Protein AF-A0A965RER8-F1 (afdb_monomer_lite)

Sequence (520 aa):
MTALTVSGLSKAYKRYPNRLGRLKDWLVPARTSRAHLKWVLQDVHLSVQPGEALGLVGANGAGKSTLLKIIAGTTRATTGEVRTSGRVSAILELGLGFHPELTGRQNALLAIQLQGCSELEAHAVVPEIAAFAEIESAFDQPIRTYSSGMQMRLAFSVATARRPDVLIVDEAKDTYRQKDLRQALYDAGEVIMGDVLVNLHGAEHRDRRRLENRLFRRETFELYERTLFPPIIAETITPHVATGRAELVDLGHQMMMNLAASTAGVDRPLGTPEETHRLYDYLMRFIEGATLAHFTGDKDAKRAEVAGKLSEFDEEFVKPSLARRKALLDGGHELPKDVMSILLANEDQLHLPHDVLVREVAFYLLAGAHTSATAFTRVAHNIFKWLDAHPEDSALVRTDRSFVQRCTHETIRLQPSSPVAMRWALSDVELKSGRKIAQGSKVVIDLLAVNRDKTVFGADADDFNPHRTTPEGVSQYGLSFGSGMHACIGQDLAAGRGPRDLGPRALAPGRARVRLSRLR

Secondary structure (DSSP, 8-state):
--SEEEEEEEEEEEE-SSHHHHHHHHHS-GGG---EEEEEEEEEEEEE-TT--------TTSSHHHHHHHHTTSS--SEEEEEESS-EEETTSTTTT--TTSBHHHHHHHHHHHTT--HHHHHHHHHHHHHHHT-GGGTTSBGGGS-HHHHHHHHHHHHHSS--SEEE----TTGGG-TTEEE-S-GGGHHHHTTSTTT--HHHHHHHHHHHGGGGSHHHHHHIIIIIHHHHHHHHHHHHHHHT---HHHHHHHHHHHHHHHHHT---SS--HHHHHHHHHHHHHHHHHHTGGG--S-HHHHHHHHHHHHHHHIIIIIHHHHHHHHHHHHTTPPPPSSHHHHHHTTHHHHT--HHHHHHHHHHHHHHHHHHHHHHHHHHHHHHHHHHHH-GGGHHHHHH-HHHHHHHHHHHHHHS-SSSEEEEEESS-EE-TTS-EE-TT-EEEEEHHHHTT-HHHH-TTTTS--TTPPPPTT--TTTTTT--STT--TTHHHHH---TTTS-TTTTS------------

Radius of gyration: 27.95 Å; chains: 1; bounding box: 62×48×113 Å

Structure (mmCIF, N/CA/C/O backbone):
data_AF-A0A965RER8-F1
#
_entry.id   AF-A0A965RER8-F1
#
loop_
_atom_site.group_PDB
_atom_site.id
_atom_site.type_symbol
_atom_site.label_atom_id
_atom_site.label_alt_id
_atom_site.label_comp_id
_atom_site.label_asym_id
_atom_site.label_entity_id
_atom_site.label_seq_id
_atom_site.pdbx_PDB_ins_code
_atom_site.Cartn_x
_atom_site.Cartn_y
_atom_site.Cartn_z
_atom_site.occupancy
_atom_site.B_iso_or_equiv
_atom_site.auth_seq_id
_atom_site.auth_comp_id
_atom_site.auth_asym_id
_atom_site.auth_atom_id
_atom_site.pdbx_PDB_model_num
ATOM 1 N N . MET A 1 1 ? -21.749 -24.673 15.724 1.00 54.41 1 MET A N 1
ATOM 2 C CA . MET A 1 1 ? -22.102 -24.180 17.075 1.00 54.41 1 MET A CA 1
ATOM 3 C C . MET A 1 1 ? -21.863 -22.680 17.089 1.00 54.41 1 MET A C 1
ATOM 5 O O . MET A 1 1 ? -20.867 -22.265 16.516 1.00 54.41 1 MET A O 1
ATOM 9 N N . THR A 1 2 ? -22.766 -21.896 17.677 1.00 61.28 2 THR A N 1
ATOM 10 C CA . THR A 1 2 ? -22.686 -20.425 17.745 1.00 61.28 2 THR A CA 1
ATOM 11 C C . THR A 1 2 ? -21.506 -19.968 18.611 1.00 61.28 2 THR A C 1
ATOM 13 O O . THR A 1 2 ? -21.396 -20.428 19.744 1.00 61.28 2 THR A O 1
ATOM 16 N N . ALA A 1 3 ? -20.663 -19.058 18.107 1.00 77.06 3 ALA A N 1
ATOM 17 C CA . ALA A 1 3 ? -19.449 -18.576 18.779 1.00 77.06 3 ALA A CA 1
ATOM 18 C C . ALA A 1 3 ? -19.740 -17.675 19.995 1.00 77.06 3 ALA A C 1
ATOM 20 O O . ALA A 1 3 ? -19.064 -17.765 21.021 1.00 77.06 3 ALA A O 1
ATOM 21 N N . LEU A 1 4 ? -20.775 -16.835 19.907 1.00 87.38 4 LEU A N 1
ATOM 22 C CA . LEU A 1 4 ? -21.225 -15.926 20.965 1.00 87.38 4 LEU A CA 1
ATOM 23 C C . LEU A 1 4 ? -22.752 -15.818 20.936 1.00 87.38 4 LEU A C 1
ATOM 25 O O . LEU A 1 4 ? -23.350 -15.666 19.879 1.00 87.38 4 LEU A O 1
ATOM 29 N N . THR A 1 5 ? -23.405 -15.875 22.091 1.00 90.56 5 THR A N 1
ATOM 30 C CA . THR A 1 5 ? -24.847 -15.647 22.256 1.00 90.56 5 THR A CA 1
ATOM 31 C C . THR A 1 5 ? -25.0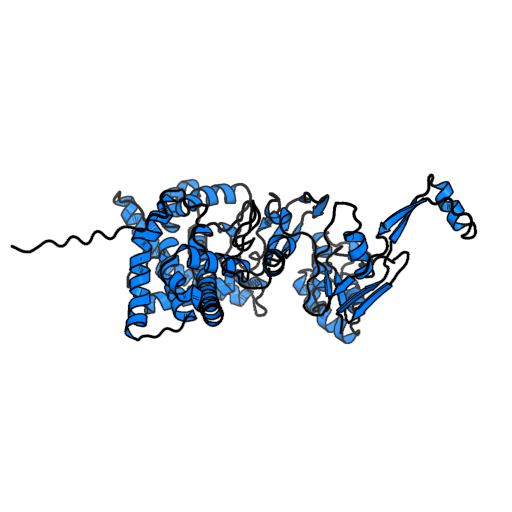74 -14.743 23.460 1.00 90.56 5 THR A C 1
ATOM 33 O O . THR A 1 5 ? -24.543 -14.990 24.538 1.00 90.56 5 THR A O 1
ATOM 36 N N . VAL A 1 6 ? -25.866 -13.696 23.284 1.00 91.94 6 VAL A N 1
ATOM 37 C CA . VAL A 1 6 ? -26.292 -12.760 24.323 1.00 91.94 6 VAL A CA 1
ATOM 38 C C . VAL A 1 6 ? -27.811 -12.809 24.379 1.00 91.94 6 VAL A C 1
ATOM 40 O O . VAL A 1 6 ? -28.460 -12.627 23.349 1.00 91.94 6 VAL A O 1
ATOM 43 N N . SER A 1 7 ? -28.362 -13.022 25.572 1.00 92.56 7 SER A N 1
ATOM 44 C CA . SER A 1 7 ? -29.801 -13.220 25.771 1.00 92.56 7 SER A CA 1
ATOM 45 C C . SER A 1 7 ? -30.322 -12.312 26.883 1.00 92.56 7 SER A C 1
ATOM 47 O O . SER A 1 7 ? -29.915 -12.437 28.042 1.00 92.56 7 SER A O 1
ATOM 49 N N . GLY A 1 8 ? -31.235 -11.402 26.536 1.00 89.06 8 GLY A N 1
ATOM 50 C CA . GLY A 1 8 ? -31.955 -10.531 27.477 1.00 89.06 8 GLY A CA 1
ATOM 51 C C . GLY A 1 8 ? -31.059 -9.584 28.270 1.00 89.06 8 GLY A C 1
ATOM 52 O O . GLY A 1 8 ? -31.338 -9.261 29.431 1.00 89.06 8 GLY A O 1
ATOM 53 N N . LEU A 1 9 ? -29.926 -9.186 27.691 1.00 92.12 9 LEU A N 1
ATOM 54 C CA . LEU A 1 9 ? -28.852 -8.544 28.429 1.00 92.12 9 LEU A CA 1
ATOM 55 C C . LEU A 1 9 ? -29.151 -7.076 28.717 1.00 92.12 9 LEU A C 1
ATOM 57 O O . LEU A 1 9 ? -29.297 -6.256 27.813 1.00 92.12 9 LEU A O 1
ATOM 61 N N . SER A 1 10 ? -29.182 -6.729 30.002 1.00 91.38 10 SER A N 1
ATOM 62 C CA . SER A 1 10 ? -29.390 -5.355 30.458 1.00 91.38 10 SER A CA 1
ATOM 63 C C . SER A 1 10 ? -28.326 -4.932 31.464 1.00 91.38 10 SER A C 1
ATOM 65 O O . SER A 1 10 ? -27.827 -5.725 32.268 1.00 91.38 10 SER A O 1
ATOM 67 N N . LYS A 1 11 ? -27.994 -3.641 31.463 1.00 92.06 11 LYS A N 1
ATOM 68 C CA . LYS A 1 11 ? -27.031 -3.036 32.383 1.00 92.06 11 LYS A CA 1
ATOM 69 C C . LYS A 1 11 ? -27.551 -1.707 32.904 1.00 92.06 11 LYS A C 1
ATOM 71 O O . LYS A 1 11 ? -27.780 -0.777 32.133 1.00 92.06 11 LYS A O 1
ATOM 76 N N . ALA A 1 12 ? -27.640 -1.600 34.226 1.00 88.56 12 ALA A N 1
ATOM 77 C CA . ALA A 1 12 ? -27.912 -0.363 34.941 1.00 88.56 12 ALA A CA 1
ATOM 78 C C . ALA A 1 12 ? -26.769 -0.005 35.892 1.00 88.56 12 ALA A C 1
ATOM 80 O O . ALA A 1 12 ? -26.164 -0.871 36.530 1.00 88.56 12 ALA A O 1
ATOM 81 N N . TYR A 1 13 ? -26.518 1.293 36.036 1.00 83.44 13 TYR A N 1
ATOM 82 C CA . TYR A 1 13 ? -25.644 1.840 37.069 1.00 83.44 13 TYR A CA 1
ATOM 83 C C . TYR A 1 13 ? -26.482 2.592 38.103 1.00 83.44 13 TYR A C 1
ATOM 85 O O . TYR A 1 13 ? -27.293 3.453 37.755 1.00 83.44 13 TYR A O 1
ATOM 93 N N . LYS A 1 14 ? -26.274 2.281 39.386 1.00 80.00 14 LYS A N 1
ATOM 94 C CA . LYS A 1 14 ? -26.907 2.991 40.503 1.00 80.00 14 LYS A CA 1
ATOM 95 C C . LYS A 1 14 ? -26.326 4.405 40.622 1.00 80.00 14 LYS A C 1
ATOM 97 O O . LYS A 1 14 ? -25.127 4.570 40.850 1.00 80.00 14 LYS A O 1
ATOM 102 N N . ARG A 1 15 ? -27.170 5.430 40.501 1.00 75.75 15 ARG A N 1
ATOM 103 C CA . ARG A 1 15 ? -26.846 6.821 40.845 1.00 75.75 15 ARG A CA 1
ATOM 104 C C . ARG A 1 15 ? -27.445 7.170 42.202 1.00 75.75 15 ARG A C 1
ATOM 106 O O . ARG A 1 15 ? -28.627 6.948 42.443 1.00 75.75 15 ARG A O 1
ATOM 113 N N . TYR A 1 16 ? -26.617 7.760 43.057 1.00 72.88 16 TYR A N 1
ATOM 114 C CA . TYR A 1 16 ? -27.015 8.256 44.371 1.00 72.88 16 TYR A CA 1
ATOM 115 C C . TYR A 1 16 ? -26.965 9.787 44.361 1.00 72.88 16 TYR A C 1
ATOM 117 O O . TYR A 1 16 ? -25.998 10.337 43.830 1.00 72.88 16 TYR A O 1
ATOM 125 N N . PRO A 1 17 ? -27.952 10.480 44.951 1.00 65.69 17 PRO A N 1
ATOM 126 C CA . PRO A 1 17 ? -27.986 11.944 44.982 1.00 65.69 17 PRO A CA 1
ATOM 127 C C . PRO A 1 17 ? -26.866 12.564 45.839 1.00 65.69 17 PRO A C 1
ATOM 129 O O . PRO A 1 17 ? -26.521 13.724 45.654 1.00 65.69 17 PRO A O 1
ATOM 132 N N . ASN A 1 18 ? -26.274 11.811 46.772 1.00 69.94 18 ASN A N 1
ATOM 133 C CA . ASN A 1 18 ? -25.214 12.275 47.670 1.00 69.94 18 ASN A CA 1
ATOM 134 C C . ASN A 1 18 ? -24.335 11.110 48.175 1.00 69.94 18 ASN A C 1
ATOM 136 O O . ASN A 1 18 ? -24.750 9.948 48.167 1.00 69.94 18 ASN A O 1
ATOM 140 N N . ARG A 1 19 ? -23.103 11.408 48.631 1.00 60.88 19 ARG A N 1
ATOM 141 C CA . ARG A 1 19 ? -22.132 10.395 49.114 1.00 60.88 19 ARG A CA 1
ATOM 142 C C . ARG A 1 19 ? -22.659 9.591 50.314 1.00 60.88 19 ARG A C 1
ATOM 144 O O . ARG A 1 19 ? -22.460 8.381 50.365 1.00 60.88 19 ARG A O 1
ATOM 151 N N . LEU A 1 20 ? -23.407 10.234 51.215 1.00 65.50 20 LEU A N 1
ATOM 152 C CA . LEU A 1 20 ? -24.080 9.583 52.350 1.00 65.50 20 LEU A CA 1
ATOM 153 C C . LEU A 1 20 ? -25.177 8.596 51.905 1.00 65.50 20 LEU A C 1
ATOM 155 O O . LEU A 1 20 ? -25.400 7.590 52.573 1.00 65.50 20 LEU A O 1
ATOM 159 N N . GLY A 1 21 ? -25.832 8.837 50.763 1.00 65.50 21 GLY A N 1
ATOM 160 C CA . GLY A 1 21 ? -26.830 7.930 50.187 1.00 65.50 21 GLY A CA 1
ATOM 161 C C . GLY A 1 21 ? -26.235 6.615 49.678 1.00 65.50 21 GLY A C 1
ATOM 162 O O . GLY A 1 21 ? -26.883 5.579 49.785 1.00 65.50 21 GLY A O 1
ATOM 163 N N . ARG A 1 22 ? -24.982 6.634 49.201 1.00 65.00 22 ARG A N 1
ATOM 164 C CA . ARG A 1 22 ? -24.238 5.418 48.829 1.00 65.00 22 ARG A CA 1
ATOM 165 C C . ARG A 1 22 ? -23.892 4.569 50.059 1.00 65.00 22 ARG A C 1
ATOM 167 O O . ARG A 1 22 ? -24.008 3.353 49.996 1.00 65.00 22 ARG A O 1
ATOM 174 N N . LEU A 1 23 ? -23.501 5.206 51.169 1.00 64.50 23 LEU A N 1
ATOM 175 C CA . LEU A 1 23 ? -23.140 4.513 52.414 1.00 64.50 23 LEU A CA 1
ATOM 176 C C . LEU A 1 23 ? -24.358 3.836 53.064 1.00 64.50 23 LEU A C 1
ATOM 178 O O . LEU A 1 23 ? -24.277 2.691 53.497 1.00 64.50 23 LEU A O 1
ATOM 182 N N . LYS A 1 24 ? -25.512 4.518 53.067 1.00 66.19 24 LYS A N 1
ATOM 183 C CA . LYS A 1 24 ? -26.777 3.958 53.572 1.00 66.19 24 LYS A CA 1
ATOM 184 C C . LYS A 1 24 ? -27.254 2.743 52.766 1.00 66.19 24 LYS A C 1
ATOM 186 O O . LYS A 1 24 ? -27.805 1.825 53.354 1.00 66.19 24 LYS A O 1
ATOM 191 N N . ASP A 1 25 ? -27.007 2.704 51.455 1.00 69.81 25 ASP A N 1
ATOM 192 C CA . ASP A 1 25 ? -27.383 1.567 50.593 1.00 69.81 25 ASP A CA 1
ATOM 193 C C . ASP A 1 25 ? -26.547 0.301 50.847 1.00 69.81 25 ASP A C 1
ATOM 195 O O . ASP A 1 25 ? -26.950 -0.789 50.456 1.00 69.81 25 ASP A O 1
ATOM 199 N N . TRP A 1 26 ? -25.383 0.441 51.490 1.00 65.38 26 TRP A N 1
ATOM 200 C CA . TRP A 1 26 ? -24.519 -0.681 51.868 1.00 65.38 26 TRP A CA 1
ATOM 201 C C . TRP A 1 26 ? -24.900 -1.283 53.231 1.00 65.38 26 TRP A C 1
ATOM 203 O O . TRP A 1 26 ? -24.662 -2.462 53.468 1.00 65.38 26 TRP A O 1
ATOM 213 N N . LEU A 1 27 ? -25.519 -0.482 54.110 1.00 66.75 27 LEU A N 1
ATOM 214 C CA . LEU A 1 27 ? -25.861 -0.841 55.496 1.00 66.75 27 LEU A CA 1
ATOM 215 C C . LEU A 1 27 ? -27.327 -1.272 55.695 1.00 66.75 27 LEU A C 1
ATOM 217 O O . LEU A 1 27 ? -27.673 -1.753 56.770 1.00 66.75 27 LEU A O 1
ATOM 221 N N . VAL A 1 28 ? -28.203 -1.083 54.701 1.00 62.72 28 VAL A N 1
ATOM 222 C CA . VAL A 1 28 ? -29.651 -1.337 54.816 1.00 62.72 28 VAL A CA 1
ATOM 223 C C . VAL A 1 28 ? -30.084 -2.411 53.801 1.00 62.72 28 VAL A C 1
ATOM 225 O O . VAL A 1 28 ? -29.635 -2.365 52.655 1.00 62.72 28 VAL A O 1
ATOM 228 N N . PRO A 1 29 ? -30.950 -3.379 54.172 1.00 54.06 29 PRO A N 1
ATOM 229 C CA . PRO A 1 29 ? -31.385 -4.446 53.271 1.00 54.06 29 PRO A CA 1
ATOM 230 C C . PRO A 1 29 ? -32.048 -3.923 51.987 1.00 54.06 29 PRO A C 1
ATOM 232 O O . PRO A 1 29 ? -32.733 -2.901 51.978 1.00 54.06 29 PRO A O 1
ATOM 235 N N . ALA A 1 30 ? -31.866 -4.679 50.898 1.00 55.91 30 ALA A N 1
ATOM 236 C CA . ALA A 1 30 ? -32.030 -4.295 49.488 1.00 55.91 30 ALA A CA 1
ATOM 237 C C . ALA A 1 30 ? -33.384 -3.687 49.043 1.00 55.91 30 ALA A C 1
ATOM 239 O O . ALA A 1 30 ? -33.515 -3.288 47.887 1.00 55.91 30 ALA A O 1
ATOM 240 N N . ARG A 1 31 ? -34.392 -3.588 49.918 1.00 50.31 31 ARG A N 1
ATOM 241 C CA . ARG A 1 31 ? -35.743 -3.100 49.588 1.00 50.31 31 ARG A CA 1
ATOM 242 C C . ARG A 1 31 ? -35.951 -1.586 49.729 1.00 50.31 31 ARG A C 1
ATOM 244 O O . ARG A 1 31 ? -36.986 -1.097 49.295 1.00 50.31 31 ARG A O 1
ATOM 251 N N . THR A 1 32 ? -34.989 -0.831 50.265 1.00 51.25 32 THR A N 1
ATOM 252 C CA . THR A 1 32 ? -35.110 0.635 50.469 1.00 51.25 32 THR A CA 1
ATOM 253 C C . THR A 1 32 ? -34.041 1.455 49.740 1.00 51.25 32 THR A C 1
ATOM 255 O O . THR A 1 32 ? -33.710 2.571 50.148 1.00 51.25 32 THR A O 1
ATOM 258 N N . SER A 1 33 ? -33.482 0.919 48.653 1.00 54.06 33 SER A N 1
ATOM 259 C CA . SER A 1 33 ? -32.500 1.637 47.839 1.00 54.06 33 SER A CA 1
ATOM 260 C C . SER A 1 33 ? -33.148 2.840 47.146 1.00 54.06 33 SER A C 1
ATOM 262 O O . SER A 1 33 ? -33.917 2.681 46.203 1.00 54.06 33 SER A O 1
ATOM 264 N N . ARG A 1 34 ? -32.813 4.067 47.573 1.00 59.22 34 ARG A N 1
ATOM 265 C CA . ARG A 1 34 ? -33.164 5.317 46.857 1.00 59.22 34 ARG A CA 1
ATOM 266 C C . ARG A 1 34 ? -32.233 5.589 45.661 1.00 59.22 34 ARG A C 1
ATOM 268 O O . ARG A 1 34 ? -32.068 6.734 45.244 1.00 59.22 34 ARG A O 1
ATOM 275 N N . ALA A 1 35 ? -31.558 4.560 45.148 1.00 61.88 35 ALA A N 1
ATOM 276 C CA . ALA A 1 35 ? -30.683 4.685 43.995 1.00 61.88 35 ALA A CA 1
ATOM 277 C C . ALA A 1 35 ? -31.515 4.783 42.714 1.00 61.88 35 ALA A C 1
ATOM 279 O O . ALA A 1 35 ? -32.283 3.878 42.391 1.00 61.88 35 ALA A O 1
ATOM 280 N N . HIS A 1 36 ? -31.316 5.845 41.937 1.00 74.94 36 HIS A N 1
ATOM 281 C CA . HIS A 1 36 ? -31.866 5.904 40.588 1.00 74.94 36 HIS A CA 1
ATOM 282 C C . HIS A 1 36 ? -31.020 5.021 39.669 1.00 74.94 36 HIS A C 1
ATOM 284 O O . HIS A 1 36 ? -29.812 5.230 39.526 1.00 74.94 36 HIS A O 1
ATOM 290 N N . LEU A 1 37 ? -31.646 4.026 39.042 1.00 80.06 37 LEU A N 1
ATOM 291 C CA . LEU A 1 37 ? -30.996 3.181 38.047 1.00 80.06 37 LEU A CA 1
ATOM 292 C C . LEU A 1 37 ? -30.904 3.940 36.722 1.00 80.06 37 LEU A C 1
ATOM 294 O O . LEU A 1 37 ? -31.916 4.207 36.078 1.00 80.06 37 LEU A O 1
ATOM 298 N N . LYS A 1 38 ? -29.682 4.281 36.302 1.00 84.56 38 LYS A N 1
ATOM 299 C CA . LYS A 1 38 ? -29.427 4.732 34.933 1.00 84.56 38 LYS A CA 1
ATOM 300 C C . LYS A 1 38 ? -29.141 3.505 34.079 1.00 84.56 38 LYS A C 1
ATOM 302 O O . LYS A 1 38 ? -28.061 2.919 34.184 1.00 84.56 38 LYS A O 1
ATOM 307 N N . TRP A 1 39 ? -30.106 3.127 33.255 1.00 85.31 39 TRP A N 1
ATOM 308 C CA . TRP A 1 39 ? -29.946 2.054 32.285 1.00 85.31 39 TRP A CA 1
ATOM 309 C C . TRP A 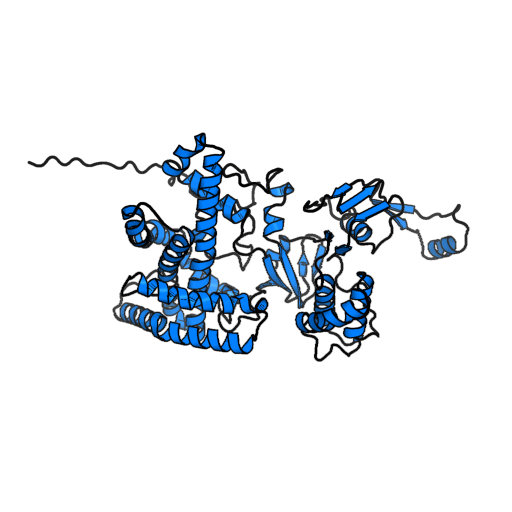1 39 ? -29.053 2.509 31.130 1.00 85.31 39 TRP A C 1
ATOM 311 O O . TRP A 1 39 ? -29.193 3.620 30.624 1.00 85.31 39 TRP A O 1
ATOM 321 N N . VAL A 1 40 ? -28.091 1.663 30.779 1.00 87.88 40 VAL A N 1
ATOM 322 C CA . VAL A 1 40 ? -27.123 1.869 29.690 1.00 87.88 40 VAL A CA 1
ATOM 323 C C . VAL A 1 40 ? -27.295 0.801 28.612 1.00 87.88 40 VAL A C 1
ATOM 325 O O . VAL A 1 40 ? -27.015 1.069 27.453 1.00 87.88 40 VAL A O 1
ATOM 328 N N . LEU A 1 41 ? -27.795 -0.380 28.986 1.00 88.62 41 LEU A N 1
ATOM 329 C CA . LEU A 1 41 ? -28.273 -1.421 28.077 1.00 88.62 41 LEU A CA 1
ATOM 330 C C . LEU A 1 41 ? -29.606 -1.943 28.609 1.00 88.62 41 LEU A C 1
ATOM 332 O O . LEU A 1 41 ? -29.741 -2.114 29.826 1.00 88.62 41 LEU A O 1
ATOM 336 N N . GLN A 1 42 ? -30.560 -2.203 27.724 1.00 89.81 42 GLN A N 1
ATOM 337 C CA . GLN A 1 42 ? -31.849 -2.800 28.062 1.00 89.81 42 GLN A CA 1
ATOM 338 C C . GLN A 1 42 ? -32.190 -3.865 27.024 1.00 89.81 42 GLN A C 1
ATOM 340 O O . GLN A 1 42 ? -32.202 -3.564 25.836 1.00 89.81 42 GLN A O 1
ATOM 345 N N . ASP A 1 43 ? -32.438 -5.079 27.509 1.00 90.69 43 ASP A N 1
ATOM 346 C CA . ASP A 1 43 ? -32.965 -6.227 26.765 1.00 90.69 43 ASP A CA 1
ATOM 347 C C . ASP A 1 43 ? -32.263 -6.514 25.423 1.00 90.69 43 ASP A C 1
ATOM 349 O O . ASP A 1 43 ? -32.886 -6.632 24.371 1.00 90.69 43 ASP A O 1
ATOM 353 N N . VAL A 1 44 ? -30.930 -6.598 25.446 1.00 90.00 44 VAL A N 1
ATOM 354 C CA . VAL A 1 44 ? -30.125 -6.861 24.247 1.00 90.00 44 VAL A CA 1
ATOM 355 C C . VAL A 1 44 ? -30.059 -8.362 23.964 1.00 90.00 44 VAL A C 1
ATOM 357 O O . VAL A 1 44 ? -29.629 -9.139 24.819 1.00 90.00 44 VAL A O 1
ATOM 360 N N . HIS A 1 45 ? -30.411 -8.748 22.735 1.00 90.50 45 HIS A N 1
ATOM 361 C CA . HIS A 1 45 ? -30.276 -10.109 22.209 1.00 90.50 45 HIS A CA 1
ATOM 362 C C . HIS A 1 45 ? -29.416 -10.085 20.944 1.00 90.50 45 HIS A C 1
ATOM 364 O O . HIS A 1 45 ? -29.721 -9.338 20.015 1.00 90.50 45 HIS A O 1
ATOM 370 N N . LEU A 1 46 ? -28.340 -10.873 20.905 1.00 90.56 46 LEU A N 1
ATOM 371 C CA . LEU A 1 46 ? -27.519 -11.045 19.699 1.00 90.56 46 LEU A CA 1
ATOM 372 C C . LEU A 1 46 ? -26.856 -12.421 19.673 1.00 90.56 46 LEU A C 1
ATOM 374 O O . LEU A 1 46 ? -26.586 -13.014 20.715 1.00 90.56 46 LEU A O 1
ATOM 378 N N . SER A 1 47 ? -26.545 -12.911 18.480 1.00 87.25 47 SER A N 1
ATOM 379 C CA . SER A 1 47 ? -25.774 -14.137 18.279 1.00 87.25 47 SER A CA 1
ATOM 380 C C . SER A 1 47 ? -24.749 -13.930 17.174 1.00 87.25 47 SER A C 1
ATOM 382 O O . SER A 1 47 ? -25.063 -13.267 16.193 1.00 87.25 47 SER A O 1
ATOM 384 N N . VAL A 1 48 ? -23.563 -14.515 17.329 1.00 82.81 48 VAL A N 1
ATOM 385 C CA . VAL A 1 48 ? -22.479 -14.490 16.340 1.00 82.81 48 VAL A CA 1
ATOM 386 C C . VAL A 1 48 ? -22.008 -15.919 16.102 1.00 82.81 48 VAL A C 1
ATOM 388 O O . VAL A 1 48 ? -21.667 -16.635 17.047 1.00 82.81 48 VAL A O 1
ATOM 391 N N . GLN A 1 49 ? -22.019 -16.353 14.850 1.00 83.25 49 GLN A N 1
ATOM 392 C CA . GLN A 1 49 ? -21.526 -17.643 14.389 1.00 83.25 49 GLN A CA 1
ATOM 393 C C . GLN A 1 49 ? -20.001 -17.607 14.162 1.00 83.25 49 GLN A C 1
ATOM 395 O O . GLN A 1 49 ? -19.413 -16.539 13.999 1.00 83.25 49 GLN A O 1
ATOM 400 N N . PRO A 1 50 ? -19.312 -18.760 14.149 1.00 74.38 50 PRO A N 1
ATOM 401 C CA . PRO A 1 50 ? -17.896 -18.810 13.793 1.00 74.38 50 PRO A CA 1
ATOM 402 C C . PRO A 1 50 ? -17.642 -18.224 12.396 1.00 74.38 50 PRO A C 1
ATOM 404 O O . PRO A 1 50 ? -18.329 -18.581 11.441 1.00 74.38 50 PRO A O 1
ATOM 407 N N . GLY A 1 51 ? -16.655 -17.332 12.282 1.00 65.69 51 GLY A N 1
ATOM 408 C CA . GLY A 1 51 ? -16.344 -16.619 11.036 1.00 65.69 51 GLY A CA 1
ATOM 409 C C . GLY A 1 51 ? -17.275 -15.442 10.718 1.00 65.69 51 GLY A C 1
ATOM 410 O O . GLY A 1 51 ? -17.049 -14.749 9.731 1.00 65.69 51 GLY A O 1
ATOM 411 N N . GLU A 1 52 ? -18.291 -15.189 11.547 1.00 64.19 52 GLU A N 1
ATOM 412 C CA . GLU A 1 52 ? -19.188 -14.043 11.414 1.00 64.19 52 GLU A CA 1
ATOM 413 C C . GLU A 1 52 ? -18.597 -12.808 12.109 1.00 64.19 52 GLU A C 1
ATOM 415 O O . GLU A 1 52 ? -18.101 -12.878 13.235 1.00 64.19 52 GLU A O 1
ATOM 420 N N . ALA A 1 53 ? -18.675 -11.656 11.443 1.00 64.94 53 ALA A N 1
ATOM 421 C CA . ALA A 1 53 ? -18.336 -10.365 12.025 1.00 64.94 53 ALA A CA 1
ATOM 422 C C . ALA A 1 53 ? -19.622 -9.584 12.334 1.00 64.94 53 ALA A C 1
ATOM 424 O O . ALA A 1 53 ? -20.443 -9.357 11.446 1.00 64.94 53 ALA A O 1
ATOM 425 N N . LEU A 1 54 ? -19.782 -9.145 13.586 1.00 72.81 54 LEU A N 1
ATOM 426 C CA . LEU A 1 54 ? -20.928 -8.354 14.040 1.00 72.81 54 LEU A CA 1
ATOM 427 C C . LEU A 1 54 ? -20.479 -6.946 14.451 1.00 72.81 54 LEU A C 1
ATOM 429 O O . LEU A 1 54 ? -19.690 -6.783 15.381 1.00 72.81 54 LEU A O 1
ATOM 433 N N . GLY A 1 55 ? -21.017 -5.923 13.784 1.00 71.31 55 GLY A N 1
ATOM 434 C CA . GLY A 1 55 ? -20.787 -4.519 14.127 1.00 71.31 55 GLY A CA 1
ATOM 435 C C . GLY A 1 55 ? -21.829 -3.982 15.113 1.00 71.31 55 GLY A C 1
ATOM 436 O O . GLY A 1 55 ? -23.029 -4.097 14.875 1.00 71.31 55 GLY A O 1
ATOM 437 N N . LEU A 1 56 ? -21.386 -3.350 16.204 1.00 68.25 56 LEU A N 1
ATOM 438 C CA . LEU A 1 56 ? -22.263 -2.625 17.130 1.00 68.25 56 LEU A CA 1
ATOM 439 C C . LEU A 1 56 ? -22.266 -1.131 16.789 1.00 68.25 56 LEU A C 1
ATOM 441 O O . LEU A 1 56 ? -21.269 -0.443 16.997 1.00 68.25 56 LEU A O 1
ATOM 445 N N . VAL A 1 57 ? -23.400 -0.610 16.319 1.00 63.50 57 VAL A N 1
ATOM 446 C CA . VAL A 1 57 ? -23.543 0.791 15.889 1.00 63.50 57 VAL A CA 1
ATOM 447 C C . VAL A 1 57 ? -24.572 1.521 16.750 1.00 63.50 57 VAL A C 1
ATOM 449 O O . VAL A 1 57 ? -25.570 0.954 17.181 1.00 63.50 57 VAL A O 1
ATOM 452 N N . GLY A 1 58 ? -24.322 2.799 17.032 1.00 66.88 58 GLY A N 1
ATOM 453 C CA . GLY A 1 58 ? -25.208 3.642 17.835 1.00 66.88 58 GLY A CA 1
ATOM 454 C C . GLY A 1 58 ? -24.525 4.935 18.270 1.00 66.88 58 GLY A C 1
ATOM 455 O O . GLY A 1 58 ? -23.306 5.066 18.157 1.00 66.88 58 GLY A O 1
ATOM 456 N N . ALA A 1 59 ? -25.289 5.890 18.799 1.00 60.59 59 ALA A N 1
ATOM 457 C CA . ALA A 1 59 ? -24.759 7.174 19.260 1.00 60.59 59 ALA A CA 1
ATOM 458 C C . ALA A 1 59 ? -23.736 7.027 20.409 1.00 60.59 59 ALA A C 1
ATOM 460 O O . ALA A 1 59 ? -23.636 5.987 21.077 1.00 60.59 59 ALA A O 1
ATOM 461 N N . ASN A 1 60 ? -22.959 8.080 20.670 1.00 66.25 60 ASN A N 1
ATOM 462 C CA . ASN A 1 60 ? -22.091 8.123 21.846 1.00 66.25 60 ASN A CA 1
ATOM 463 C C . ASN A 1 60 ? -22.932 8.029 23.123 1.00 66.25 60 ASN A C 1
ATOM 465 O O . ASN A 1 60 ? -23.947 8.702 23.273 1.00 66.25 60 ASN A O 1
ATOM 469 N N . GLY A 1 61 ? -22.527 7.139 24.031 1.00 69.81 61 GLY A N 1
ATOM 470 C CA . GLY A 1 61 ? -23.294 6.837 25.240 1.00 69.81 61 GLY A CA 1
ATOM 471 C C . GLY A 1 61 ? -24.420 5.807 25.075 1.00 69.81 61 GLY A C 1
ATOM 472 O O . GLY A 1 61 ? -25.035 5.464 26.080 1.00 69.81 61 GLY A O 1
ATOM 473 N N . ALA A 1 62 ? -24.639 5.241 23.880 1.00 76.69 62 ALA A N 1
ATOM 474 C CA . ALA A 1 62 ? -25.642 4.189 23.635 1.00 76.69 62 ALA A CA 1
ATOM 475 C C . ALA A 1 62 ? -25.308 2.814 24.262 1.00 76.69 62 ALA A C 1
ATOM 477 O O . ALA A 1 62 ? -25.996 1.835 24.010 1.00 76.69 62 ALA A O 1
ATOM 478 N N . GLY A 1 63 ? -24.226 2.710 25.041 1.00 80.62 63 GLY A N 1
ATOM 479 C CA . GLY A 1 63 ? -23.853 1.478 25.740 1.00 80.62 63 GLY A CA 1
ATOM 480 C C . GLY A 1 63 ? -22.968 0.503 24.959 1.00 80.62 63 GLY A C 1
ATOM 481 O O . GLY A 1 63 ? -22.635 -0.540 25.508 1.00 80.62 63 GLY A O 1
ATOM 482 N N . LYS A 1 64 ? -22.502 0.843 23.746 1.00 84.56 64 LYS A N 1
ATOM 483 C CA . LYS A 1 64 ? -21.626 -0.011 22.907 1.00 84.56 64 LYS A CA 1
ATOM 484 C C . LYS A 1 64 ? -20.421 -0.577 23.671 1.00 84.56 64 LYS A C 1
ATOM 486 O O . LYS A 1 64 ? -20.301 -1.784 23.839 1.00 84.56 64 LYS A O 1
ATOM 491 N N . SER A 1 65 ? -19.581 0.292 24.236 1.00 73.69 65 SER A N 1
ATOM 492 C CA . SER A 1 65 ? -18.405 -0.127 25.012 1.00 73.69 65 SER A CA 1
ATOM 493 C C . SER A 1 65 ? -18.792 -0.887 26.286 1.00 73.69 65 SER A C 1
ATOM 495 O O . SER A 1 65 ? -18.058 -1.758 26.736 1.00 73.69 65 SER A O 1
ATOM 497 N N . THR A 1 66 ? -19.960 -0.596 26.870 1.00 81.94 66 THR A N 1
ATOM 498 C CA . THR A 1 66 ? -20.495 -1.347 28.015 1.00 81.94 66 THR A CA 1
ATOM 499 C C . THR A 1 66 ? -20.887 -2.769 27.615 1.00 81.94 66 THR A C 1
ATOM 501 O O . THR A 1 66 ? -20.582 -3.696 28.356 1.00 81.94 66 THR A O 1
ATOM 504 N N . LEU A 1 67 ? -21.511 -2.953 26.450 1.00 84.12 67 LEU A N 1
ATOM 505 C CA . LEU A 1 67 ? -21.883 -4.264 25.917 1.00 84.12 67 LEU A CA 1
ATOM 506 C C . LEU A 1 67 ? -20.632 -5.092 25.618 1.00 84.12 67 LEU A C 1
ATOM 508 O O . LEU A 1 67 ? -20.530 -6.228 26.071 1.00 84.12 67 LEU A O 1
ATOM 512 N N . LEU A 1 68 ? -19.641 -4.486 24.965 1.00 83.62 68 LEU A N 1
ATOM 513 C CA . LEU A 1 68 ? -18.363 -5.134 24.672 1.00 83.62 68 LEU A CA 1
ATOM 514 C C . LEU A 1 68 ? -17.610 -5.554 25.943 1.00 83.62 68 LEU A C 1
ATOM 516 O O . LEU A 1 68 ? -17.104 -6.669 26.004 1.00 83.62 68 LEU A O 1
ATOM 520 N N . LYS A 1 69 ? -17.597 -4.720 26.992 1.00 74.88 69 LYS A N 1
ATOM 521 C CA . LYS A 1 69 ? -17.017 -5.076 28.304 1.00 74.88 69 LYS A CA 1
ATOM 522 C C . LYS A 1 69 ? -17.738 -6.237 28.985 1.00 74.88 69 LYS A C 1
ATOM 524 O O . LYS A 1 69 ? -17.110 -7.017 29.696 1.00 74.88 69 LYS A O 1
ATOM 529 N N . ILE A 1 70 ? -19.051 -6.346 28.794 1.00 83.00 70 ILE A N 1
ATOM 530 C CA . ILE A 1 70 ? -19.824 -7.462 29.344 1.00 83.00 70 ILE A CA 1
ATOM 531 C C . ILE A 1 70 ? -19.535 -8.753 28.573 1.00 83.00 70 ILE A C 1
ATOM 533 O O . ILE A 1 70 ? -19.328 -9.787 29.200 1.00 83.00 70 ILE A O 1
ATOM 537 N N . ILE A 1 71 ? -19.432 -8.683 27.244 1.00 82.75 71 ILE A N 1
ATOM 538 C CA . ILE A 1 71 ? -19.042 -9.825 26.401 1.00 82.75 71 ILE A CA 1
ATOM 539 C C . ILE A 1 71 ? -17.611 -10.284 26.714 1.00 82.75 71 ILE A C 1
ATOM 541 O O . ILE A 1 71 ? -17.359 -11.478 26.826 1.00 82.75 71 ILE A O 1
ATOM 545 N N . ALA A 1 72 ? -16.689 -9.343 26.927 1.00 73.25 72 ALA A N 1
ATOM 546 C CA . ALA A 1 72 ? -15.308 -9.617 27.327 1.00 73.25 72 ALA A CA 1
ATOM 547 C C . ALA A 1 72 ? -15.161 -10.100 28.785 1.00 73.25 72 ALA A C 1
ATOM 549 O O . ALA A 1 72 ? -14.049 -10.357 29.236 1.00 73.25 72 ALA A O 1
ATOM 550 N N . GLY A 1 73 ? -16.251 -10.165 29.557 1.00 73.69 73 GLY A N 1
ATOM 551 C CA . GLY A 1 73 ? -16.238 -10.616 30.951 1.00 73.69 73 GLY A CA 1
ATOM 552 C C . GLY A 1 73 ? -15.654 -9.622 31.964 1.00 73.69 73 GLY A C 1
ATOM 553 O O . GLY A 1 73 ? -15.610 -9.926 33.155 1.00 73.69 73 GLY A O 1
ATOM 554 N N . THR A 1 74 ? -15.255 -8.413 31.552 1.00 68.12 74 THR A N 1
ATOM 555 C CA . THR A 1 74 ? -14.655 -7.402 32.448 1.00 68.12 74 THR A CA 1
ATOM 556 C C . THR A 1 74 ? -15.693 -6.616 33.249 1.00 68.12 74 THR A C 1
ATOM 558 O O . THR A 1 74 ? -15.370 -5.925 34.214 1.00 68.12 74 THR A O 1
ATOM 561 N N . THR A 1 75 ? -16.971 -6.699 32.878 1.00 78.25 75 THR A N 1
ATOM 562 C CA . THR A 1 75 ? -18.084 -6.086 33.610 1.00 78.25 75 THR A CA 1
ATOM 563 C C . THR A 1 75 ? -19.267 -7.044 33.668 1.00 78.25 75 THR A C 1
ATOM 565 O O . THR A 1 75 ? -19.654 -7.623 32.665 1.00 78.25 75 THR A O 1
ATOM 568 N N . ARG A 1 76 ? -19.912 -7.182 34.833 1.00 82.12 76 ARG A N 1
ATOM 569 C CA . ARG A 1 76 ? -21.128 -8.007 34.956 1.00 82.12 76 ARG A CA 1
ATOM 570 C C . ARG A 1 76 ? -22.364 -7.296 34.410 1.00 82.12 76 ARG A C 1
ATOM 572 O O . ARG A 1 76 ? -22.540 -6.098 34.662 1.00 82.12 76 ARG A O 1
ATOM 579 N N . ALA A 1 77 ? -23.249 -8.033 33.745 1.00 88.44 77 ALA A N 1
ATOM 580 C CA . ALA A 1 77 ? -24.602 -7.575 33.436 1.00 88.44 77 ALA A CA 1
ATOM 581 C C . ALA A 1 77 ? -25.416 -7.324 34.721 1.00 88.44 77 ALA A C 1
ATOM 583 O O . ALA A 1 77 ? -25.078 -7.823 35.795 1.00 88.44 77 ALA A O 1
ATOM 584 N N . THR A 1 78 ? -26.474 -6.518 34.624 1.00 88.62 78 THR A N 1
ATOM 585 C CA . THR A 1 78 ? -27.471 -6.377 35.701 1.00 88.62 78 THR A CA 1
ATOM 586 C C . THR A 1 78 ? -28.521 -7.483 35.608 1.00 88.62 78 THR A C 1
ATOM 588 O O . THR A 1 78 ? -28.904 -8.030 36.636 1.00 88.62 78 THR A O 1
ATOM 591 N N . THR A 1 79 ? -28.950 -7.823 34.390 1.00 89.50 79 THR A N 1
ATOM 592 C CA . THR A 1 79 ? -29.820 -8.967 34.067 1.00 89.50 79 THR A CA 1
ATOM 593 C C . THR A 1 79 ? -29.426 -9.548 32.702 1.00 89.50 79 THR A C 1
ATOM 595 O O . THR A 1 79 ? -28.744 -8.874 31.926 1.00 89.50 79 THR A O 1
ATOM 598 N N . GLY A 1 80 ? -29.859 -10.777 32.411 1.00 89.75 80 GLY A N 1
ATOM 599 C CA . GLY A 1 80 ? -29.513 -11.510 31.186 1.00 89.75 80 GLY A CA 1
ATOM 600 C C . GLY A 1 80 ? -28.171 -12.240 31.267 1.00 89.75 80 GLY A C 1
ATOM 601 O O . GLY A 1 80 ? -27.492 -12.199 32.297 1.00 89.75 80 GLY A O 1
ATOM 602 N N . GLU A 1 81 ? -27.793 -12.918 30.184 1.00 89.50 81 GLU A N 1
ATOM 603 C CA . GLU A 1 81 ? -26.575 -13.736 30.123 1.00 89.50 81 GLU A CA 1
ATOM 604 C C . GLU A 1 81 ? -25.806 -13.584 28.802 1.00 89.50 81 GLU A C 1
ATOM 606 O O . GLU A 1 81 ? -26.376 -13.242 27.764 1.00 89.50 81 GLU A O 1
ATOM 611 N N . VAL A 1 82 ? -24.499 -13.862 28.859 1.00 88.38 82 VAL A N 1
ATOM 612 C CA . VAL A 1 82 ? -23.615 -14.033 27.698 1.00 88.38 82 VAL A CA 1
ATOM 613 C C . VAL A 1 82 ? -23.048 -15.446 27.740 1.00 88.38 82 VAL A C 1
ATOM 615 O O . VAL A 1 82 ? -22.523 -15.867 28.770 1.00 88.38 82 VAL A O 1
ATOM 618 N N . ARG A 1 83 ? -23.127 -16.165 26.622 1.00 88.06 83 ARG A N 1
ATOM 619 C CA . ARG A 1 83 ? -22.523 -17.484 26.416 1.00 88.06 83 ARG A CA 1
ATOM 620 C C . ARG A 1 83 ? -21.567 -17.422 25.234 1.00 88.06 83 ARG A C 1
ATOM 622 O O . ARG A 1 83 ? -21.934 -16.918 24.179 1.00 88.06 83 ARG A O 1
ATOM 629 N N . THR A 1 84 ? -20.362 -17.950 25.392 1.00 80.38 84 THR A N 1
ATOM 630 C CA . THR A 1 84 ? -19.331 -17.976 24.345 1.00 80.38 84 THR A CA 1
ATOM 631 C C . THR A 1 84 ? -18.803 -19.392 24.187 1.00 80.38 84 THR A C 1
ATOM 633 O O . THR A 1 84 ? -18.526 -20.057 25.186 1.00 80.38 84 THR A O 1
ATOM 636 N N . SER A 1 85 ? -18.651 -19.866 22.951 1.00 72.31 85 SER A N 1
ATOM 637 C CA . SER A 1 85 ? -17.955 -21.123 22.671 1.00 72.31 85 SER A CA 1
ATOM 638 C C . SER A 1 85 ? -16.513 -20.809 22.280 1.00 72.31 85 SER A C 1
ATOM 640 O O . SER A 1 85 ? -16.258 -20.370 21.161 1.00 72.31 85 SER A O 1
ATOM 642 N N . GLY A 1 86 ? -15.583 -21.009 23.213 1.00 71.12 86 GLY A N 1
ATOM 643 C CA . GLY A 1 86 ? -14.169 -20.674 23.031 1.00 71.12 86 GLY A CA 1
ATOM 644 C C . GLY A 1 86 ? -13.743 -19.419 23.795 1.00 71.12 86 GLY A C 1
ATOM 645 O O . GLY A 1 86 ? -14.433 -18.954 24.707 1.00 71.12 86 GLY A O 1
ATOM 646 N N . ARG A 1 87 ? -12.565 -18.902 23.451 1.00 67.62 87 ARG A N 1
ATOM 647 C CA . ARG A 1 87 ? -11.876 -17.803 24.131 1.00 67.62 87 ARG A CA 1
ATOM 648 C C . ARG A 1 87 ? -12.216 -16.459 23.508 1.00 67.62 87 ARG A C 1
ATOM 650 O O . ARG A 1 87 ? -12.026 -16.246 22.311 1.00 67.62 87 ARG A O 1
ATOM 657 N N . VAL A 1 88 ? -12.634 -15.526 24.353 1.00 65.62 88 VAL A N 1
ATOM 658 C CA . VAL A 1 88 ? -12.857 -14.129 23.977 1.00 65.62 88 VAL A CA 1
ATOM 659 C C . VAL A 1 88 ? -11.608 -13.321 24.315 1.00 65.62 88 VAL A C 1
ATOM 661 O O . VAL A 1 88 ? -11.185 -13.301 25.468 1.00 65.62 88 VAL A O 1
ATOM 664 N N . SER A 1 89 ? -11.039 -12.631 23.328 1.00 64.81 89 SER A N 1
ATOM 665 C CA . SER A 1 89 ? -10.023 -11.596 23.536 1.00 64.81 89 SER A CA 1
ATOM 666 C C . SER A 1 89 ? -10.573 -10.256 23.069 1.00 64.81 89 SER A C 1
ATOM 668 O O . SER A 1 89 ? -11.250 -10.153 22.044 1.00 64.81 89 SER A O 1
ATOM 670 N N . ALA A 1 90 ? -10.323 -9.209 23.844 1.00 61.09 90 ALA A N 1
ATOM 671 C CA . ALA A 1 90 ? -10.928 -7.913 23.612 1.00 61.09 90 ALA A CA 1
ATOM 672 C C . ALA A 1 90 ? -9.886 -6.807 23.738 1.00 61.09 90 ALA A C 1
ATOM 674 O O . ALA A 1 90 ? -9.367 -6.550 24.824 1.00 61.09 90 ALA A O 1
ATOM 675 N N . ILE A 1 91 ? -9.623 -6.097 22.639 1.00 62.22 91 ILE A N 1
ATOM 676 C CA . ILE A 1 91 ? -8.708 -4.945 22.616 1.00 62.22 91 ILE A CA 1
ATOM 677 C C . ILE A 1 91 ? -9.495 -3.685 23.012 1.00 62.22 91 ILE A C 1
ATOM 679 O O . ILE A 1 91 ? -9.547 -2.684 22.300 1.00 62.22 91 ILE A O 1
ATOM 683 N N . LEU A 1 92 ? -10.193 -3.771 24.146 1.00 50.44 92 LEU A N 1
ATOM 684 C CA . LEU A 1 92 ? -11.068 -2.714 24.653 1.00 50.44 92 LEU A CA 1
ATOM 685 C C . LEU A 1 92 ? -10.302 -1.752 25.565 1.00 50.44 92 LEU A C 1
ATOM 687 O O . LEU A 1 92 ? -10.531 -0.547 25.508 1.00 50.44 92 LEU A O 1
ATOM 691 N N . GLU A 1 93 ? -9.390 -2.289 26.385 1.00 49.47 93 GLU A N 1
ATOM 692 C CA . GLU A 1 93 ? -8.604 -1.567 27.395 1.00 49.47 93 GLU A CA 1
ATOM 693 C C . GLU A 1 93 ? -7.272 -2.312 27.634 1.00 49.47 93 GLU A C 1
ATOM 695 O O . GLU A 1 93 ? -7.177 -3.204 28.477 1.00 49.47 93 GLU A O 1
ATOM 700 N N . LEU A 1 94 ? -6.244 -1.995 26.841 1.00 45.84 94 LEU A N 1
ATOM 701 C CA . LEU A 1 94 ? -4.915 -2.611 26.948 1.00 45.84 94 LEU A CA 1
ATOM 702 C C . LEU A 1 94 ? -4.329 -2.394 28.358 1.00 45.84 94 LEU A C 1
ATOM 704 O O . LEU A 1 94 ? -4.186 -1.256 28.796 1.00 45.84 94 LEU A O 1
ATOM 708 N N . GLY A 1 95 ? -3.993 -3.485 29.056 1.00 48.31 95 GLY A N 1
ATOM 709 C CA . GLY A 1 95 ? -3.342 -3.471 30.376 1.00 48.31 95 GLY A CA 1
ATOM 710 C C . GLY A 1 95 ? -4.256 -3.750 31.577 1.00 48.31 95 GLY A C 1
ATOM 711 O O . GLY A 1 95 ? -3.764 -3.814 32.705 1.00 48.31 95 GLY A O 1
ATOM 712 N N . LEU A 1 96 ? -5.566 -3.956 31.381 1.00 49.38 96 LEU A N 1
ATOM 713 C CA . LEU A 1 96 ? -6.449 -4.383 32.474 1.00 49.38 96 LEU A CA 1
ATOM 714 C C . LEU A 1 96 ? -6.084 -5.800 32.946 1.00 49.38 96 LEU A C 1
ATOM 716 O O . LEU A 1 96 ? -6.193 -6.757 32.187 1.00 49.38 96 LEU A O 1
ATOM 720 N N . GLY A 1 97 ? -5.679 -5.927 34.212 1.00 58.03 97 GLY A N 1
ATOM 721 C CA . GLY A 1 97 ? -5.280 -7.200 34.828 1.00 58.03 97 GLY A CA 1
ATOM 722 C C . GLY A 1 97 ? -3.807 -7.274 35.228 1.00 58.03 97 GLY A C 1
ATOM 723 O O . GLY A 1 97 ? -3.427 -8.207 35.930 1.00 58.03 97 GLY A O 1
ATOM 724 N N . PHE A 1 98 ? -2.991 -6.284 34.852 1.00 77.56 98 PHE A N 1
ATOM 725 C CA . PHE A 1 98 ? -1.623 -6.191 35.348 1.00 77.56 98 PHE A CA 1
ATOM 726 C C . PHE A 1 98 ? -1.568 -5.667 36.783 1.00 77.56 98 PHE A C 1
ATOM 728 O O . PHE A 1 98 ? -2.183 -4.657 37.129 1.00 77.56 98 PHE A O 1
ATOM 735 N N . HIS A 1 99 ? -0.803 -6.360 37.617 1.00 78.50 99 HIS A N 1
ATOM 736 C CA . HIS A 1 99 ? -0.505 -5.987 38.984 1.00 78.50 99 HIS A CA 1
ATOM 737 C C . HIS A 1 99 ? 0.800 -5.165 39.020 1.00 78.50 99 HIS A C 1
ATOM 739 O O . HIS A 1 99 ? 1.853 -5.692 38.648 1.00 78.50 99 HIS A O 1
ATOM 745 N N . PRO A 1 100 ? 0.775 -3.900 39.486 1.00 82.38 100 PRO A N 1
ATOM 746 C CA . PRO A 1 100 ? 1.924 -2.988 39.398 1.00 82.38 100 PRO A CA 1
ATOM 747 C C . PRO A 1 100 ? 3.182 -3.463 40.138 1.00 82.38 100 PRO A C 1
ATOM 749 O O . PRO A 1 100 ? 4.295 -3.165 39.708 1.00 82.38 100 PRO A O 1
ATOM 752 N N . GLU A 1 101 ? 3.003 -4.202 41.237 1.00 85.19 101 GLU A N 1
ATOM 753 C CA . GLU A 1 101 ? 4.109 -4.753 42.038 1.00 85.19 101 GLU A CA 1
ATOM 754 C C . GLU A 1 101 ? 4.693 -6.056 41.476 1.00 85.19 101 GLU A C 1
ATOM 756 O O . GLU A 1 101 ? 5.748 -6.493 41.924 1.00 85.19 101 GLU A O 1
ATOM 761 N N . LEU A 1 102 ? 4.021 -6.686 40.507 1.00 90.12 102 LEU A N 1
ATOM 762 C CA . LEU A 1 102 ? 4.537 -7.879 39.842 1.00 90.12 102 LEU A CA 1
ATOM 763 C C . LEU A 1 102 ? 5.427 -7.481 38.664 1.00 90.12 102 LEU A C 1
ATOM 765 O O . LEU A 1 102 ? 5.224 -6.437 38.035 1.00 90.12 102 LEU A O 1
ATOM 769 N N . THR A 1 103 ? 6.398 -8.330 38.335 1.00 94.88 103 THR A N 1
ATOM 770 C CA . THR A 1 103 ? 7.257 -8.128 37.164 1.00 94.88 103 THR A CA 1
ATOM 771 C C . THR A 1 103 ? 6.474 -8.269 35.861 1.00 94.88 103 THR A C 1
ATOM 773 O O . THR A 1 103 ? 5.374 -8.833 35.847 1.00 94.88 103 THR A O 1
ATOM 776 N N . GLY A 1 104 ? 7.008 -7.780 34.740 1.00 89.75 104 GLY A N 1
ATOM 777 C CA . GLY A 1 104 ? 6.399 -8.027 33.428 1.00 89.75 104 GLY A CA 1
ATOM 778 C C . GLY A 1 104 ? 6.228 -9.514 33.135 1.00 89.75 104 GLY A C 1
ATOM 779 O O . GLY A 1 104 ? 5.172 -9.919 32.655 1.00 89.75 104 GLY A O 1
ATOM 780 N N . ARG A 1 105 ? 7.207 -10.340 33.521 1.00 93.44 105 ARG A N 1
ATOM 781 C CA . ARG A 1 105 ? 7.135 -11.803 33.407 1.00 93.44 105 ARG A CA 1
ATOM 782 C C . ARG A 1 105 ? 5.999 -12.395 34.228 1.00 93.44 105 ARG A C 1
ATOM 784 O O . ARG A 1 105 ? 5.224 -13.195 33.712 1.00 93.44 105 ARG A O 1
ATOM 791 N N . GLN A 1 106 ? 5.886 -11.999 35.493 1.00 91.06 106 GLN A N 1
ATOM 792 C CA . GLN A 1 106 ? 4.828 -12.480 36.385 1.00 91.06 106 GLN A CA 1
ATOM 793 C C . GLN A 1 106 ? 3.443 -12.064 35.882 1.00 91.06 106 GLN A C 1
ATOM 795 O O . GLN A 1 106 ? 2.512 -12.864 35.895 1.00 91.06 106 GLN A O 1
ATOM 800 N N . ASN A 1 107 ? 3.318 -10.838 35.377 1.00 90.88 107 ASN A N 1
ATOM 801 C CA . ASN A 1 107 ? 2.091 -10.347 34.763 1.00 90.88 107 ASN A CA 1
ATOM 802 C C . ASN A 1 107 ? 1.743 -11.077 33.462 1.00 90.88 107 ASN A C 1
ATOM 804 O O . ASN A 1 107 ? 0.579 -11.406 33.254 1.00 90.88 107 ASN A O 1
ATOM 808 N N . ALA A 1 108 ? 2.731 -11.367 32.612 1.00 88.06 108 ALA A N 1
ATOM 809 C CA . ALA A 1 108 ? 2.537 -12.146 31.393 1.00 88.06 108 ALA A CA 1
ATOM 810 C C . ALA A 1 108 ? 2.076 -13.573 31.706 1.00 88.06 108 ALA A C 1
ATOM 812 O O . ALA A 1 108 ? 1.087 -14.029 31.139 1.00 88.06 108 ALA A O 1
ATOM 813 N N . LEU A 1 109 ? 2.745 -14.250 32.645 1.00 86.69 109 LEU A N 1
ATOM 814 C CA . LEU A 1 109 ? 2.369 -15.586 33.112 1.00 86.69 109 LEU A CA 1
ATOM 815 C C . LEU A 1 109 ? 0.936 -15.600 33.642 1.00 86.69 109 LEU A C 1
ATOM 817 O O . LEU A 1 109 ? 0.124 -16.399 33.181 1.00 86.69 109 LEU A O 1
ATOM 821 N N . LEU A 1 110 ? 0.611 -14.676 34.551 1.00 80.56 110 LEU A N 1
ATOM 822 C CA . LEU A 1 110 ? -0.722 -14.563 35.136 1.00 80.56 110 LEU A CA 1
ATOM 823 C C . LEU A 1 110 ? -1.783 -14.333 34.056 1.00 80.56 110 LEU A C 1
ATOM 825 O O . LEU A 1 110 ? -2.808 -15.007 34.032 1.00 80.56 110 LEU A O 1
ATOM 829 N N . ALA A 1 111 ? -1.537 -13.403 33.138 1.00 80.06 111 ALA A N 1
ATOM 830 C CA . ALA A 1 111 ? -2.491 -13.064 32.096 1.00 80.06 111 ALA A CA 1
ATOM 831 C C . ALA A 1 111 ? -2.669 -14.195 31.063 1.00 80.06 111 ALA A C 1
ATOM 833 O O . ALA A 1 111 ? -3.793 -14.425 30.625 1.00 80.06 111 ALA A O 1
ATOM 834 N N . ILE A 1 112 ? -1.624 -14.962 30.736 1.00 79.00 112 ILE A N 1
ATOM 835 C CA . ILE A 1 112 ? -1.727 -16.149 29.867 1.00 79.00 112 ILE A CA 1
ATOM 836 C C . ILE A 1 112 ? -2.433 -17.314 30.574 1.00 79.00 112 ILE A C 1
ATOM 838 O O . ILE A 1 112 ? -3.253 -18.004 29.968 1.00 79.00 112 ILE A O 1
ATOM 842 N N . GLN A 1 113 ? -2.197 -17.510 31.871 1.00 77.38 113 GLN A N 1
ATOM 843 C CA . GLN A 1 113 ? -2.930 -18.501 32.665 1.00 77.38 113 GLN A CA 1
ATOM 844 C C . GLN A 1 113 ? -4.416 -18.143 32.797 1.00 77.38 113 GLN A C 1
ATOM 846 O O . GLN A 1 113 ? -5.276 -19.012 32.666 1.00 77.38 113 GLN A O 1
ATOM 851 N N . LEU A 1 114 ? -4.745 -16.857 32.966 1.00 69.56 114 LEU A N 1
ATOM 852 C CA . LEU A 1 114 ? -6.130 -16.366 32.957 1.00 69.56 114 LEU A CA 1
ATOM 853 C C . LEU A 1 114 ? -6.828 -16.573 31.603 1.00 69.56 114 LEU A C 1
ATOM 855 O O . LEU A 1 114 ? -8.053 -16.667 31.559 1.00 69.56 114 LEU A O 1
ATOM 859 N N . GLN A 1 115 ? -6.071 -16.708 30.510 1.00 69.75 115 GLN A N 1
ATOM 860 C CA . GLN A 1 115 ? -6.582 -17.116 29.194 1.00 69.75 115 GLN A CA 1
ATOM 861 C C . GLN A 1 115 ? -6.778 -18.643 29.062 1.00 69.75 115 GLN A C 1
ATOM 863 O O . GLN A 1 115 ? -7.069 -19.143 27.970 1.00 69.75 115 GLN A O 1
ATOM 868 N N . GLY A 1 116 ? -6.634 -19.395 30.158 1.00 67.19 116 GLY A N 1
ATOM 869 C CA . GLY A 1 116 ? -6.877 -20.836 30.225 1.00 67.19 116 GLY A CA 1
ATOM 870 C C . GLY A 1 116 ? -5.694 -21.703 29.793 1.00 67.19 116 GLY A C 1
ATOM 871 O O . GLY A 1 116 ? -5.899 -22.874 29.481 1.00 67.19 116 GLY A O 1
ATOM 872 N N . CYS A 1 117 ? -4.478 -21.154 29.728 1.00 71.62 117 CYS A N 1
ATOM 873 C CA . CYS A 1 117 ? -3.275 -21.943 29.466 1.00 71.62 117 CYS A CA 1
ATOM 874 C C . CYS A 1 117 ? -2.802 -22.663 30.733 1.00 71.62 117 CYS A C 1
ATOM 876 O O . CYS A 1 117 ? -2.805 -22.095 31.828 1.00 71.62 117 CYS A O 1
ATOM 878 N N . SER A 1 118 ? -2.345 -23.904 30.564 1.00 81.06 118 SER A N 1
ATOM 879 C CA . SER A 1 118 ? -1.615 -24.617 31.611 1.00 81.06 118 SER A CA 1
ATOM 880 C C . SER A 1 118 ? -0.309 -23.895 31.947 1.00 81.06 118 SER A C 1
ATOM 882 O O . SER A 1 118 ? 0.220 -23.109 31.159 1.00 81.06 118 SER A O 1
ATOM 884 N N . GLU A 1 119 ? 0.245 -24.177 33.121 1.00 81.56 119 GLU A N 1
ATOM 885 C CA . GLU A 1 119 ? 1.504 -23.575 33.553 1.00 81.56 119 GLU A CA 1
ATOM 886 C C . GLU A 1 119 ? 2.656 -23.863 32.577 1.00 81.56 119 GLU A C 1
ATOM 888 O O . GLU A 1 119 ? 3.429 -22.959 32.269 1.00 81.56 119 GLU A O 1
ATOM 893 N N . LEU A 1 120 ? 2.717 -25.074 32.016 1.00 83.44 120 LEU A N 1
ATOM 894 C CA . LEU A 1 120 ? 3.704 -25.453 31.000 1.00 83.44 120 LEU A CA 1
ATOM 895 C C . LEU A 1 120 ? 3.545 -24.643 29.702 1.00 83.44 120 LEU A C 1
ATOM 897 O O . LEU A 1 120 ? 4.533 -24.132 29.178 1.00 83.44 120 LEU A O 1
ATOM 901 N N . GLU A 1 121 ? 2.315 -24.474 29.205 1.00 80.25 121 GLU A N 1
ATOM 902 C CA . GLU A 1 121 ? 2.038 -23.651 28.016 1.00 80.25 121 GLU A CA 1
ATOM 903 C C . GLU A 1 121 ? 2.376 -22.175 28.258 1.00 80.25 121 GLU A C 1
ATOM 905 O O . GLU A 1 121 ? 2.939 -21.513 27.387 1.00 80.25 121 GLU A O 1
ATOM 910 N N . ALA A 1 122 ? 2.057 -21.652 29.445 1.00 83.12 122 ALA A N 1
ATOM 911 C CA . ALA A 1 122 ? 2.346 -20.266 29.789 1.00 83.12 122 ALA A CA 1
ATOM 912 C C . ALA A 1 122 ? 3.858 -19.998 29.791 1.00 83.12 122 ALA A C 1
ATOM 914 O O . ALA A 1 122 ? 4.309 -19.026 29.189 1.00 83.12 122 ALA A O 1
ATOM 915 N N . HIS A 1 123 ? 4.657 -20.888 30.386 1.00 86.50 123 HIS A N 1
ATOM 916 C CA . HIS A 1 123 ? 6.116 -20.752 30.399 1.00 86.50 123 HIS A CA 1
ATOM 917 C C . HIS A 1 123 ? 6.751 -20.856 29.007 1.00 86.50 123 HIS A C 1
ATOM 919 O O . HIS A 1 123 ? 7.786 -20.231 28.782 1.00 86.50 123 HIS A O 1
ATOM 925 N N . ALA A 1 124 ? 6.136 -21.589 28.074 1.00 85.88 124 ALA A N 1
ATOM 926 C CA . ALA A 1 124 ? 6.618 -21.688 26.698 1.00 85.88 124 ALA A CA 1
ATOM 927 C C . ALA A 1 124 ? 6.390 -20.395 25.891 1.00 85.88 124 ALA A C 1
ATOM 929 O O . ALA A 1 124 ? 7.259 -19.997 25.126 1.00 85.88 124 ALA A O 1
ATOM 930 N N . VAL A 1 125 ? 5.254 -19.715 26.091 1.00 84.75 125 VAL A N 1
ATOM 931 C CA . VAL A 1 125 ? 4.849 -18.536 25.292 1.00 84.75 125 VAL A CA 1
ATOM 932 C C . VAL A 1 125 ? 5.369 -17.212 25.873 1.00 84.75 125 VAL A C 1
ATOM 934 O O . VAL A 1 125 ? 5.584 -16.235 25.159 1.00 84.75 125 VAL A O 1
ATOM 937 N N . VAL A 1 126 ? 5.602 -17.147 27.183 1.00 89.12 126 VAL A N 1
ATOM 938 C CA . VAL A 1 126 ? 6.054 -15.931 27.886 1.00 89.12 126 VAL A CA 1
ATOM 939 C C . VAL A 1 126 ? 7.389 -15.348 27.379 1.00 89.12 126 VAL A C 1
ATOM 941 O O . VAL A 1 126 ? 7.493 -14.120 27.318 1.00 89.12 126 VAL A O 1
ATOM 944 N N . PRO A 1 127 ? 8.395 -16.144 26.968 1.00 88.38 127 PRO A N 1
ATOM 945 C CA . PRO A 1 127 ? 9.587 -15.625 26.294 1.00 88.38 127 PRO A CA 1
ATOM 946 C C . PRO A 1 127 ? 9.275 -14.927 24.962 1.00 88.38 127 PRO A C 1
ATOM 948 O O . PRO A 1 127 ? 9.813 -13.855 24.692 1.00 88.38 127 PRO A O 1
ATOM 951 N N . GLU A 1 128 ? 8.360 -15.483 24.163 1.00 86.06 128 GLU A N 1
ATOM 952 C CA . GLU A 1 128 ? 7.934 -14.894 22.885 1.00 86.06 128 GLU A CA 1
ATOM 953 C C . GLU A 1 128 ? 7.194 -13.568 23.101 1.00 86.06 128 GLU A C 1
ATOM 955 O O . GLU A 1 128 ? 7.385 -12.610 22.356 1.00 86.06 128 GLU A O 1
ATOM 960 N N . ILE A 1 129 ? 6.402 -13.476 24.174 1.00 84.25 129 ILE A N 1
ATOM 961 C CA . ILE A 1 129 ? 5.715 -12.245 24.592 1.00 84.25 129 ILE A CA 1
ATOM 962 C C . ILE A 1 129 ? 6.714 -11.137 24.921 1.00 84.25 129 ILE A C 1
ATOM 964 O O . ILE A 1 129 ? 6.499 -9.991 24.518 1.00 84.25 129 ILE A O 1
ATOM 968 N N . ALA A 1 130 ? 7.782 -11.466 25.654 1.00 87.00 130 ALA A N 1
ATOM 969 C CA . ALA A 1 130 ? 8.825 -10.513 26.024 1.00 87.00 130 ALA A CA 1
ATOM 970 C C . ALA A 1 130 ? 9.551 -9.976 24.789 1.00 87.00 130 ALA A C 1
ATOM 972 O O . ALA A 1 130 ? 9.726 -8.763 24.676 1.00 87.00 130 ALA A O 1
ATOM 973 N N . ALA A 1 131 ? 9.883 -10.874 23.856 1.00 80.81 131 ALA A N 1
ATOM 974 C CA . ALA A 1 131 ? 10.528 -10.544 22.592 1.00 80.81 131 ALA A CA 1
ATOM 975 C C . ALA A 1 131 ? 9.629 -9.693 21.686 1.00 80.81 131 ALA A C 1
ATOM 977 O O . ALA A 1 131 ? 10.057 -8.676 21.149 1.00 80.81 131 ALA A O 1
ATOM 978 N N . PHE A 1 132 ? 8.346 -10.045 21.568 1.00 67.38 132 PHE A N 1
ATOM 979 C CA . PHE A 1 132 ? 7.381 -9.253 20.803 1.00 67.38 132 PHE A CA 1
ATOM 980 C C . PHE A 1 132 ? 7.150 -7.868 21.423 1.00 67.38 132 PHE A C 1
ATOM 982 O O . PHE A 1 132 ? 6.930 -6.887 20.712 1.00 67.38 132 PHE A O 1
ATOM 989 N N . ALA A 1 133 ? 7.181 -7.777 22.756 1.00 76.94 133 ALA A N 1
ATOM 990 C CA . ALA A 1 133 ? 7.032 -6.514 23.469 1.00 76.94 133 ALA A CA 1
ATOM 991 C C . ALA A 1 133 ? 8.321 -5.673 23.500 1.00 76.94 133 ALA A C 1
ATOM 993 O O . ALA A 1 133 ? 8.238 -4.511 23.902 1.00 76.94 133 ALA A O 1
ATOM 994 N N . GLU A 1 134 ? 9.473 -6.228 23.105 1.00 84.62 134 GLU A N 1
ATOM 995 C CA . GLU A 1 134 ? 10.806 -5.610 23.206 1.00 84.62 134 GLU A CA 1
ATOM 996 C C . GLU A 1 134 ? 11.089 -5.062 24.623 1.00 84.62 134 GLU A C 1
ATOM 998 O O . GLU A 1 134 ? 11.450 -3.893 24.814 1.00 84.62 134 GLU A O 1
ATOM 1003 N N . ILE A 1 135 ? 10.798 -5.865 25.649 1.00 85.25 135 ILE A N 1
ATOM 1004 C CA . ILE A 1 135 ? 10.966 -5.492 27.066 1.00 85.25 135 ILE A CA 1
ATOM 1005 C C . ILE A 1 135 ? 11.916 -6.421 27.818 1.00 85.25 135 ILE A C 1
ATOM 1007 O O . ILE A 1 135 ? 11.933 -6.386 29.042 1.00 85.25 135 ILE A O 1
ATOM 1011 N N . GLU A 1 136 ? 12.696 -7.254 27.136 1.00 89.06 136 GLU A N 1
ATOM 1012 C CA . GLU A 1 136 ? 13.523 -8.310 27.730 1.00 89.06 136 GLU A CA 1
ATOM 1013 C C . GLU A 1 136 ? 14.443 -7.776 28.835 1.00 89.06 136 GLU A C 1
ATOM 1015 O O . GLU A 1 136 ? 14.534 -8.370 29.908 1.00 89.06 136 GLU A O 1
ATOM 1020 N N . SER A 1 137 ? 15.042 -6.601 28.621 1.00 85.06 137 SER A N 1
ATOM 1021 C CA . SER A 1 137 ? 15.928 -5.930 29.584 1.00 85.06 137 SER A CA 1
ATOM 1022 C C . SER A 1 137 ? 15.224 -5.453 30.861 1.00 85.06 137 SER A C 1
ATOM 1024 O O . SER A 1 137 ? 15.862 -5.286 31.901 1.00 85.06 137 SER A O 1
ATOM 1026 N N . ALA A 1 138 ? 13.910 -5.246 30.803 1.00 87.25 138 ALA A N 1
ATOM 1027 C CA . ALA A 1 138 ? 13.085 -4.805 31.920 1.00 87.25 138 ALA A CA 1
ATOM 1028 C C . ALA A 1 138 ? 12.050 -5.857 32.347 1.00 87.25 138 ALA A C 1
ATOM 1030 O O . ALA A 1 138 ? 11.248 -5.595 33.244 1.00 87.25 138 ALA A O 1
ATOM 1031 N N . PHE A 1 139 ? 12.040 -7.044 31.732 1.00 93.69 139 PHE A N 1
ATOM 1032 C CA . PHE A 1 139 ? 10.939 -8.002 31.848 1.00 93.69 139 PHE A CA 1
ATOM 1033 C C . PHE A 1 139 ? 10.755 -8.519 33.277 1.00 93.69 139 PHE A C 1
ATOM 1035 O O . PHE A 1 139 ? 9.639 -8.756 33.741 1.00 93.69 139 PHE A O 1
ATOM 1042 N N . ASP A 1 140 ? 11.869 -8.605 33.995 1.00 95.50 140 ASP A N 1
ATOM 1043 C CA . ASP A 1 140 ? 11.943 -9.017 35.391 1.00 95.50 140 ASP A CA 1
ATOM 1044 C C . ASP A 1 140 ? 11.902 -7.831 36.376 1.00 95.50 140 ASP A C 1
ATOM 1046 O O . ASP A 1 140 ? 12.067 -8.012 37.579 1.00 95.50 140 ASP A O 1
ATOM 1050 N N . GLN A 1 141 ? 11.622 -6.614 35.897 1.00 93.50 141 GLN A N 1
ATOM 1051 C CA . GLN A 1 141 ? 11.332 -5.456 36.745 1.00 93.50 141 GLN A CA 1
ATOM 1052 C C . GLN A 1 141 ? 9.821 -5.316 36.999 1.00 93.50 141 GLN A C 1
ATOM 1054 O O . GLN A 1 141 ? 9.027 -5.672 36.120 1.00 93.50 141 GLN A O 1
ATOM 1059 N N . PRO A 1 142 ? 9.400 -4.787 38.167 1.00 93.44 142 PRO A N 1
ATOM 1060 C CA . PRO A 1 142 ? 7.996 -4.507 38.462 1.00 93.44 142 PRO A CA 1
ATOM 1061 C C . PRO A 1 142 ? 7.346 -3.600 37.414 1.00 93.44 142 PRO A C 1
ATOM 1063 O O . PRO A 1 142 ? 7.916 -2.579 37.044 1.00 93.44 142 PRO A O 1
ATOM 1066 N N . ILE A 1 143 ? 6.115 -3.899 36.997 1.00 87.81 143 ILE A N 1
ATOM 1067 C CA . ILE A 1 143 ? 5.408 -3.120 35.968 1.00 87.81 143 ILE A CA 1
ATOM 1068 C C . ILE A 1 143 ? 5.240 -1.639 36.344 1.00 87.81 143 ILE A C 1
ATOM 1070 O O . ILE A 1 143 ? 5.151 -0.786 35.464 1.00 87.81 143 ILE A O 1
ATOM 1074 N N . ARG A 1 144 ? 5.244 -1.275 37.630 1.00 84.69 144 ARG A N 1
ATOM 1075 C CA . ARG A 1 144 ? 5.242 0.140 38.041 1.00 84.69 144 ARG A CA 1
ATOM 1076 C C . ARG A 1 144 ? 6.476 0.935 37.591 1.00 84.69 144 ARG A C 1
ATOM 1078 O O . ARG A 1 144 ? 6.419 2.159 37.603 1.00 84.69 144 ARG A O 1
ATOM 1085 N N . THR A 1 145 ? 7.583 0.274 37.237 1.00 84.06 145 THR A N 1
ATOM 1086 C CA . THR A 1 145 ? 8.783 0.928 36.679 1.00 84.06 145 THR A CA 1
ATOM 1087 C C . THR A 1 145 ? 8.713 1.066 35.161 1.00 84.06 145 THR A C 1
ATOM 1089 O O . THR A 1 145 ? 9.560 1.725 34.563 1.00 84.06 145 THR A O 1
ATOM 1092 N N . TYR A 1 146 ? 7.709 0.454 34.528 1.00 80.81 146 TYR A N 1
ATOM 1093 C CA . TYR A 1 146 ? 7.565 0.449 33.082 1.00 80.81 146 TYR A CA 1
ATOM 1094 C C . TYR A 1 146 ? 7.062 1.808 32.622 1.00 80.81 146 TYR A C 1
ATOM 1096 O O . TYR A 1 146 ? 6.171 2.400 33.235 1.00 80.81 146 TYR A O 1
ATOM 1104 N N . SER A 1 147 ? 7.569 2.268 31.481 1.00 72.50 147 SER A N 1
ATOM 1105 C CA . SER A 1 147 ? 6.887 3.331 30.752 1.00 72.50 147 SER A CA 1
ATOM 1106 C C . SER A 1 147 ? 5.502 2.848 30.310 1.00 72.50 147 SER A C 1
ATOM 1108 O O . SER A 1 147 ? 5.269 1.648 30.128 1.00 72.50 147 SER A O 1
ATOM 1110 N N . SER A 1 148 ? 4.580 3.776 30.069 1.00 53.97 148 SER A N 1
ATOM 1111 C CA . SER A 1 148 ? 3.272 3.458 29.482 1.00 53.97 148 SER A CA 1
ATOM 1112 C C . SER A 1 148 ? 3.401 2.648 28.182 1.00 53.97 148 SER A C 1
ATOM 1114 O O . SER A 1 148 ? 2.621 1.724 27.953 1.00 53.97 148 SER A O 1
ATOM 1116 N N . GLY A 1 149 ? 4.436 2.917 27.374 1.00 53.38 149 GLY A N 1
ATOM 1117 C CA . GLY A 1 149 ? 4.754 2.157 26.162 1.00 53.38 149 GLY A CA 1
ATOM 1118 C C . GLY A 1 149 ? 5.150 0.705 26.442 1.00 53.38 149 GLY A C 1
ATOM 1119 O O . GLY A 1 149 ? 4.646 -0.207 25.791 1.00 53.38 149 GLY A O 1
ATOM 1120 N N . MET A 1 150 ? 5.990 0.455 27.448 1.00 76.62 150 MET A N 1
ATOM 1121 C CA . MET A 1 150 ? 6.355 -0.907 27.856 1.00 76.62 150 MET A CA 1
ATOM 1122 C C . MET A 1 150 ? 5.149 -1.686 28.394 1.00 76.62 150 MET A C 1
ATOM 1124 O O . MET A 1 150 ? 4.968 -2.850 28.040 1.00 76.62 150 MET A O 1
ATOM 1128 N N . GLN A 1 151 ? 4.290 -1.041 29.192 1.00 70.81 151 GLN A N 1
ATOM 1129 C CA . GLN A 1 151 ? 3.050 -1.656 29.682 1.00 70.81 151 GLN A CA 1
ATOM 1130 C C . GLN A 1 151 ? 2.107 -2.026 28.533 1.00 70.81 151 GLN A C 1
ATOM 1132 O O . GLN A 1 151 ? 1.548 -3.121 28.511 1.00 70.81 151 GLN A O 1
ATOM 1137 N N . MET A 1 152 ? 1.954 -1.132 27.556 1.00 60.44 152 MET A N 1
ATOM 1138 C CA . MET A 1 152 ? 1.079 -1.346 26.408 1.00 60.44 152 MET A CA 1
ATOM 1139 C C . MET A 1 152 ? 1.597 -2.441 25.475 1.00 60.44 152 MET A C 1
ATOM 1141 O O . MET A 1 152 ? 0.814 -3.288 25.043 1.00 60.44 152 MET A O 1
ATOM 1145 N N . ARG A 1 153 ? 2.906 -2.451 25.186 1.00 73.38 153 ARG A N 1
ATOM 1146 C CA . ARG A 1 153 ? 3.545 -3.505 24.387 1.00 73.38 153 ARG A CA 1
ATOM 1147 C C . ARG A 1 153 ? 3.354 -4.866 25.049 1.00 73.38 153 ARG A C 1
ATOM 1149 O O . ARG A 1 153 ? 2.874 -5.780 24.392 1.00 73.38 153 ARG A O 1
ATOM 1156 N N . LEU A 1 154 ? 3.591 -4.964 26.359 1.00 80.06 154 LEU A N 1
ATOM 1157 C CA . LEU A 1 154 ? 3.330 -6.185 27.122 1.00 80.06 154 LEU A CA 1
ATOM 1158 C C . LEU A 1 154 ? 1.855 -6.614 27.060 1.00 80.06 154 LEU A C 1
ATOM 1160 O O . LEU A 1 154 ? 1.561 -7.777 26.798 1.00 80.06 154 LEU A O 1
ATOM 1164 N N . ALA A 1 155 ? 0.919 -5.683 27.255 1.00 69.94 155 ALA A N 1
ATOM 1165 C C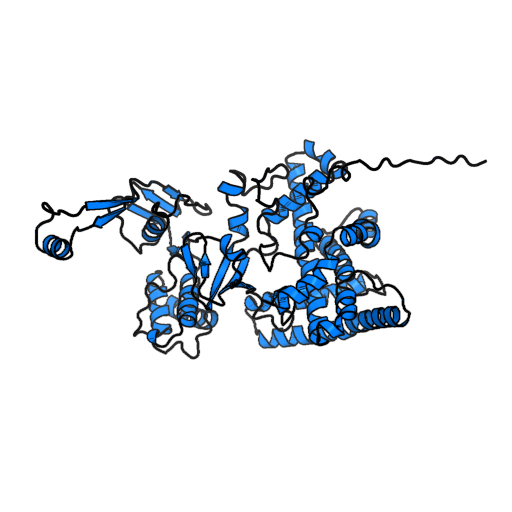A . ALA A 1 155 ? -0.515 -5.969 27.199 1.00 69.94 155 ALA A CA 1
ATOM 1166 C C . ALA A 1 155 ? -0.955 -6.502 25.831 1.00 69.94 155 ALA A C 1
ATOM 1168 O O . ALA A 1 155 ? -1.743 -7.444 25.754 1.00 69.94 155 ALA A O 1
ATOM 1169 N N . PHE A 1 156 ? -0.434 -5.918 24.753 1.00 68.44 156 PHE A N 1
ATOM 1170 C CA . PHE A 1 156 ? -0.738 -6.349 23.396 1.00 68.44 156 PHE A CA 1
ATOM 1171 C C . PHE A 1 156 ? -0.130 -7.721 23.082 1.00 68.44 156 PHE A C 1
ATOM 1173 O O . PHE A 1 156 ? -0.833 -8.590 22.563 1.00 68.44 156 PHE A O 1
ATOM 1180 N N . SER A 1 157 ? 1.141 -7.940 23.436 1.00 77.94 157 SER A N 1
ATOM 1181 C CA . SER A 1 157 ? 1.813 -9.233 23.264 1.00 77.94 157 SER A CA 1
ATOM 1182 C C . SER A 1 157 ? 1.047 -10.351 23.958 1.00 77.94 157 SER A C 1
ATOM 1184 O O . SER A 1 157 ? 0.796 -11.393 23.367 1.00 77.94 157 SER A O 1
ATOM 1186 N N . VAL A 1 158 ? 0.597 -10.118 25.194 1.00 77.75 158 VAL A N 1
ATOM 1187 C CA . VAL A 1 158 ? -0.191 -11.106 25.937 1.00 77.75 158 VAL A CA 1
ATOM 1188 C C . VAL A 1 158 ? -1.571 -11.327 25.306 1.00 77.75 158 VAL A C 1
ATOM 1190 O O . VAL A 1 158 ? -2.040 -12.460 25.241 1.00 77.75 158 VAL A O 1
ATOM 1193 N N . ALA A 1 159 ? -2.235 -10.275 24.819 1.00 67.69 159 ALA A N 1
ATOM 1194 C CA . ALA A 1 159 ? -3.564 -10.384 24.210 1.00 67.69 159 ALA A CA 1
ATOM 1195 C C . ALA A 1 159 ? -3.572 -11.109 22.850 1.00 67.69 159 ALA A C 1
ATOM 1197 O O . ALA A 1 159 ? -4.629 -11.573 22.415 1.00 67.69 159 ALA A O 1
ATOM 1198 N N . THR A 1 160 ? -2.416 -11.178 22.181 1.00 66.00 160 THR A N 1
ATOM 1199 C CA . THR A 1 160 ? -2.253 -11.738 20.826 1.00 66.00 160 THR A CA 1
ATOM 1200 C C . THR A 1 160 ? -1.365 -12.979 20.765 1.00 66.00 160 THR A C 1
ATOM 1202 O O . THR A 1 160 ? -1.330 -13.641 19.730 1.00 66.00 160 THR A O 1
ATOM 1205 N N . ALA A 1 161 ? -0.718 -13.346 21.875 1.00 71.44 161 ALA A N 1
ATOM 1206 C CA . ALA A 1 161 ? 0.138 -14.526 22.006 1.00 71.44 161 ALA A CA 1
ATOM 1207 C C . ALA A 1 161 ? -0.551 -15.841 21.603 1.00 71.44 161 ALA A C 1
ATOM 1209 O O . ALA A 1 161 ? 0.108 -16.800 21.210 1.00 71.44 161 ALA A O 1
ATOM 1210 N N . ARG A 1 162 ? -1.887 -15.896 21.658 1.00 67.25 162 ARG A N 1
ATOM 1211 C CA . ARG A 1 162 ? -2.671 -16.988 21.081 1.00 67.25 162 ARG A CA 1
ATOM 1212 C C . ARG A 1 162 ? -3.844 -16.427 20.288 1.00 67.25 162 ARG A C 1
ATOM 1214 O O . ARG A 1 162 ? -4.467 -15.450 20.693 1.00 67.25 162 ARG A O 1
ATOM 1221 N N . ARG A 1 163 ? -4.165 -17.072 19.163 1.00 60.72 163 ARG A N 1
ATOM 1222 C CA . ARG A 1 163 ? -5.314 -16.715 18.320 1.00 60.72 163 ARG A CA 1
ATOM 1223 C C . ARG A 1 163 ? -6.616 -16.880 19.131 1.00 60.72 163 ARG A C 1
ATOM 1225 O O . ARG A 1 163 ? -6.882 -18.001 19.566 1.00 60.72 163 ARG A O 1
ATOM 1232 N N . PRO A 1 164 ? -7.402 -15.815 19.365 1.00 63.09 164 PRO A N 1
ATOM 1233 C CA . PRO A 1 164 ? -8.675 -15.927 20.070 1.00 63.09 164 PRO A CA 1
ATOM 1234 C C . PRO A 1 164 ? -9.776 -16.471 19.153 1.00 63.09 164 PRO A C 1
ATOM 1236 O O . PRO A 1 164 ? -9.736 -16.258 17.941 1.00 63.09 164 PRO A O 1
ATOM 1239 N N . ASP A 1 165 ? -10.780 -17.126 19.741 1.00 69.94 165 ASP A N 1
ATOM 1240 C CA . ASP A 1 165 ? -11.958 -17.625 19.016 1.00 69.94 165 ASP A CA 1
ATOM 1241 C C . ASP A 1 165 ? -12.960 -16.491 18.724 1.00 69.94 165 ASP A C 1
ATOM 1243 O O . ASP A 1 165 ? -13.671 -16.517 17.722 1.00 69.94 165 ASP A O 1
ATOM 1247 N N . VAL A 1 166 ? -12.986 -15.462 19.582 1.00 67.38 166 VAL A N 1
ATOM 1248 C CA . VAL A 1 166 ? -13.754 -14.222 19.400 1.00 67.38 166 VAL A CA 1
ATOM 1249 C C . VAL A 1 166 ? -12.841 -13.028 19.687 1.00 67.38 166 VAL A C 1
ATOM 1251 O O . VAL A 1 166 ? -12.320 -12.907 20.795 1.00 67.38 166 VAL A O 1
ATOM 1254 N N . LEU A 1 167 ? -12.658 -12.138 18.705 1.00 69.06 167 LEU A N 1
ATOM 1255 C CA . LEU A 1 167 ? -11.856 -10.915 18.827 1.00 69.06 167 LEU A CA 1
ATOM 1256 C C . LEU A 1 167 ? -12.744 -9.667 18.756 1.00 69.06 167 LEU A C 1
ATOM 1258 O O . LEU A 1 167 ? -13.535 -9.519 17.828 1.00 69.06 167 LEU A O 1
ATOM 1262 N N . ILE A 1 168 ? -12.578 -8.746 19.706 1.00 69.81 168 ILE A N 1
ATOM 1263 C CA . ILE A 1 168 ? -13.318 -7.475 19.756 1.00 69.81 168 ILE A CA 1
ATOM 1264 C C . ILE A 1 168 ? -12.385 -6.296 19.414 1.00 69.81 168 ILE A C 1
ATOM 1266 O O . ILE A 1 168 ? -11.349 -6.135 20.065 1.00 69.81 168 ILE A O 1
ATOM 1270 N N . VAL A 1 169 ? -12.776 -5.457 18.438 1.00 59.16 169 VAL A N 1
ATOM 1271 C CA . VAL A 1 169 ? -12.007 -4.302 17.903 1.00 59.16 169 VAL A CA 1
ATOM 1272 C C . VAL A 1 169 ? -12.895 -3.043 17.790 1.00 59.16 169 VAL A C 1
ATOM 1274 O O . VAL A 1 169 ? -14.095 -3.172 17.567 1.00 59.16 169 VAL A O 1
ATOM 1277 N N . ASP A 1 170 ? -12.323 -1.833 17.925 1.00 60.91 170 ASP A N 1
ATOM 1278 C CA . ASP A 1 170 ? -13.042 -0.537 17.869 1.00 60.91 170 ASP A CA 1
ATOM 1279 C C . ASP A 1 170 ? -12.273 0.542 17.031 1.00 60.91 170 ASP A C 1
ATOM 1281 O O . ASP A 1 170 ? -11.069 0.702 17.233 1.00 60.91 170 ASP A O 1
ATOM 1285 N N . GLU A 1 171 ? -12.968 1.258 16.118 1.00 52.72 171 GLU A N 1
ATOM 1286 C CA . GLU A 1 171 ? -12.676 2.500 15.319 1.00 52.72 171 GLU A CA 1
ATOM 1287 C C . GLU A 1 171 ? -11.392 2.715 14.446 1.00 52.72 171 GLU A C 1
ATOM 1289 O O . GLU A 1 171 ? -10.354 3.182 14.910 1.00 52.72 171 GLU A O 1
ATOM 1294 N N . ALA A 1 172 ? -11.522 2.586 13.108 1.00 44.91 172 ALA A N 1
ATOM 1295 C CA . ALA A 1 172 ? -10.428 2.702 12.115 1.00 44.91 172 ALA A CA 1
ATOM 1296 C C . ALA A 1 172 ? -10.250 4.061 11.372 1.00 44.91 172 ALA A C 1
ATOM 1298 O O . ALA A 1 172 ? -9.124 4.458 11.067 1.00 44.91 172 ALA A O 1
ATOM 1299 N N . LYS A 1 173 ? -11.330 4.776 11.007 1.00 39.12 173 LYS A N 1
ATOM 1300 C CA . LYS A 1 173 ? -11.275 5.896 10.027 1.00 39.12 173 LYS A CA 1
ATOM 1301 C C . LYS A 1 173 ? -10.707 7.205 10.589 1.00 39.12 173 LYS A C 1
ATOM 1303 O O . LYS A 1 173 ? -9.981 7.907 9.883 1.00 39.12 173 LYS A O 1
ATOM 1308 N N . ASP A 1 174 ? -11.021 7.541 11.838 1.00 42.12 174 ASP A N 1
ATOM 1309 C CA . ASP A 1 174 ? -10.539 8.778 12.468 1.00 42.12 174 ASP A CA 1
ATOM 1310 C C . ASP A 1 174 ? -9.030 8.739 12.729 1.00 42.12 174 ASP A C 1
ATOM 1312 O O . ASP A 1 174 ? -8.351 9.752 12.556 1.00 42.12 174 ASP A O 1
ATOM 1316 N N . THR A 1 175 ? -8.487 7.556 13.014 1.00 41.19 175 THR A N 1
ATOM 1317 C CA . THR A 1 175 ? -7.050 7.301 13.149 1.00 41.19 175 THR A CA 1
ATOM 1318 C C . THR A 1 175 ? -6.252 7.775 11.925 1.00 41.19 175 THR A C 1
ATOM 1320 O O . THR A 1 175 ? -5.200 8.387 12.065 1.00 41.19 175 THR A O 1
ATOM 1323 N N . TYR A 1 176 ? -6.744 7.588 10.697 1.00 35.91 176 TYR A N 1
ATOM 1324 C CA . TYR A 1 176 ? -5.990 8.001 9.502 1.00 35.91 176 TYR A CA 1
ATOM 1325 C C . TYR A 1 176 ? -5.822 9.517 9.334 1.00 35.91 176 TYR A C 1
ATOM 1327 O O . TYR A 1 176 ? -4.949 9.961 8.590 1.00 35.91 176 TYR A O 1
ATOM 1335 N N . ARG A 1 177 ? -6.683 10.334 9.950 1.00 43.66 177 ARG A N 1
ATOM 1336 C CA . ARG A 1 177 ? -6.717 11.789 9.708 1.00 43.66 177 ARG A CA 1
ATOM 1337 C C . ARG A 1 177 ? -5.985 12.601 10.776 1.00 43.66 177 ARG A C 1
ATOM 1339 O O . ARG A 1 177 ? -5.879 13.818 10.622 1.00 43.66 177 ARG A O 1
ATOM 1346 N N . GLN A 1 178 ? -5.503 11.953 11.831 1.00 49.44 178 GLN A N 1
ATOM 1347 C CA . GLN A 1 178 ? -4.841 12.611 12.952 1.00 49.44 178 GLN A CA 1
ATOM 1348 C C . GLN A 1 178 ? -3.397 12.957 12.606 1.00 49.44 178 GLN A C 1
ATOM 1350 O O . GLN A 1 178 ? -2.628 12.101 12.175 1.00 49.44 178 GLN A O 1
ATOM 1355 N N . LYS A 1 179 ? -3.038 14.232 12.784 1.00 55.38 179 LYS A N 1
ATOM 1356 C CA . LYS A 1 179 ? -1.713 14.747 12.409 1.00 55.38 179 LYS A CA 1
ATOM 1357 C C . LYS A 1 179 ? -0.604 14.180 13.278 1.00 55.38 179 LYS A C 1
ATOM 1359 O O . LYS A 1 179 ? 0.485 13.992 12.768 1.00 55.38 179 LYS A O 1
ATOM 1364 N N . ASP A 1 180 ? -0.917 13.854 14.524 1.00 50.97 180 ASP A N 1
ATOM 1365 C CA . ASP A 1 180 ? 0.052 13.326 15.480 1.00 50.97 180 ASP A CA 1
ATOM 1366 C C . ASP A 1 180 ? 0.167 11.797 15.405 1.00 50.97 180 ASP A C 1
ATOM 1368 O O . ASP A 1 180 ? 0.768 11.176 16.273 1.00 50.97 180 ASP A O 1
ATOM 1372 N N . LEU A 1 181 ? -0.416 11.162 14.383 1.00 44.44 181 LEU A N 1
ATOM 1373 C CA . LEU A 1 181 ? -0.275 9.733 14.127 1.00 44.44 181 LEU A CA 1
ATOM 1374 C C . LEU A 1 181 ? 0.714 9.507 12.965 1.00 44.44 181 LEU A C 1
ATOM 1376 O O . LEU A 1 181 ? 0.359 9.643 11.793 1.00 44.44 181 LEU A O 1
ATOM 1380 N N . ARG A 1 182 ? 1.968 9.161 13.292 1.00 69.62 182 ARG A N 1
ATOM 1381 C CA . ARG A 1 182 ? 3.062 8.872 12.338 1.00 69.62 182 ARG A CA 1
ATOM 1382 C C . ARG A 1 182 ? 2.899 7.496 11.703 1.00 69.62 182 ARG A C 1
ATOM 1384 O O . ARG A 1 182 ? 2.396 6.591 12.356 1.00 69.62 182 ARG A O 1
ATOM 1391 N N . GLN A 1 183 ? 3.339 7.310 10.457 1.00 64.12 183 GLN A N 1
ATOM 1392 C CA . GLN A 1 183 ? 3.426 5.984 9.837 1.00 64.12 183 GLN A CA 1
ATOM 1393 C C . GLN A 1 183 ? 4.215 5.006 10.733 1.00 64.12 183 GLN A C 1
ATOM 1395 O O . GLN A 1 183 ? 5.242 5.360 11.304 1.00 64.12 183 GLN A O 1
ATOM 1400 N N . ALA A 1 184 ? 3.701 3.785 10.869 1.00 50.25 184 ALA A N 1
ATOM 1401 C CA . ALA A 1 184 ? 4.360 2.654 11.524 1.00 50.25 184 ALA A CA 1
ATOM 1402 C C . ALA A 1 184 ? 4.384 1.455 10.558 1.00 50.25 184 ALA A C 1
ATOM 1404 O O . ALA A 1 184 ? 3.873 1.585 9.442 1.00 50.25 184 ALA A O 1
ATOM 1405 N N . LEU A 1 185 ? 4.901 0.302 11.011 1.00 56.59 185 LEU A N 1
ATOM 1406 C CA . LEU A 1 185 ? 5.034 -0.998 10.303 1.00 56.59 185 LEU A CA 1
ATOM 1407 C C . LEU A 1 185 ? 6.413 -1.223 9.673 1.00 56.59 185 LEU A C 1
ATOM 1409 O O . LEU A 1 185 ? 6.886 -2.354 9.641 1.00 56.59 185 LEU A O 1
ATOM 1413 N N . TYR A 1 186 ? 7.064 -0.153 9.227 1.00 65.75 186 TYR A N 1
ATOM 1414 C CA . TYR A 1 186 ? 8.331 -0.221 8.496 1.00 65.75 186 TYR A CA 1
ATOM 1415 C C . TYR A 1 186 ? 9.558 0.059 9.368 1.00 65.75 186 TYR A C 1
ATOM 1417 O O . TYR A 1 186 ? 10.670 0.065 8.853 1.00 65.75 186 TYR A O 1
ATOM 1425 N N . ASP A 1 187 ? 9.367 0.273 10.675 1.00 65.94 187 ASP A N 1
ATOM 1426 C CA . ASP A 1 187 ? 10.436 0.667 11.603 1.00 65.94 187 ASP A CA 1
ATOM 1427 C C . ASP A 1 187 ? 11.573 -0.379 11.642 1.00 65.94 187 ASP A C 1
ATOM 1429 O O . ASP A 1 187 ? 12.745 -0.031 11.681 1.00 65.94 187 ASP A O 1
ATOM 1433 N N . ALA A 1 188 ? 11.248 -1.674 11.542 1.00 60.97 188 ALA A N 1
ATOM 1434 C CA . ALA A 1 188 ? 12.254 -2.739 11.490 1.00 60.97 188 ALA A CA 1
ATOM 1435 C C . ALA A 1 188 ? 13.018 -2.802 10.151 1.00 60.97 188 ALA A C 1
ATOM 1437 O O . ALA A 1 188 ? 14.120 -3.346 10.111 1.00 60.97 188 ALA A O 1
ATOM 1438 N N . GLY A 1 189 ? 12.431 -2.270 9.075 1.00 69.06 189 GLY A N 1
ATOM 1439 C CA . GLY A 1 189 ? 12.941 -2.303 7.703 1.00 69.06 189 GLY A CA 1
ATOM 1440 C C . GLY A 1 189 ? 13.722 -1.053 7.299 1.00 69.06 189 GLY A C 1
ATOM 1441 O O . GLY A 1 189 ? 13.777 -0.733 6.113 1.00 69.06 189 GLY A O 1
ATOM 1442 N N . GLU A 1 190 ? 14.302 -0.329 8.261 1.00 79.19 190 GLU A N 1
ATOM 1443 C CA . GLU A 1 190 ? 15.011 0.943 8.045 1.00 79.19 190 GLU A CA 1
ATOM 1444 C C . GLU A 1 190 ? 16.078 0.872 6.939 1.00 79.19 190 GLU A C 1
ATOM 1446 O O . GLU A 1 190 ? 16.234 1.822 6.181 1.00 79.19 190 GLU A O 1
ATOM 1451 N N . VAL A 1 191 ? 16.720 -0.289 6.757 1.00 80.88 191 VAL A N 1
ATOM 1452 C CA . VAL A 1 191 ? 17.697 -0.542 5.681 1.00 80.88 191 VAL A CA 1
ATOM 1453 C C . VAL A 1 191 ? 17.207 -0.130 4.284 1.00 80.88 191 VAL A C 1
ATOM 1455 O O . VAL A 1 191 ? 18.001 0.338 3.474 1.00 80.88 191 VAL A O 1
ATOM 1458 N N . ILE A 1 192 ? 15.907 -0.272 4.005 1.00 84.62 192 ILE A N 1
ATOM 1459 C CA . ILE A 1 192 ? 15.289 0.099 2.722 1.00 84.62 192 ILE A CA 1
ATOM 1460 C C . ILE A 1 192 ? 14.230 1.199 2.878 1.00 84.62 192 ILE A C 1
ATOM 1462 O O . ILE A 1 192 ? 13.975 1.943 1.939 1.00 84.62 192 ILE A O 1
ATOM 1466 N N . MET A 1 193 ? 13.630 1.331 4.065 1.00 83.69 193 MET A N 1
ATOM 1467 C CA . MET A 1 193 ? 12.518 2.251 4.329 1.00 83.69 193 MET A CA 1
ATOM 1468 C C . MET A 1 193 ? 12.929 3.501 5.128 1.00 83.69 193 MET A C 1
ATOM 1470 O O . MET A 1 193 ? 12.080 4.342 5.419 1.00 83.69 193 MET A O 1
ATOM 1474 N N . GLY A 1 194 ? 14.189 3.625 5.548 1.00 83.94 194 GLY A N 1
ATOM 1475 C CA . GLY A 1 194 ? 14.690 4.784 6.291 1.00 83.94 194 GLY A CA 1
ATOM 1476 C C . GLY A 1 194 ? 14.655 6.050 5.438 1.00 83.94 194 GLY A C 1
ATOM 1477 O O . GLY A 1 194 ? 15.086 6.026 4.287 1.00 83.94 194 GLY A O 1
ATOM 1478 N N . ASP A 1 195 ? 14.118 7.138 5.990 1.00 83.81 195 ASP A N 1
ATOM 1479 C CA . ASP A 1 195 ? 14.028 8.476 5.375 1.00 83.81 195 ASP A CA 1
ATOM 1480 C C . ASP A 1 195 ? 13.294 8.581 4.028 1.00 83.81 195 ASP A C 1
ATOM 1482 O O . ASP A 1 195 ? 13.223 9.668 3.453 1.00 83.81 195 ASP A O 1
ATOM 1486 N N . VAL A 1 196 ? 12.695 7.492 3.538 1.00 88.56 196 VAL A N 1
ATOM 1487 C CA . VAL A 1 196 ? 11.879 7.530 2.319 1.00 88.56 196 VAL A CA 1
ATOM 1488 C C . VAL A 1 196 ? 10.517 8.161 2.596 1.00 88.56 196 VAL A C 1
ATOM 1490 O O . VAL A 1 196 ? 10.019 8.106 3.731 1.00 88.56 196 VAL A O 1
ATOM 1493 N N . LEU A 1 197 ? 9.861 8.698 1.560 1.00 85.31 197 LEU A N 1
ATOM 1494 C CA . LEU A 1 197 ? 8.631 9.488 1.685 1.00 85.31 197 LEU A CA 1
ATOM 1495 C C . LEU A 1 197 ? 7.601 8.875 2.648 1.00 85.31 197 LEU A C 1
ATOM 1497 O O . LEU A 1 197 ? 7.022 9.597 3.459 1.00 85.31 197 LEU A O 1
ATOM 1501 N N . VAL A 1 198 ? 7.341 7.565 2.573 1.00 81.00 198 VAL A N 1
ATOM 1502 C CA . VAL A 1 198 ? 6.286 6.922 3.380 1.00 81.00 198 VAL A CA 1
ATOM 1503 C C . VAL A 1 198 ? 6.558 6.965 4.888 1.00 81.00 198 VAL A C 1
ATOM 1505 O O . VAL A 1 198 ? 5.605 6.996 5.668 1.00 81.00 198 VAL A O 1
ATOM 1508 N N . ASN A 1 199 ? 7.828 6.997 5.299 1.00 82.50 199 ASN A N 1
ATOM 1509 C CA . ASN A 1 199 ? 8.248 6.983 6.702 1.00 82.50 199 ASN A CA 1
ATOM 1510 C C . ASN A 1 199 ? 8.525 8.375 7.276 1.00 82.50 199 ASN A C 1
ATOM 1512 O O . ASN A 1 199 ? 8.530 8.538 8.501 1.00 82.50 199 ASN A O 1
ATOM 1516 N N . LEU A 1 200 ? 8.679 9.384 6.415 1.00 82.44 200 LEU A N 1
ATOM 1517 C CA . LEU A 1 200 ? 8.772 10.775 6.841 1.00 82.44 200 LEU A CA 1
ATOM 1518 C C . LEU A 1 200 ? 7.484 11.232 7.546 1.00 82.44 200 LEU A C 1
ATOM 1520 O O . LEU A 1 200 ? 6.369 10.738 7.316 1.00 82.44 200 LEU A O 1
ATOM 1524 N N . HIS A 1 201 ? 7.616 12.263 8.382 1.00 77.38 201 HIS A N 1
ATOM 1525 C CA . HIS A 1 201 ? 6.482 12.875 9.068 1.00 77.38 201 HIS A CA 1
ATOM 1526 C C . HIS A 1 201 ? 6.598 14.400 9.161 1.00 77.38 201 HIS A C 1
ATOM 1528 O O . HIS A 1 201 ? 7.662 14.978 8.968 1.00 77.38 201 HIS A O 1
ATOM 1534 N N . GLY A 1 202 ? 5.486 15.083 9.445 1.00 78.06 202 GLY A N 1
ATOM 1535 C CA . GLY A 1 202 ? 5.510 16.518 9.732 1.00 78.06 202 GLY A CA 1
ATOM 1536 C C . GLY A 1 202 ? 5.895 17.400 8.536 1.00 78.06 202 GLY A C 1
ATOM 1537 O O . GLY A 1 202 ? 5.209 17.406 7.513 1.00 78.06 202 GLY A O 1
ATOM 1538 N N . ALA A 1 203 ? 6.909 18.254 8.703 1.00 75.00 203 ALA A N 1
ATOM 1539 C CA . ALA A 1 203 ? 7.349 19.199 7.670 1.00 75.00 203 ALA A CA 1
ATOM 1540 C C . ALA A 1 203 ? 8.098 18.496 6.531 1.00 75.00 203 ALA A C 1
ATOM 1542 O O . ALA A 1 203 ? 7.685 18.631 5.384 1.00 75.00 203 ALA A O 1
ATOM 1543 N N . GLU A 1 204 ? 9.074 17.651 6.861 1.00 79.19 204 GLU A N 1
ATOM 1544 C CA . GLU A 1 204 ? 9.882 16.902 5.890 1.00 79.19 204 GLU A CA 1
ATOM 1545 C C . GLU A 1 204 ? 9.011 16.068 4.948 1.00 79.19 204 GLU A C 1
ATOM 1547 O O . GLU A 1 204 ? 9.136 16.165 3.727 1.00 79.19 204 GLU A O 1
ATOM 1552 N N . HIS A 1 205 ? 8.031 15.340 5.503 1.00 85.69 205 HIS A N 1
ATOM 1553 C CA . HIS A 1 205 ? 7.052 14.616 4.690 1.00 85.69 205 HIS A CA 1
ATOM 1554 C C . HIS A 1 205 ? 6.282 15.553 3.762 1.00 85.69 205 HIS A C 1
ATOM 1556 O O . HIS A 1 205 ? 6.094 15.244 2.591 1.00 85.69 205 HIS A O 1
ATOM 1562 N N . ARG A 1 206 ? 5.780 16.687 4.266 1.00 80.81 206 ARG A N 1
ATOM 1563 C CA . ARG A 1 206 ? 4.985 17.619 3.450 1.00 80.81 206 ARG A CA 1
ATOM 1564 C C . ARG A 1 206 ? 5.800 18.191 2.296 1.00 80.81 206 ARG A C 1
ATOM 1566 O O . ARG A 1 206 ? 5.262 18.280 1.192 1.00 80.81 206 ARG A O 1
ATOM 1573 N N . ASP A 1 207 ? 7.054 18.544 2.540 1.00 80.75 207 ASP A N 1
ATOM 1574 C CA . ASP A 1 207 ? 7.924 19.155 1.539 1.00 80.75 207 ASP A CA 1
ATOM 1575 C C . ASP A 1 207 ? 8.328 18.133 0.472 1.00 80.75 207 ASP A C 1
ATOM 1577 O O . ASP A 1 207 ? 8.093 18.371 -0.718 1.00 80.75 207 ASP A O 1
ATOM 1581 N N . ARG A 1 208 ? 8.768 16.936 0.891 1.00 85.31 208 ARG A N 1
ATOM 1582 C CA . ARG A 1 208 ? 9.036 15.796 -0.003 1.00 85.31 208 ARG A CA 1
ATOM 1583 C C . ARG A 1 208 ? 7.809 15.433 -0.836 1.00 85.31 208 ARG A C 1
ATOM 1585 O O . ARG A 1 208 ? 7.851 15.415 -2.068 1.00 85.31 208 ARG A O 1
ATOM 1592 N N . ARG A 1 209 ? 6.661 15.261 -0.174 1.00 87.12 209 ARG A N 1
ATOM 1593 C CA . ARG A 1 209 ? 5.393 14.898 -0.816 1.00 87.12 209 ARG A CA 1
ATOM 1594 C C . ARG A 1 209 ? 4.936 15.942 -1.824 1.00 87.12 209 ARG A C 1
ATOM 1596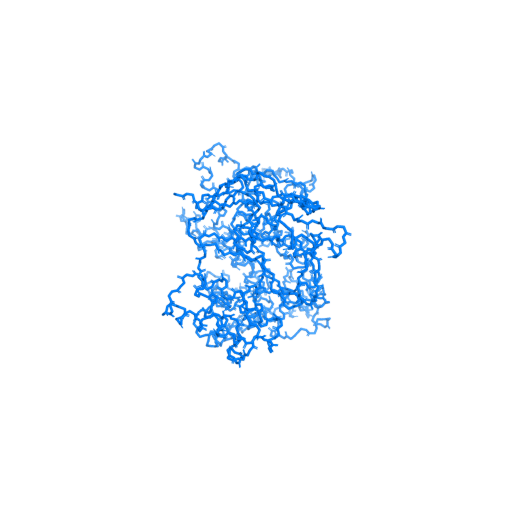 O O . ARG A 1 209 ? 4.357 15.590 -2.848 1.00 87.12 209 ARG A O 1
ATOM 1603 N N . ARG A 1 210 ? 5.147 17.234 -1.551 1.00 83.31 210 ARG A N 1
ATOM 1604 C CA . ARG A 1 210 ? 4.753 18.325 -2.456 1.00 83.31 210 ARG A CA 1
ATOM 1605 C C . ARG A 1 210 ? 5.518 18.274 -3.778 1.00 83.31 210 ARG A C 1
ATOM 1607 O O . ARG A 1 210 ? 4.936 18.621 -4.812 1.00 83.31 210 ARG A O 1
ATOM 1614 N N . LEU A 1 211 ? 6.787 17.876 -3.744 1.00 86.00 211 LEU A N 1
ATOM 1615 C CA . LEU A 1 211 ? 7.614 17.715 -4.937 1.00 86.00 211 LEU A CA 1
ATOM 1616 C C . LEU A 1 211 ? 7.190 16.477 -5.724 1.00 86.00 211 LEU A C 1
ATOM 1618 O O . LEU A 1 211 ? 6.818 16.600 -6.890 1.00 86.00 211 LEU A O 1
ATOM 1622 N N . GLU A 1 212 ? 7.134 15.320 -5.072 1.00 88.12 212 GLU A N 1
ATOM 1623 C CA . GLU A 1 212 ? 6.835 14.046 -5.736 1.00 88.12 212 GLU A CA 1
ATOM 1624 C C . GLU A 1 212 ? 5.387 13.954 -6.235 1.00 88.12 212 GLU A C 1
ATOM 1626 O O . GLU A 1 212 ? 5.140 13.415 -7.311 1.00 88.12 212 GLU A O 1
ATOM 1631 N N . ASN A 1 213 ? 4.424 14.604 -5.562 1.00 85.31 213 ASN A N 1
ATOM 1632 C CA . ASN 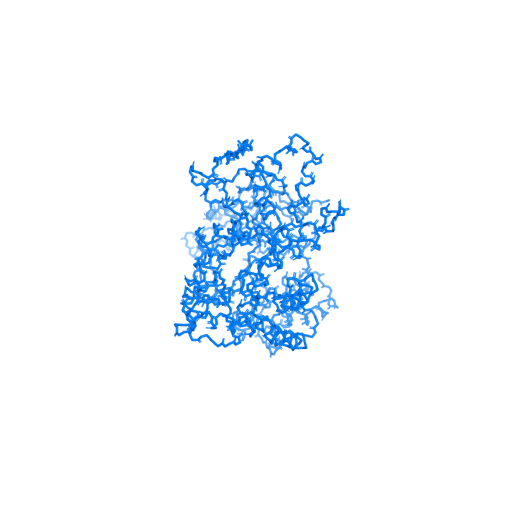A 1 213 ? 3.032 14.708 -6.030 1.00 85.31 213 ASN A CA 1
ATOM 1633 C C . ASN A 1 213 ? 2.909 15.304 -7.443 1.00 85.31 213 ASN A C 1
ATOM 1635 O O . ASN A 1 213 ? 1.855 15.164 -8.059 1.00 85.31 213 ASN A O 1
ATOM 1639 N N . ARG A 1 214 ? 3.932 15.996 -7.967 1.00 85.00 214 ARG A N 1
ATOM 1640 C CA . ARG A 1 214 ? 3.937 16.498 -9.351 1.00 85.00 214 ARG A CA 1
ATOM 1641 C C . ARG A 1 214 ? 3.881 15.360 -10.380 1.00 85.00 214 ARG A C 1
ATOM 1643 O O . ARG A 1 214 ? 3.295 15.562 -11.442 1.00 85.00 214 ARG A O 1
ATOM 1650 N N . LEU A 1 215 ? 4.399 14.172 -10.054 1.00 84.94 215 LEU A N 1
ATOM 1651 C CA . LEU A 1 215 ? 4.315 12.980 -10.915 1.00 84.94 215 LEU A CA 1
ATOM 1652 C C . LEU A 1 215 ? 2.920 12.363 -10.940 1.00 84.94 215 LEU A C 1
ATOM 1654 O O . LEU A 1 215 ? 2.556 11.679 -11.887 1.00 84.94 215 LEU A O 1
ATOM 1658 N N . PHE A 1 216 ? 2.113 12.663 -9.927 1.00 83.00 216 PHE A N 1
ATOM 1659 C CA . PHE A 1 216 ? 0.788 12.081 -9.735 1.00 83.00 216 PHE A CA 1
ATOM 1660 C C . PHE A 1 216 ? -0.330 13.087 -10.039 1.00 83.00 216 PHE A C 1
ATOM 1662 O O . PHE A 1 216 ? -1.455 12.994 -9.546 1.00 83.00 216 PHE A O 1
ATOM 1669 N N . ARG A 1 217 ? -0.012 14.099 -10.856 1.00 82.06 217 ARG A N 1
ATOM 1670 C CA . ARG A 1 217 ? -0.986 15.051 -11.394 1.00 82.06 217 ARG A CA 1
ATOM 1671 C C . ARG A 1 217 ? -1.597 14.508 -12.673 1.00 82.06 217 ARG A C 1
ATOM 1673 O O . ARG A 1 217 ? -1.015 13.693 -13.378 1.00 82.06 217 ARG A O 1
ATOM 1680 N N . ARG A 1 218 ? -2.775 15.037 -12.999 1.00 76.62 218 ARG A N 1
ATOM 1681 C CA . ARG A 1 218 ? -3.530 14.661 -14.196 1.00 76.62 218 ARG A CA 1
ATOM 1682 C C . ARG A 1 218 ? -2.698 14.715 -15.483 1.00 76.62 218 ARG A C 1
ATOM 1684 O O . ARG A 1 218 ? -2.764 13.772 -16.253 1.00 76.62 218 ARG A O 1
ATOM 1691 N N . GLU A 1 219 ? -1.937 15.783 -15.699 1.00 80.38 219 GLU A N 1
ATOM 1692 C CA . GLU A 1 219 ? -1.133 15.962 -16.919 1.00 80.38 219 GLU A CA 1
ATOM 1693 C C . GLU A 1 219 ? -0.058 14.875 -17.060 1.00 80.38 219 GLU A C 1
ATOM 1695 O O . GLU A 1 219 ? 0.088 14.279 -18.124 1.00 80.38 219 GLU A O 1
ATOM 1700 N N . THR A 1 220 ? 0.641 14.549 -15.969 1.00 84.56 220 THR A N 1
ATOM 1701 C CA . THR A 1 220 ? 1.640 13.474 -15.958 1.00 84.56 220 THR A CA 1
ATOM 1702 C C . THR A 1 220 ? 0.997 12.104 -16.175 1.00 84.56 220 THR A C 1
ATOM 1704 O O . THR A 1 220 ? 1.534 11.285 -16.913 1.00 84.56 220 THR A O 1
ATOM 1707 N N . PHE A 1 221 ? -0.190 11.857 -15.615 1.00 83.12 221 PHE A N 1
ATOM 1708 C CA . PHE A 1 221 ? -0.926 10.621 -15.892 1.00 83.12 221 PHE A CA 1
ATOM 1709 C C . PHE A 1 221 ? -1.371 10.504 -17.345 1.00 83.12 221 PHE A C 1
ATOM 1711 O O . PHE A 1 221 ? -1.287 9.420 -17.911 1.00 83.12 221 PHE A O 1
ATOM 1718 N N . GLU A 1 222 ? -1.797 11.602 -17.970 1.00 83.69 222 GLU A N 1
ATOM 1719 C CA . GLU A 1 222 ? -2.132 11.603 -19.395 1.00 83.69 222 GLU A CA 1
ATOM 1720 C C . GLU A 1 222 ? -0.899 11.259 -20.250 1.00 83.69 222 GLU A C 1
ATOM 1722 O O . GLU A 1 222 ? -1.029 10.509 -21.218 1.00 83.69 222 GLU A O 1
ATOM 1727 N N . LEU A 1 223 ? 0.296 11.726 -19.864 1.00 87.00 223 LEU A N 1
ATOM 1728 C CA . LEU A 1 223 ? 1.561 11.314 -20.483 1.00 87.00 223 LEU A CA 1
ATOM 1729 C C . LEU A 1 223 ? 1.838 9.816 -20.278 1.00 87.00 223 LEU A C 1
ATOM 1731 O O . LEU A 1 223 ? 2.179 9.120 -21.237 1.00 87.00 223 LEU A O 1
ATOM 1735 N N . TYR A 1 224 ? 1.680 9.311 -19.052 1.00 89.00 224 TYR A N 1
ATOM 1736 C CA . TYR A 1 224 ? 1.901 7.896 -18.756 1.00 89.00 224 TYR A CA 1
ATOM 1737 C C . TYR A 1 224 ? 0.958 6.998 -19.556 1.00 89.00 224 TYR A C 1
ATOM 1739 O O . TYR A 1 224 ? 1.414 6.106 -20.267 1.00 89.00 224 TYR A O 1
ATOM 1747 N N . GLU A 1 225 ? -0.343 7.279 -19.517 1.00 86.12 225 GLU A N 1
ATOM 1748 C CA . GLU A 1 225 ? -1.379 6.476 -20.169 1.00 86.12 225 GLU A CA 1
ATOM 1749 C C . GLU A 1 225 ? -1.260 6.493 -21.698 1.00 86.12 225 GLU A C 1
ATOM 1751 O O . GLU A 1 225 ? -1.492 5.474 -22.349 1.00 86.12 225 GLU A O 1
ATOM 1756 N N . ARG A 1 226 ? -0.922 7.643 -22.296 1.00 88.44 226 ARG A N 1
ATOM 1757 C CA . ARG A 1 226 ? -0.955 7.807 -23.759 1.00 88.44 226 ARG A CA 1
ATOM 1758 C C . ARG A 1 226 ? 0.372 7.534 -24.443 1.00 88.44 226 ARG A C 1
ATOM 1760 O O . ARG A 1 226 ? 0.358 7.176 -25.619 1.00 88.44 226 ARG A O 1
ATOM 1767 N N . THR A 1 227 ? 1.483 7.714 -23.736 1.00 89.50 227 THR A N 1
ATOM 1768 C CA . THR A 1 227 ? 2.813 7.703 -24.351 1.00 89.50 227 THR A CA 1
ATOM 1769 C C . THR A 1 227 ? 3.726 6.669 -23.711 1.00 89.50 227 THR A C 1
ATOM 1771 O O . THR A 1 227 ? 4.323 5.878 -24.432 1.00 89.50 227 THR A O 1
ATOM 1774 N N . LEU A 1 228 ? 3.830 6.648 -22.378 1.00 89.56 228 LEU A N 1
ATOM 1775 C CA . LEU A 1 228 ? 4.847 5.843 -21.692 1.00 89.56 228 LEU A CA 1
ATOM 1776 C C . LEU A 1 228 ? 4.456 4.366 -21.560 1.00 89.56 228 LEU A C 1
ATOM 1778 O O . LEU A 1 228 ? 5.249 3.478 -21.854 1.00 89.56 228 LEU A O 1
ATOM 1782 N N . PHE A 1 229 ? 3.228 4.093 -21.124 1.00 93.06 229 PHE A N 1
ATOM 1783 C CA . PHE A 1 229 ? 2.771 2.742 -20.800 1.00 93.06 229 PHE A CA 1
ATOM 1784 C C . PHE A 1 229 ? 2.411 1.884 -22.017 1.00 93.06 229 PHE A C 1
ATOM 1786 O O . PHE A 1 229 ? 2.774 0.709 -22.009 1.00 93.06 229 PHE A O 1
ATOM 1793 N N . PRO A 1 230 ? 1.752 2.396 -23.078 1.00 94.56 230 PRO A N 1
ATOM 1794 C CA . PRO A 1 230 ? 1.375 1.570 -24.224 1.00 94.56 230 PRO A CA 1
ATOM 1795 C C . PRO A 1 230 ? 2.516 0.756 -24.860 1.00 94.56 230 PRO A C 1
ATOM 1797 O O . PRO A 1 230 ? 2.296 -0.436 -25.083 1.00 94.56 230 PRO A O 1
ATOM 1800 N N . PRO A 1 231 ? 3.719 1.311 -25.133 1.00 93.50 231 PRO A N 1
ATOM 1801 C CA . PRO A 1 231 ? 4.808 0.514 -25.696 1.00 93.50 231 PRO A CA 1
ATOM 1802 C C . PRO A 1 231 ? 5.303 -0.564 -24.724 1.00 93.50 231 PRO A C 1
ATOM 1804 O O . PRO A 1 231 ? 5.478 -1.703 -25.145 1.00 93.50 231 PRO A O 1
ATOM 1807 N N . ILE A 1 232 ? 5.431 -0.249 -23.428 1.00 92.62 232 ILE A N 1
ATOM 1808 C CA . ILE A 1 232 ? 5.851 -1.209 -22.389 1.00 92.62 232 ILE A CA 1
ATOM 1809 C C . ILE A 1 232 ? 4.843 -2.364 -22.275 1.00 92.62 232 ILE A C 1
ATOM 1811 O O . ILE A 1 232 ? 5.220 -3.537 -22.191 1.00 92.62 232 ILE A O 1
ATOM 1815 N N . ILE A 1 233 ? 3.547 -2.035 -22.307 1.00 94.31 233 ILE A N 1
ATOM 1816 C CA . ILE A 1 233 ? 2.460 -3.015 -22.264 1.00 94.31 233 ILE A CA 1
ATOM 1817 C C . ILE A 1 233 ? 2.501 -3.911 -23.501 1.00 94.31 233 ILE A C 1
ATOM 1819 O O . ILE A 1 233 ? 2.411 -5.134 -23.381 1.00 94.31 233 ILE A O 1
ATOM 1823 N N . ALA A 1 234 ? 2.648 -3.316 -24.686 1.00 93.88 234 ALA A N 1
ATOM 1824 C CA . ALA A 1 234 ? 2.700 -4.054 -25.940 1.00 93.88 234 ALA A CA 1
ATOM 1825 C C . ALA A 1 234 ? 3.904 -5.004 -25.987 1.00 93.88 234 ALA A C 1
ATOM 1827 O O . ALA A 1 234 ? 3.731 -6.177 -26.315 1.00 93.88 234 ALA A O 1
ATOM 1828 N N . GLU A 1 235 ? 5.094 -4.529 -25.620 1.00 91.38 235 GLU A N 1
ATOM 1829 C CA . GLU A 1 235 ? 6.320 -5.331 -25.577 1.00 91.38 235 GLU A CA 1
ATOM 1830 C C . GLU A 1 235 ? 6.181 -6.530 -24.634 1.00 91.38 235 GLU A C 1
ATOM 1832 O O . GLU A 1 235 ? 6.523 -7.652 -25.001 1.00 91.38 235 GLU A O 1
ATOM 1837 N N . THR A 1 236 ? 5.593 -6.314 -23.455 1.00 90.94 236 THR A N 1
ATOM 1838 C CA . THR A 1 236 ? 5.420 -7.373 -22.454 1.00 90.94 236 THR A CA 1
ATOM 1839 C C . THR A 1 236 ? 4.358 -8.397 -22.880 1.00 90.94 236 THR A C 1
ATOM 1841 O O . THR A 1 236 ? 4.562 -9.594 -22.721 1.00 90.94 236 THR A O 1
ATOM 1844 N N . ILE A 1 237 ? 3.223 -7.970 -23.450 1.00 93.00 237 ILE A N 1
ATOM 1845 C CA . ILE A 1 237 ? 2.096 -8.870 -23.777 1.00 93.00 237 ILE A CA 1
ATOM 1846 C C . ILE A 1 237 ? 2.279 -9.613 -25.108 1.00 93.00 237 ILE A C 1
ATOM 1848 O O . ILE A 1 237 ? 1.799 -10.740 -25.246 1.00 93.00 237 ILE A O 1
ATOM 1852 N N . THR A 1 238 ? 2.940 -9.010 -26.100 1.00 93.69 238 THR A N 1
ATOM 1853 C CA . THR A 1 238 ? 3.009 -9.556 -27.472 1.00 93.69 238 THR A CA 1
ATOM 1854 C C . THR A 1 238 ? 3.527 -11.003 -27.537 1.00 93.69 238 THR A C 1
ATOM 1856 O O . THR A 1 238 ? 2.882 -11.813 -28.212 1.00 93.69 238 THR A O 1
ATOM 1859 N N . PRO A 1 239 ? 4.606 -11.394 -26.826 1.00 90.94 239 PRO A N 1
ATOM 1860 C CA . PRO A 1 239 ? 5.084 -12.780 -26.830 1.00 90.94 239 PRO A CA 1
ATOM 1861 C C . PRO A 1 239 ? 4.043 -13.775 -26.298 1.00 90.94 239 PRO A C 1
ATOM 1863 O O . PRO A 1 239 ? 3.849 -14.856 -26.858 1.00 90.94 239 PRO A O 1
ATOM 1866 N N . HIS A 1 240 ? 3.310 -13.398 -25.251 1.00 92.75 240 HIS A N 1
ATOM 1867 C CA . HIS A 1 240 ? 2.260 -14.235 -24.674 1.00 92.75 240 HIS A CA 1
ATOM 1868 C C . HIS A 1 240 ? 1.051 -14.377 -25.600 1.00 92.75 240 HIS A C 1
ATOM 1870 O O . HIS A 1 240 ? 0.510 -15.472 -25.751 1.00 92.75 240 HIS A O 1
ATOM 1876 N N . VAL A 1 241 ? 0.661 -13.298 -26.286 1.00 93.94 241 VAL A N 1
ATOM 1877 C CA . VAL A 1 241 ? -0.405 -13.345 -27.298 1.00 93.94 241 VAL A CA 1
ATOM 1878 C C . VAL A 1 241 ? -0.017 -14.261 -28.456 1.00 93.94 241 VAL A C 1
ATOM 1880 O O . VAL A 1 241 ? -0.841 -15.061 -28.889 1.00 93.94 241 VAL A O 1
ATOM 1883 N N . ALA A 1 242 ? 1.236 -14.203 -28.916 1.00 94.56 242 ALA A N 1
ATOM 1884 C CA . ALA A 1 242 ? 1.726 -15.059 -29.995 1.00 94.56 242 ALA A CA 1
ATOM 1885 C C . ALA A 1 242 ? 1.686 -16.556 -29.636 1.00 94.56 242 ALA A C 1
ATOM 1887 O O . ALA A 1 242 ? 1.388 -17.387 -30.491 1.00 94.56 242 ALA A O 1
ATOM 1888 N N . THR A 1 243 ? 1.943 -16.906 -28.373 1.00 95.06 243 THR A N 1
ATOM 1889 C CA . THR A 1 243 ? 1.844 -18.298 -27.890 1.00 95.06 243 THR A CA 1
ATOM 1890 C C . THR A 1 243 ? 0.421 -18.716 -27.506 1.00 95.06 243 THR A C 1
ATOM 1892 O O . THR A 1 243 ? 0.174 -19.899 -27.272 1.00 95.06 243 THR A O 1
ATOM 1895 N N . GLY A 1 244 ? -0.513 -17.763 -27.424 1.00 95.12 244 GLY A N 1
ATOM 1896 C CA . GLY A 1 244 ? -1.898 -17.985 -27.007 1.00 95.12 244 GLY A CA 1
ATOM 1897 C C . GLY A 1 244 ? -2.074 -18.298 -25.517 1.00 95.12 244 GLY A C 1
ATOM 1898 O O . GLY A 1 244 ? -3.170 -18.691 -25.117 1.00 95.12 244 GLY A O 1
ATOM 1899 N N . ARG A 1 245 ? -1.025 -18.157 -24.691 1.00 93.81 245 ARG A N 1
ATOM 1900 C CA . ARG A 1 245 ? -1.060 -18.468 -23.253 1.00 93.81 245 ARG A CA 1
ATOM 1901 C C . ARG A 1 245 ? -0.085 -17.612 -22.441 1.00 93.81 245 ARG A C 1
ATOM 1903 O O . ARG A 1 245 ? 0.985 -17.240 -22.915 1.00 93.81 245 ARG A O 1
ATOM 1910 N N . ALA A 1 246 ? -0.436 -17.359 -21.185 1.00 91.88 246 ALA A N 1
ATOM 1911 C CA . ALA A 1 246 ? 0.426 -16.724 -20.192 1.00 91.88 246 ALA A CA 1
ATOM 1912 C C . ALA A 1 246 ? 0.166 -17.338 -18.816 1.00 91.88 246 ALA A C 1
ATOM 1914 O O . ALA A 1 246 ? -0.971 -17.709 -18.519 1.00 91.88 246 ALA A O 1
ATOM 1915 N N . GLU A 1 247 ? 1.199 -17.406 -17.982 1.00 92.19 247 GLU A N 1
ATOM 1916 C CA . GLU A 1 247 ? 1.017 -17.524 -16.537 1.00 92.19 247 GLU A CA 1
ATOM 1917 C C . GLU A 1 247 ? 0.725 -16.106 -16.005 1.00 92.19 247 GLU A C 1
ATOM 1919 O O . GLU A 1 247 ? 1.382 -15.136 -16.391 1.00 92.19 247 GLU A O 1
ATOM 1924 N N . LEU A 1 248 ? -0.355 -15.959 -15.236 1.00 90.50 248 LEU A N 1
ATOM 1925 C CA . LEU A 1 248 ? -0.930 -14.652 -14.910 1.00 90.50 248 LEU A CA 1
ATOM 1926 C C . LEU A 1 248 ? -0.097 -13.894 -13.870 1.00 90.50 248 LEU A C 1
ATOM 1928 O O . LEU A 1 248 ? -0.010 -12.665 -13.943 1.00 90.50 248 LEU A O 1
ATOM 1932 N N . VAL A 1 249 ? 0.490 -14.614 -12.914 1.00 88.81 249 VAL A N 1
ATOM 1933 C CA . VAL A 1 249 ? 1.335 -14.046 -11.862 1.00 88.81 249 VAL A CA 1
ATOM 1934 C C . VAL A 1 249 ? 2.625 -13.506 -12.475 1.00 88.81 249 VAL A C 1
ATOM 1936 O O . VAL A 1 249 ? 2.973 -12.353 -12.223 1.00 88.81 249 VAL A O 1
ATOM 1939 N N . ASP A 1 250 ? 3.287 -14.281 -13.326 1.00 85.69 250 ASP A N 1
ATOM 1940 C CA . ASP A 1 250 ? 4.517 -13.915 -14.027 1.00 85.69 250 ASP A CA 1
ATOM 1941 C C . ASP A 1 250 ? 4.283 -12.711 -14.944 1.00 85.69 250 ASP A C 1
ATOM 1943 O O . ASP A 1 250 ? 5.003 -11.714 -14.860 1.00 85.69 250 ASP A O 1
ATOM 1947 N N . LEU A 1 251 ? 3.211 -12.743 -15.749 1.00 90.00 251 LEU A N 1
ATOM 1948 C CA . LEU A 1 251 ? 2.819 -11.615 -16.599 1.00 90.00 251 LEU A CA 1
ATOM 1949 C C . LEU A 1 251 ? 2.569 -10.349 -15.770 1.00 90.00 251 LEU A C 1
ATOM 1951 O O . LEU A 1 251 ? 3.012 -9.260 -16.142 1.00 90.00 251 LEU A O 1
ATOM 1955 N N . GLY A 1 252 ? 1.852 -10.482 -14.650 1.00 90.94 252 GLY A N 1
ATOM 1956 C CA . GLY A 1 252 ? 1.547 -9.375 -13.751 1.00 90.94 252 GLY A CA 1
ATOM 1957 C C . GLY A 1 252 ? 2.805 -8.745 -13.160 1.00 90.94 252 GLY A C 1
ATOM 1958 O O . GLY A 1 252 ? 2.944 -7.520 -13.183 1.00 90.94 252 GLY A O 1
ATOM 1959 N N . HIS A 1 253 ? 3.738 -9.566 -12.676 1.00 88.75 253 HIS A N 1
ATOM 1960 C CA . HIS A 1 253 ? 5.006 -9.087 -12.133 1.00 88.75 253 HIS A CA 1
ATOM 1961 C C . HIS A 1 253 ? 5.872 -8.442 -13.209 1.00 88.75 253 HIS A C 1
ATOM 1963 O O . HIS A 1 253 ? 6.302 -7.309 -13.014 1.00 88.75 253 HIS A O 1
ATOM 1969 N N . GLN A 1 254 ? 6.068 -9.088 -14.361 1.00 89.31 254 GLN A N 1
ATOM 1970 C CA . GLN A 1 254 ? 6.881 -8.541 -15.449 1.00 89.31 254 GLN A CA 1
ATOM 1971 C C . GLN A 1 254 ? 6.332 -7.194 -15.940 1.00 89.31 254 GLN A C 1
ATOM 1973 O O . GLN A 1 254 ? 7.078 -6.220 -16.061 1.00 89.31 254 GLN A O 1
ATOM 1978 N N . MET A 1 255 ? 5.017 -7.114 -16.163 1.00 92.62 255 MET A N 1
ATOM 1979 C CA . MET A 1 255 ? 4.344 -5.890 -16.590 1.00 92.62 255 MET A CA 1
ATOM 1980 C C . MET A 1 255 ? 4.541 -4.761 -15.579 1.00 92.62 255 MET A C 1
ATOM 1982 O O . MET A 1 255 ? 5.024 -3.683 -15.924 1.00 92.62 255 MET A O 1
ATOM 1986 N N . MET A 1 256 ? 4.176 -5.003 -14.319 1.00 93.56 256 MET A N 1
ATOM 1987 C CA . MET A 1 256 ? 4.198 -3.961 -13.293 1.00 93.56 256 MET A CA 1
ATOM 1988 C C . MET A 1 256 ? 5.622 -3.563 -12.919 1.00 93.56 256 MET A C 1
ATOM 1990 O O . MET A 1 256 ? 5.860 -2.392 -12.646 1.00 93.56 256 MET A O 1
ATOM 1994 N N . MET A 1 257 ? 6.578 -4.491 -12.981 1.00 92.62 257 MET A N 1
ATOM 1995 C CA . MET A 1 257 ? 8.003 -4.214 -12.807 1.00 92.62 257 MET A CA 1
ATOM 1996 C C . MET A 1 257 ? 8.508 -3.237 -13.872 1.00 92.62 257 MET A C 1
ATOM 1998 O O . MET A 1 257 ? 9.131 -2.227 -13.544 1.00 92.62 257 MET A O 1
ATOM 2002 N N . ASN A 1 258 ? 8.183 -3.485 -15.142 1.00 93.44 258 ASN A N 1
ATOM 2003 C CA . ASN A 1 258 ? 8.613 -2.635 -16.250 1.00 93.44 258 ASN A CA 1
ATOM 2004 C C . ASN A 1 258 ? 7.993 -1.230 -16.179 1.00 93.44 258 ASN A C 1
ATOM 2006 O O . ASN A 1 258 ? 8.687 -0.234 -16.395 1.00 93.44 258 ASN A O 1
ATOM 2010 N N . LEU A 1 259 ? 6.703 -1.141 -15.838 1.00 94.00 259 LEU A N 1
ATOM 2011 C CA . LEU A 1 259 ? 6.011 0.137 -15.650 1.00 94.00 259 LEU A CA 1
ATOM 2012 C C . LEU A 1 259 ? 6.568 0.906 -14.442 1.00 94.00 259 LEU A C 1
ATOM 2014 O O . LEU A 1 259 ? 6.867 2.097 -14.551 1.00 94.00 259 LEU A O 1
ATOM 2018 N N . ALA A 1 260 ? 6.762 0.223 -13.310 1.00 94.25 260 ALA A N 1
ATOM 2019 C CA . ALA A 1 260 ? 7.294 0.822 -12.091 1.00 94.25 260 ALA A CA 1
ATOM 2020 C C . ALA A 1 260 ? 8.723 1.337 -12.289 1.00 94.25 260 ALA A C 1
ATOM 2022 O O . ALA A 1 260 ? 8.998 2.467 -11.892 1.00 94.25 260 ALA A O 1
ATOM 2023 N N . ALA A 1 261 ? 9.593 0.568 -12.959 1.00 95.00 261 ALA A N 1
ATOM 2024 C CA . ALA A 1 261 ? 10.958 0.982 -13.288 1.00 95.00 261 ALA A CA 1
ATOM 2025 C C . ALA A 1 261 ? 10.969 2.316 -14.040 1.00 95.00 261 ALA A C 1
ATOM 2027 O O . ALA A 1 261 ? 11.657 3.253 -13.638 1.00 95.00 261 ALA A O 1
ATOM 2028 N N . SER A 1 262 ? 10.105 2.446 -15.050 1.00 93.00 262 SER A N 1
ATOM 2029 C CA . SER A 1 262 ? 9.975 3.682 -15.816 1.00 93.00 262 SER A CA 1
ATOM 2030 C C . SER A 1 262 ? 9.535 4.874 -14.956 1.00 93.00 262 SER A C 1
ATOM 2032 O O . SER A 1 262 ? 10.090 5.959 -15.088 1.00 93.00 262 SER A O 1
ATOM 2034 N N . THR A 1 263 ? 8.586 4.685 -14.033 1.00 92.94 263 THR A N 1
ATOM 2035 C CA . THR A 1 263 ? 8.106 5.773 -13.156 1.00 92.94 263 THR A CA 1
ATOM 2036 C C . THR A 1 263 ? 9.037 6.095 -11.983 1.00 92.94 263 THR A C 1
ATOM 2038 O O . THR A 1 263 ? 9.061 7.235 -11.520 1.00 92.94 263 THR A O 1
ATOM 2041 N N . ALA A 1 264 ? 9.819 5.121 -11.510 1.00 95.38 264 ALA A N 1
ATOM 2042 C CA . ALA A 1 264 ? 10.818 5.300 -10.456 1.00 95.38 264 ALA A CA 1
ATOM 2043 C C . ALA A 1 264 ? 12.103 5.966 -10.982 1.00 95.38 264 ALA A C 1
ATOM 2045 O O . ALA A 1 264 ? 12.870 6.535 -10.208 1.00 95.38 264 ALA A O 1
ATOM 2046 N N . GLY A 1 265 ? 12.317 5.934 -12.300 1.00 95.81 265 GLY A N 1
ATOM 2047 C CA . GLY A 1 265 ? 13.518 6.452 -12.948 1.00 95.81 265 GLY A CA 1
ATOM 2048 C C . GLY A 1 265 ? 14.653 5.433 -13.003 1.00 95.81 265 GLY A C 1
ATOM 2049 O O . GLY A 1 265 ? 15.821 5.806 -12.991 1.00 95.81 265 GLY A O 1
ATOM 2050 N N . VAL A 1 266 ? 14.306 4.146 -13.036 1.00 96.81 266 VAL A N 1
ATOM 2051 C CA . VAL A 1 266 ? 15.239 3.037 -13.228 1.00 96.81 266 VAL A CA 1
ATOM 2052 C C . VAL A 1 266 ? 15.285 2.702 -14.712 1.00 96.81 266 VAL A C 1
ATOM 2054 O O . VAL A 1 266 ? 14.340 2.137 -15.270 1.00 96.81 266 VAL A O 1
ATOM 2057 N N . ASP A 1 267 ? 16.384 3.070 -15.361 1.00 95.12 267 ASP A N 1
ATOM 2058 C CA . ASP A 1 267 ? 16.567 2.829 -16.783 1.00 95.12 267 ASP A CA 1
ATOM 2059 C C . ASP A 1 267 ? 16.910 1.358 -17.044 1.00 95.12 267 ASP A C 1
ATOM 2061 O O . ASP A 1 267 ? 17.750 0.758 -16.377 1.00 95.12 267 ASP A O 1
ATOM 2065 N N . ARG A 1 268 ? 16.277 0.794 -18.074 1.00 93.06 268 ARG A N 1
ATOM 2066 C CA . ARG A 1 268 ? 16.493 -0.573 -18.566 1.00 93.06 268 ARG A CA 1
ATOM 2067 C C . ARG A 1 268 ? 17.064 -0.512 -19.983 1.00 93.06 268 ARG A C 1
ATOM 2069 O O . ARG A 1 268 ? 16.297 -0.545 -20.945 1.00 93.06 268 ARG A O 1
ATOM 2076 N N . PRO A 1 269 ? 18.377 -0.275 -20.147 1.00 86.06 269 PRO A N 1
ATOM 2077 C CA . PRO A 1 269 ? 18.966 -0.030 -21.459 1.00 86.06 269 PRO A CA 1
ATOM 2078 C C . PRO A 1 269 ? 18.903 -1.224 -22.406 1.00 86.06 269 PRO A C 1
ATOM 2080 O O . PRO A 1 269 ? 18.888 -1.009 -23.617 1.00 86.06 269 PRO A O 1
ATOM 2083 N N . LEU A 1 270 ? 18.897 -2.453 -21.882 1.00 87.69 270 LEU A N 1
ATOM 2084 C CA . LEU A 1 270 ? 18.779 -3.644 -22.717 1.00 87.69 270 LEU A CA 1
ATOM 2085 C C . LEU A 1 270 ? 17.318 -3.903 -23.095 1.00 87.69 270 LEU A C 1
ATOM 2087 O O . LEU A 1 270 ? 17.060 -4.467 -24.153 1.00 87.69 270 LEU A O 1
ATOM 2091 N N . GLY A 1 271 ? 16.368 -3.543 -22.225 1.00 85.75 271 GLY A N 1
ATOM 2092 C CA . GLY A 1 271 ? 14.934 -3.783 -22.422 1.00 85.75 271 GLY A CA 1
ATOM 2093 C C . GLY A 1 271 ? 14.547 -5.267 -22.371 1.00 85.75 271 GLY A C 1
ATOM 2094 O O . GLY A 1 271 ? 13.376 -5.614 -22.475 1.00 85.75 271 GLY A O 1
ATOM 2095 N N . THR A 1 272 ? 15.521 -6.151 -22.156 1.00 86.25 272 THR A N 1
ATOM 2096 C CA . THR A 1 272 ? 15.357 -7.606 -22.241 1.00 86.25 272 THR A CA 1
ATOM 2097 C C . THR A 1 272 ? 14.550 -8.176 -21.068 1.00 86.25 272 THR A C 1
ATOM 2099 O O . THR A 1 272 ? 14.567 -7.605 -19.967 1.00 86.25 272 THR A O 1
ATOM 2102 N N . PRO A 1 273 ? 13.878 -9.329 -21.254 1.00 81.62 273 PRO A N 1
ATOM 2103 C CA . PRO A 1 273 ? 13.285 -10.081 -20.154 1.00 81.62 273 PRO A CA 1
ATOM 2104 C C . PRO A 1 273 ? 14.303 -10.416 -19.063 1.00 81.62 273 PRO A C 1
ATOM 2106 O O . PRO A 1 273 ? 13.983 -10.314 -17.884 1.00 81.62 273 PRO A O 1
ATOM 2109 N N . GLU A 1 274 ? 15.536 -10.772 -19.417 1.00 87.62 274 GLU A N 1
ATOM 2110 C CA . GLU A 1 274 ? 16.594 -11.123 -18.464 1.00 87.62 274 GLU A CA 1
ATOM 2111 C C . GLU A 1 274 ? 16.972 -9.934 -17.568 1.00 87.62 274 GLU A C 1
ATOM 2113 O O . GLU A 1 274 ? 17.217 -10.109 -16.377 1.00 87.62 274 GLU A O 1
ATOM 2118 N N . GLU A 1 275 ? 16.992 -8.716 -18.116 1.00 90.81 275 GLU A N 1
ATOM 2119 C CA . GLU A 1 275 ? 17.185 -7.488 -17.334 1.00 90.81 275 GLU A CA 1
ATOM 2120 C C . GLU A 1 275 ? 16.006 -7.221 -16.385 1.00 90.81 275 GLU A C 1
ATOM 2122 O O . GLU A 1 275 ? 16.223 -6.834 -15.237 1.00 90.81 275 GLU A O 1
ATOM 2127 N N . THR A 1 276 ? 14.764 -7.496 -16.806 1.00 88.94 276 THR A N 1
ATOM 2128 C CA . THR A 1 276 ? 13.598 -7.434 -15.902 1.00 88.94 276 THR A CA 1
ATOM 2129 C C . THR A 1 276 ? 13.692 -8.458 -14.777 1.00 88.94 276 THR A C 1
ATOM 2131 O O . THR A 1 276 ? 13.378 -8.121 -13.639 1.00 88.94 276 THR A O 1
ATOM 2134 N N . HIS A 1 277 ? 14.124 -9.688 -15.064 1.00 87.75 277 HIS A N 1
ATOM 2135 C CA . HIS A 1 277 ? 14.271 -10.726 -14.041 1.00 87.75 277 HIS A CA 1
ATOM 2136 C C . HIS A 1 277 ? 15.311 -10.330 -12.987 1.00 87.75 277 HIS A C 1
ATOM 2138 O O . HIS A 1 277 ? 15.037 -10.453 -11.799 1.00 87.75 277 HIS A O 1
ATOM 2144 N N . ARG A 1 278 ? 16.451 -9.750 -13.391 1.00 90.69 278 ARG A N 1
ATOM 2145 C CA . ARG A 1 278 ? 17.435 -9.226 -12.426 1.00 90.69 278 ARG A CA 1
ATOM 2146 C C . ARG A 1 278 ? 16.865 -8.103 -11.557 1.00 90.69 278 ARG A C 1
ATOM 2148 O O . ARG A 1 278 ? 17.057 -8.108 -10.345 1.00 90.69 278 ARG A O 1
ATOM 2155 N N . LEU A 1 279 ? 16.113 -7.166 -12.145 1.00 91.50 279 LEU A N 1
ATOM 2156 C CA . LEU A 1 279 ? 15.399 -6.137 -11.373 1.00 91.50 279 LEU A CA 1
ATOM 2157 C C . LEU A 1 279 ? 14.408 -6.742 -10.377 1.00 91.50 279 LEU A C 1
ATOM 2159 O O . LEU A 1 279 ? 14.293 -6.267 -9.246 1.00 91.50 279 LEU A O 1
ATOM 2163 N N . TYR A 1 280 ? 13.711 -7.795 -10.793 1.00 88.50 280 TYR A N 1
ATOM 2164 C CA . TYR A 1 280 ? 12.781 -8.516 -9.941 1.00 88.50 280 TYR A CA 1
ATOM 2165 C C . TYR A 1 280 ? 13.488 -9.212 -8.766 1.00 88.50 280 TYR A C 1
ATOM 2167 O O . TYR A 1 280 ? 12.982 -9.179 -7.644 1.00 88.50 280 TYR A O 1
ATOM 2175 N N . ASP A 1 281 ? 14.686 -9.760 -8.973 1.00 89.50 281 ASP A N 1
ATOM 2176 C CA . ASP A 1 281 ? 15.477 -10.362 -7.895 1.00 89.50 281 ASP A CA 1
ATOM 2177 C C . ASP A 1 281 ? 15.835 -9.338 -6.808 1.00 89.50 281 ASP A C 1
ATOM 2179 O O . ASP A 1 281 ? 15.681 -9.628 -5.616 1.00 89.50 281 ASP A O 1
ATOM 2183 N N . TYR A 1 282 ? 16.236 -8.117 -7.187 1.00 93.31 282 TYR A N 1
ATOM 2184 C CA . TYR A 1 282 ? 16.442 -7.024 -6.226 1.00 93.31 282 TYR A CA 1
ATOM 2185 C C . TYR A 1 282 ? 15.145 -6.655 -5.505 1.00 93.31 282 TYR A C 1
ATOM 2187 O O . TYR A 1 282 ? 15.117 -6.577 -4.274 1.00 93.31 282 TYR A O 1
ATOM 2195 N N . LEU A 1 283 ? 14.051 -6.502 -6.258 1.00 90.31 283 LEU A N 1
ATOM 2196 C CA . LEU A 1 283 ? 12.731 -6.195 -5.715 1.00 90.31 283 LEU A CA 1
ATOM 2197 C C . LEU A 1 283 ? 12.308 -7.203 -4.636 1.00 90.31 283 LEU A C 1
ATOM 2199 O O . LEU A 1 283 ? 11.829 -6.794 -3.578 1.00 90.31 283 LEU A O 1
ATOM 2203 N N . MET A 1 284 ? 12.523 -8.502 -4.855 1.00 85.62 284 MET A N 1
ATOM 2204 C CA . MET A 1 284 ? 12.200 -9.538 -3.870 1.00 85.62 284 MET A CA 1
ATOM 2205 C C . MET A 1 284 ? 12.952 -9.347 -2.552 1.00 85.62 284 MET A C 1
ATOM 2207 O O . MET A 1 284 ? 12.369 -9.506 -1.478 1.00 85.62 284 MET A O 1
ATOM 2211 N N . ARG A 1 285 ? 14.225 -8.945 -2.607 1.00 90.25 285 ARG A N 1
ATOM 2212 C CA . ARG A 1 285 ? 15.013 -8.633 -1.404 1.00 90.25 285 ARG A CA 1
ATOM 2213 C C . ARG A 1 285 ? 14.503 -7.359 -0.726 1.00 90.25 285 ARG A C 1
ATOM 2215 O O . ARG A 1 285 ? 14.424 -7.306 0.498 1.00 90.25 285 ARG A O 1
ATOM 2222 N N . PHE A 1 286 ? 14.081 -6.359 -1.497 1.00 90.19 286 PHE A N 1
ATOM 2223 C CA . PHE A 1 286 ? 13.483 -5.135 -0.952 1.00 90.19 286 PHE A CA 1
ATOM 2224 C C . PHE A 1 286 ? 12.142 -5.401 -0.264 1.00 90.19 286 PHE A C 1
ATOM 2226 O O . PHE A 1 286 ? 11.882 -4.817 0.786 1.00 90.19 286 PHE A O 1
ATOM 2233 N N . ILE A 1 287 ? 11.320 -6.321 -0.789 1.00 82.94 287 ILE A N 1
ATOM 2234 C CA . ILE A 1 287 ? 10.087 -6.776 -0.126 1.00 82.94 287 ILE A CA 1
ATOM 2235 C C . ILE A 1 287 ? 10.419 -7.387 1.239 1.00 82.94 287 ILE A C 1
ATOM 2237 O O . ILE A 1 287 ? 9.794 -7.030 2.241 1.00 82.94 287 ILE A O 1
ATOM 2241 N N . GLU A 1 288 ? 11.410 -8.278 1.302 1.00 83.62 288 GLU A N 1
ATOM 2242 C CA . GLU A 1 288 ? 11.858 -8.885 2.563 1.00 83.62 288 GLU A CA 1
ATOM 2243 C C . GLU A 1 288 ? 12.379 -7.831 3.551 1.00 83.62 288 GLU A C 1
ATOM 2245 O O . GLU A 1 288 ? 12.035 -7.871 4.732 1.00 83.62 288 GLU A O 1
ATOM 2250 N N . GLY A 1 289 ? 13.134 -6.841 3.066 1.00 82.19 289 GLY A N 1
ATOM 2251 C CA . GLY A 1 289 ? 13.599 -5.711 3.870 1.00 82.19 289 GLY A CA 1
ATOM 2252 C C . GLY A 1 289 ? 12.458 -4.848 4.413 1.00 82.19 289 GLY A C 1
ATOM 2253 O O . GLY A 1 289 ? 12.419 -4.542 5.603 1.00 82.19 289 GLY A O 1
ATOM 2254 N N . ALA A 1 290 ? 11.481 -4.499 3.575 1.00 76.75 290 ALA A N 1
ATOM 2255 C CA . ALA A 1 290 ? 10.332 -3.685 3.971 1.00 76.75 290 ALA A CA 1
ATOM 2256 C C . ALA A 1 290 ? 9.382 -4.429 4.927 1.00 76.75 290 ALA A C 1
ATOM 2258 O O . ALA A 1 290 ? 8.680 -3.805 5.723 1.00 76.75 290 ALA A O 1
ATOM 2259 N N . THR A 1 291 ? 9.365 -5.763 4.870 1.00 76.06 291 THR A N 1
ATOM 2260 C CA . THR A 1 291 ? 8.521 -6.626 5.712 1.00 76.06 291 THR A CA 1
ATOM 2261 C C . THR A 1 291 ? 9.280 -7.284 6.863 1.00 76.06 291 THR A C 1
ATOM 2263 O O . THR A 1 291 ? 8.728 -8.158 7.534 1.00 76.06 291 THR A O 1
ATOM 2266 N N . LEU A 1 292 ? 10.497 -6.814 7.166 1.00 77.50 292 LEU A N 1
ATOM 2267 C CA . LEU A 1 292 ? 11.385 -7.408 8.169 1.00 77.50 292 LEU A CA 1
ATOM 2268 C C . LEU A 1 292 ? 10.751 -7.530 9.565 1.00 77.50 292 LEU A C 1
ATOM 2270 O O . LEU A 1 292 ? 11.099 -8.425 10.333 1.00 77.50 292 LEU A O 1
ATOM 2274 N N . ALA A 1 293 ? 9.775 -6.677 9.892 1.00 67.12 293 ALA A N 1
ATOM 2275 C CA . ALA A 1 293 ? 8.998 -6.781 11.128 1.00 67.12 293 ALA A CA 1
ATOM 2276 C C . ALA A 1 293 ? 8.365 -8.175 11.324 1.00 67.12 293 ALA A C 1
ATOM 2278 O O . ALA A 1 293 ? 8.267 -8.642 12.459 1.00 67.12 293 ALA A O 1
ATOM 2279 N N . HIS A 1 294 ? 7.990 -8.845 10.230 1.00 71.94 294 HIS A N 1
ATOM 2280 C CA . HIS A 1 294 ? 7.366 -10.171 10.218 1.00 71.94 294 HIS A CA 1
ATOM 2281 C C . HIS A 1 294 ? 8.358 -11.316 9.972 1.00 71.94 294 HIS A C 1
ATOM 2283 O O . HIS A 1 294 ? 7.963 -12.479 10.013 1.00 71.94 294 HIS A O 1
ATOM 2289 N N . PHE A 1 295 ? 9.629 -11.012 9.697 1.00 72.12 295 PHE A N 1
ATOM 2290 C CA . PHE A 1 295 ? 10.646 -12.034 9.483 1.00 72.12 295 PHE A CA 1
ATOM 2291 C C . PHE A 1 295 ? 10.988 -12.716 10.812 1.00 72.12 295 PHE A C 1
ATOM 2293 O O . PHE A 1 295 ? 11.318 -12.050 11.794 1.00 72.12 295 PHE A O 1
ATOM 2300 N N . THR A 1 296 ? 10.888 -14.044 10.846 1.00 78.62 296 THR A N 1
ATOM 2301 C CA . THR A 1 296 ? 11.099 -14.862 12.052 1.00 78.62 296 THR A CA 1
ATOM 2302 C C . THR A 1 296 ? 12.524 -15.401 12.187 1.00 78.62 296 THR A C 1
ATOM 2304 O O . THR A 1 296 ? 12.849 -15.983 13.218 1.00 78.62 296 THR A O 1
ATOM 2307 N N . GLY A 1 297 ? 13.367 -15.234 11.163 1.00 82.44 297 GLY A N 1
ATOM 2308 C CA . GLY A 1 297 ? 14.776 -15.628 11.192 1.00 82.44 297 GLY A CA 1
ATOM 2309 C C . GLY A 1 297 ? 15.694 -14.549 11.774 1.00 82.44 297 GLY A C 1
ATOM 2310 O O . GLY A 1 297 ? 15.244 -13.591 12.401 1.00 82.44 297 GLY A O 1
ATOM 2311 N N . ASP A 1 298 ? 16.997 -14.689 11.521 1.00 87.88 298 ASP A N 1
ATOM 2312 C CA . ASP A 1 298 ? 18.004 -13.699 11.914 1.00 87.88 298 ASP A CA 1
ATOM 2313 C C . ASP A 1 298 ? 17.807 -12.379 11.147 1.00 87.88 298 ASP A C 1
ATOM 2315 O O . ASP A 1 298 ? 18.137 -12.250 9.962 1.00 87.88 298 ASP A O 1
ATOM 2319 N N . LYS A 1 299 ? 17.228 -11.394 11.838 1.00 85.19 299 LYS A N 1
ATOM 2320 C CA . LYS A 1 299 ? 16.922 -10.076 11.278 1.00 85.19 299 LYS A CA 1
ATOM 2321 C C . LYS A 1 299 ? 18.179 -9.285 10.934 1.00 85.19 299 LYS A C 1
ATOM 2323 O O . LYS A 1 299 ? 18.130 -8.519 9.976 1.00 85.19 299 LYS A O 1
ATOM 2328 N N . ASP A 1 300 ? 19.283 -9.463 11.654 1.00 87.25 300 ASP A N 1
ATOM 2329 C CA . ASP A 1 300 ? 20.519 -8.722 11.389 1.00 87.25 300 ASP A CA 1
ATOM 2330 C C . ASP A 1 300 ? 21.239 -9.286 10.167 1.00 87.25 300 ASP A C 1
ATOM 2332 O O . ASP A 1 300 ? 21.622 -8.525 9.276 1.00 87.25 300 ASP A O 1
ATOM 2336 N N . ALA A 1 301 ? 21.306 -10.615 10.044 1.00 89.69 301 ALA A N 1
ATOM 2337 C CA . ALA A 1 301 ? 21.787 -11.256 8.822 1.00 89.69 301 ALA A CA 1
ATOM 2338 C C . ALA A 1 301 ? 20.934 -10.857 7.607 1.00 89.69 301 ALA A C 1
ATOM 2340 O O . ALA A 1 301 ? 21.466 -10.509 6.551 1.00 89.69 301 ALA A O 1
ATOM 2341 N N . LYS A 1 302 ? 19.603 -10.832 7.765 1.00 88.44 302 LYS A N 1
ATOM 2342 C CA . LYS A 1 302 ? 18.693 -10.405 6.696 1.00 88.44 302 LYS A CA 1
ATOM 2343 C C . LYS A 1 302 ? 18.867 -8.924 6.341 1.00 88.44 302 LYS A C 1
ATOM 2345 O O . LYS A 1 302 ? 18.860 -8.592 5.160 1.00 88.44 302 LYS A O 1
ATOM 2350 N N . ARG A 1 303 ? 19.075 -8.030 7.316 1.00 87.69 303 ARG A N 1
ATOM 2351 C CA . ARG A 1 303 ? 19.412 -6.617 7.044 1.00 87.69 303 ARG A CA 1
ATOM 2352 C C . ARG A 1 303 ? 20.697 -6.495 6.238 1.00 87.69 303 ARG A C 1
ATOM 2354 O O . ARG A 1 303 ? 20.717 -5.729 5.281 1.00 87.69 303 ARG A O 1
ATOM 2361 N N . ALA A 1 304 ? 21.740 -7.244 6.598 1.00 90.12 304 ALA A N 1
ATOM 2362 C CA . ALA A 1 304 ? 23.012 -7.220 5.881 1.00 90.12 304 ALA A CA 1
ATOM 2363 C C . ALA A 1 304 ? 22.859 -7.702 4.427 1.00 90.12 304 ALA A C 1
ATOM 2365 O O . ALA A 1 304 ? 23.386 -7.069 3.514 1.00 90.12 304 ALA A O 1
ATOM 2366 N N . GLU A 1 305 ? 22.079 -8.763 4.197 1.00 92.50 305 GLU A N 1
ATOM 2367 C CA . GLU A 1 305 ? 21.742 -9.244 2.850 1.00 92.50 305 GLU A CA 1
ATOM 2368 C C . GLU A 1 305 ? 21.016 -8.167 2.028 1.00 92.50 305 GLU A C 1
ATOM 2370 O O . GLU A 1 305 ? 21.401 -7.883 0.892 1.00 92.50 305 GLU A O 1
ATOM 2375 N N . VAL A 1 306 ? 19.990 -7.532 2.606 1.00 92.25 306 VAL A N 1
ATOM 2376 C CA . VAL A 1 306 ? 19.222 -6.470 1.937 1.00 92.25 306 VAL A CA 1
ATOM 2377 C C . VAL A 1 306 ? 20.104 -5.258 1.636 1.00 92.25 306 VAL A C 1
ATOM 2379 O O . VAL A 1 306 ? 20.014 -4.710 0.540 1.00 92.25 306 VAL A O 1
ATOM 2382 N N . ALA A 1 307 ? 20.985 -4.865 2.558 1.00 92.50 307 ALA A N 1
ATOM 2383 C CA . ALA A 1 307 ? 21.935 -3.775 2.346 1.00 92.50 307 ALA A CA 1
ATOM 2384 C C . ALA A 1 307 ? 22.906 -4.078 1.194 1.00 92.50 307 ALA A C 1
ATOM 2386 O O . ALA A 1 307 ? 23.127 -3.224 0.336 1.00 92.50 307 ALA A O 1
ATOM 2387 N N . GLY A 1 308 ? 23.436 -5.306 1.129 1.00 95.56 308 GLY A N 1
ATOM 2388 C CA . GLY A 1 308 ? 24.280 -5.750 0.017 1.00 95.56 308 GLY A CA 1
ATOM 2389 C C . GLY A 1 308 ? 23.548 -5.667 -1.323 1.00 95.56 308 GLY A C 1
ATOM 2390 O O . GLY A 1 308 ? 24.062 -5.095 -2.281 1.00 95.56 308 GLY A O 1
ATOM 2391 N N . LYS A 1 309 ? 22.297 -6.133 -1.365 1.00 95.56 309 LYS A N 1
ATOM 2392 C CA . LYS A 1 309 ? 21.456 -6.080 -2.570 1.00 95.56 309 LYS A CA 1
ATOM 2393 C C . LYS A 1 309 ? 21.075 -4.662 -2.980 1.00 95.56 309 LYS A C 1
ATOM 2395 O O . LYS A 1 309 ? 20.981 -4.385 -4.171 1.00 95.56 309 LYS A O 1
ATOM 2400 N N . LEU A 1 310 ? 20.900 -3.758 -2.020 1.00 95.88 310 LEU A N 1
ATOM 2401 C CA . LEU A 1 310 ? 20.685 -2.342 -2.300 1.00 95.88 310 LEU A CA 1
ATOM 2402 C C . LEU A 1 310 ? 21.936 -1.693 -2.911 1.00 95.88 310 LEU A C 1
ATOM 2404 O O . LEU A 1 310 ? 21.809 -0.895 -3.833 1.00 95.88 310 LEU A O 1
ATOM 2408 N N . SER A 1 311 ? 23.130 -2.074 -2.446 1.00 96.62 311 SER A N 1
ATOM 2409 C CA . SER A 1 311 ? 24.397 -1.623 -3.034 1.00 96.62 311 SER A CA 1
ATOM 2410 C C . SER A 1 311 ? 24.589 -2.147 -4.458 1.00 96.62 311 SER A C 1
ATOM 2412 O O . SER A 1 311 ? 24.988 -1.387 -5.332 1.00 96.62 311 SER A O 1
ATOM 2414 N N . GLU A 1 312 ? 24.299 -3.424 -4.710 1.00 97.31 312 GLU A N 1
ATOM 2415 C CA . GLU A 1 312 ? 24.355 -4.007 -6.059 1.00 97.31 312 GLU A CA 1
ATOM 2416 C C . GLU A 1 312 ? 23.373 -3.306 -7.014 1.00 97.31 312 GLU A C 1
ATOM 2418 O O . GLU A 1 312 ? 23.746 -2.923 -8.122 1.00 97.31 312 GLU A O 1
ATOM 2423 N N . PHE A 1 313 ? 22.142 -3.056 -6.555 1.00 97.12 313 PHE A N 1
ATOM 2424 C CA . PHE A 1 313 ? 21.134 -2.300 -7.299 1.00 97.12 313 PHE A CA 1
ATOM 2425 C C . PHE A 1 313 ? 21.566 -0.855 -7.592 1.00 97.12 313 PHE A C 1
ATOM 2427 O O . PHE A 1 313 ? 21.296 -0.340 -8.681 1.00 97.12 313 PHE A O 1
ATOM 2434 N N . ASP A 1 314 ? 22.246 -0.196 -6.649 1.00 97.69 314 ASP A N 1
ATOM 2435 C CA . ASP A 1 314 ? 22.780 1.150 -6.859 1.00 97.69 314 ASP A CA 1
ATOM 2436 C C . ASP A 1 314 ? 23.803 1.179 -8.005 1.00 97.69 314 ASP A C 1
ATOM 2438 O O . ASP A 1 314 ? 23.682 1.991 -8.926 1.00 97.69 314 ASP A O 1
ATOM 2442 N N . GLU A 1 315 ? 24.768 0.254 -7.990 1.00 97.56 315 GLU A N 1
ATOM 2443 C CA . GLU A 1 315 ? 25.788 0.151 -9.041 1.00 97.56 315 GLU A CA 1
ATOM 2444 C C . GLU A 1 315 ? 25.192 -0.219 -10.404 1.00 97.56 315 GLU A C 1
ATOM 2446 O O . GLU A 1 315 ? 25.549 0.384 -11.417 1.00 97.56 315 GLU A O 1
ATOM 2451 N N . GLU A 1 316 ? 24.293 -1.208 -10.445 1.00 95.81 316 GLU A N 1
ATOM 2452 C CA . GLU A 1 316 ? 23.756 -1.729 -11.707 1.00 95.81 316 GLU A CA 1
ATOM 2453 C C . GLU A 1 316 ? 22.745 -0.770 -12.346 1.00 95.81 316 GLU A C 1
ATOM 2455 O O . GLU A 1 316 ? 22.746 -0.600 -13.566 1.00 95.81 316 GLU A O 1
ATOM 2460 N N . PHE A 1 317 ? 21.896 -0.117 -11.546 1.00 96.69 317 PHE A N 1
ATOM 2461 C CA . PHE A 1 317 ? 20.729 0.600 -12.061 1.00 96.69 317 PHE A CA 1
ATOM 2462 C C . PHE A 1 317 ? 20.671 2.073 -11.674 1.00 96.69 317 PHE A C 1
ATOM 2464 O O . PHE A 1 317 ? 20.424 2.913 -12.545 1.00 96.69 317 PHE A O 1
ATOM 2471 N N . VAL A 1 318 ? 20.895 2.428 -10.407 1.00 97.19 318 VAL A N 1
ATOM 2472 C CA . VAL A 1 318 ? 20.677 3.813 -9.955 1.00 97.19 318 VAL A CA 1
ATOM 2473 C C . VAL A 1 318 ? 21.754 4.749 -10.491 1.00 97.19 318 VAL A C 1
ATOM 2475 O O . VAL A 1 318 ? 21.416 5.752 -11.122 1.00 97.19 318 VAL A O 1
ATOM 2478 N N . LYS A 1 319 ? 23.042 4.429 -10.320 1.00 97.50 319 LYS A N 1
ATOM 2479 C CA . LYS A 1 319 ? 24.141 5.285 -10.800 1.00 97.50 319 LYS A CA 1
ATOM 2480 C C . LYS A 1 319 ? 24.110 5.504 -12.316 1.00 97.50 319 LYS A C 1
ATOM 2482 O O . LYS A 1 319 ? 24.215 6.665 -12.725 1.00 97.50 319 LYS A O 1
ATOM 2487 N N . PRO A 1 320 ? 23.917 4.477 -13.171 1.00 97.69 320 PRO A N 1
ATOM 2488 C CA . PRO A 1 320 ? 23.794 4.695 -14.613 1.00 97.69 320 PRO A CA 1
ATOM 2489 C C . PRO A 1 320 ? 22.582 5.557 -14.984 1.00 97.69 320 PRO A C 1
ATOM 2491 O O . PRO A 1 320 ? 22.695 6.448 -15.831 1.00 97.69 320 PRO A O 1
ATOM 2494 N N . SER A 1 321 ? 21.441 5.343 -14.320 1.00 98.00 321 SER A N 1
ATOM 2495 C CA . SER A 1 321 ? 20.221 6.132 -14.537 1.00 98.00 321 SER A CA 1
ATOM 2496 C C . SER A 1 321 ? 20.405 7.597 -14.124 1.00 98.00 321 SER A C 1
ATOM 2498 O O . SER A 1 321 ? 19.962 8.521 -14.818 1.00 98.00 321 SER A O 1
ATOM 2500 N N . LEU A 1 322 ? 21.122 7.833 -13.025 1.00 96.69 322 LEU A N 1
ATOM 2501 C CA . LEU A 1 322 ? 21.436 9.169 -12.535 1.00 96.69 322 LEU A CA 1
ATOM 2502 C C . LEU A 1 322 ? 22.413 9.888 -13.470 1.00 96.69 322 LEU A C 1
ATOM 2504 O O . LEU A 1 322 ? 22.204 11.056 -13.795 1.00 96.69 322 LEU A O 1
ATOM 2508 N N . ALA A 1 323 ? 23.444 9.190 -13.956 1.00 96.94 323 ALA A N 1
ATOM 2509 C CA . ALA A 1 323 ? 24.412 9.736 -14.905 1.00 96.94 323 ALA A CA 1
ATOM 2510 C C . ALA A 1 323 ? 23.740 10.199 -16.208 1.00 96.94 323 ALA A C 1
ATOM 2512 O O . ALA A 1 323 ? 24.048 11.278 -16.713 1.00 96.94 323 ALA A O 1
ATOM 2513 N N . ARG A 1 324 ? 22.763 9.435 -16.715 1.00 96.69 324 ARG A N 1
ATOM 2514 C CA . ARG A 1 324 ? 21.960 9.826 -17.887 1.00 96.69 324 ARG A CA 1
ATOM 2515 C C . ARG A 1 324 ? 21.165 11.102 -17.643 1.00 96.69 324 ARG A C 1
ATOM 2517 O O . ARG A 1 324 ? 21.187 12.002 -18.478 1.00 96.69 324 ARG A O 1
ATOM 2524 N N . ARG A 1 325 ? 20.487 11.203 -16.498 1.00 97.00 325 ARG A N 1
ATOM 2525 C CA . ARG A 1 325 ? 19.708 12.398 -16.131 1.00 97.00 325 ARG A CA 1
ATOM 2526 C C . ARG A 1 325 ? 20.609 13.619 -15.935 1.00 97.00 325 ARG A C 1
ATOM 2528 O O . ARG A 1 325 ? 20.258 14.691 -16.413 1.00 97.00 325 ARG A O 1
ATOM 2535 N N . LYS A 1 326 ? 21.791 13.458 -15.331 1.00 95.19 326 LYS A N 1
ATOM 2536 C CA . LYS A 1 326 ? 22.798 14.530 -15.224 1.00 95.19 326 LYS A CA 1
ATOM 2537 C C . LYS A 1 326 ? 23.265 15.007 -16.600 1.00 95.19 326 LYS A C 1
ATOM 2539 O O . LYS A 1 326 ? 23.197 16.196 -16.871 1.00 95.19 326 LYS A O 1
ATOM 2544 N N . ALA A 1 327 ? 23.595 14.088 -17.509 1.00 96.62 327 ALA A N 1
ATOM 2545 C CA . ALA A 1 327 ? 23.978 14.444 -18.877 1.00 96.62 327 ALA A CA 1
ATOM 2546 C C . ALA A 1 327 ? 22.864 15.189 -19.642 1.00 96.62 327 ALA A C 1
ATOM 2548 O O . ALA A 1 327 ? 23.148 16.120 -20.393 1.00 96.62 327 ALA A O 1
ATOM 2549 N N . LEU A 1 328 ? 21.594 14.812 -19.442 1.00 96.31 328 LEU A N 1
ATOM 2550 C CA . LEU A 1 328 ? 20.454 15.545 -20.007 1.00 96.31 328 LEU A CA 1
ATOM 2551 C C . LEU A 1 328 ? 20.352 16.961 -19.434 1.00 96.31 328 LEU A C 1
ATOM 2553 O O . LEU A 1 328 ? 20.155 17.905 -20.197 1.00 96.31 328 LEU A O 1
ATOM 2557 N N . LEU A 1 329 ? 20.507 17.108 -18.116 1.00 92.56 329 LEU A N 1
ATOM 2558 C CA . LEU A 1 329 ? 20.445 18.401 -17.439 1.00 92.56 329 LEU A CA 1
ATOM 2559 C C . LEU A 1 329 ? 21.575 19.334 -17.899 1.00 92.56 329 LEU A C 1
ATOM 2561 O O . LEU A 1 329 ? 21.306 20.476 -18.268 1.00 92.56 329 LEU A O 1
ATOM 2565 N N . ASP A 1 330 ? 22.807 18.825 -17.959 1.00 93.19 330 ASP A N 1
ATOM 2566 C CA . ASP A 1 330 ? 23.988 19.561 -18.427 1.00 93.19 330 ASP A CA 1
ATOM 2567 C C . ASP A 1 330 ? 23.861 19.964 -19.906 1.00 93.19 330 ASP A C 1
ATOM 2569 O O . ASP A 1 330 ? 24.306 21.036 -20.313 1.00 93.19 330 ASP A O 1
ATOM 2573 N N . GLY A 1 331 ? 23.204 19.123 -20.713 1.00 94.38 331 GLY A N 1
ATOM 2574 C CA . GLY A 1 331 ? 22.878 19.405 -22.111 1.00 94.38 331 GLY A CA 1
ATOM 2575 C C . GLY A 1 331 ? 21.688 20.351 -22.318 1.00 94.38 331 GLY A C 1
ATOM 2576 O O . GLY A 1 331 ? 21.354 20.656 -23.462 1.00 94.38 331 GLY A O 1
ATOM 2577 N N . GLY A 1 332 ? 21.024 20.808 -21.250 1.00 92.38 332 GLY A N 1
ATOM 2578 C CA . GLY A 1 332 ? 19.830 21.657 -21.336 1.00 92.38 332 GLY A CA 1
ATOM 2579 C C . GLY A 1 332 ? 18.589 20.940 -21.886 1.00 92.38 332 GLY A C 1
ATOM 2580 O O . GLY A 1 332 ? 17.666 21.590 -22.380 1.00 92.38 332 GLY A O 1
ATOM 2581 N N . HIS A 1 333 ? 18.561 19.607 -21.831 1.00 94.56 333 HIS A N 1
ATOM 2582 C CA . HIS A 1 333 ? 17.429 18.791 -22.257 1.00 94.56 333 HIS A CA 1
ATOM 2583 C C . HIS A 1 333 ? 16.394 18.628 -21.138 1.00 94.56 333 HIS A C 1
ATOM 2585 O O . HIS A 1 333 ? 16.704 18.685 -19.948 1.00 94.56 333 HIS A O 1
ATOM 2591 N N . GLU A 1 334 ? 15.136 18.394 -21.520 1.00 91.50 334 GLU A N 1
ATOM 2592 C CA . GLU A 1 334 ? 14.084 18.119 -20.546 1.00 91.50 334 GLU A CA 1
ATOM 2593 C C . GLU A 1 334 ? 14.311 16.755 -19.879 1.00 91.50 334 GLU A C 1
ATOM 2595 O O . GLU A 1 334 ? 14.515 15.740 -20.548 1.00 91.50 334 GLU A O 1
ATOM 2600 N N . LEU A 1 335 ? 14.251 16.734 -18.547 1.00 93.88 335 LEU A N 1
ATOM 2601 C CA . LEU A 1 335 ? 14.333 15.496 -17.787 1.00 93.88 335 LEU A CA 1
ATOM 2602 C C . LEU A 1 335 ? 13.052 14.659 -17.937 1.00 93.88 335 LEU A C 1
ATOM 2604 O O . LEU A 1 335 ? 11.948 15.223 -17.964 1.00 93.88 335 LEU A O 1
ATOM 2608 N N . PRO A 1 336 ? 13.174 13.319 -17.948 1.00 93.19 336 PRO A N 1
ATOM 2609 C CA . PRO A 1 336 ? 12.023 12.432 -17.879 1.00 93.19 336 PRO A CA 1
ATOM 2610 C C . PRO A 1 336 ? 11.097 12.743 -16.690 1.00 93.19 336 PRO A C 1
ATOM 2612 O O . PRO A 1 336 ? 11.505 13.273 -15.655 1.00 93.19 336 PRO A O 1
ATOM 2615 N N . LYS A 1 337 ? 9.809 12.418 -16.831 1.00 92.25 337 LYS A N 1
ATOM 2616 C CA . LYS A 1 337 ? 8.828 12.574 -15.746 1.00 92.25 337 LYS A CA 1
ATOM 2617 C C . LYS A 1 337 ? 8.839 11.338 -14.850 1.00 92.25 337 LYS A C 1
ATOM 2619 O O . LYS A 1 337 ? 7.894 10.555 -14.876 1.00 92.25 337 LYS A O 1
ATOM 2624 N N . ASP A 1 338 ? 9.892 11.183 -14.063 1.00 94.25 338 ASP A N 1
ATOM 2625 C CA . ASP A 1 338 ? 10.042 10.108 -13.081 1.00 94.25 338 ASP A CA 1
ATOM 2626 C C . ASP A 1 338 ? 10.564 10.619 -11.732 1.00 94.25 338 ASP A C 1
ATOM 2628 O O . ASP A 1 338 ? 10.912 11.797 -11.583 1.00 94.25 338 ASP A O 1
ATOM 2632 N N . VAL A 1 339 ? 10.544 9.738 -10.728 1.00 93.88 339 VAL A N 1
ATOM 2633 C CA . VAL A 1 339 ? 10.954 10.056 -9.352 1.00 93.88 339 VAL A CA 1
ATOM 2634 C C . VAL A 1 339 ? 12.392 10.553 -9.328 1.00 93.88 339 VAL A C 1
ATOM 2636 O O . VAL A 1 339 ? 12.629 11.667 -8.861 1.00 93.88 339 VAL A O 1
ATOM 2639 N N . MET A 1 340 ? 13.335 9.796 -9.891 1.00 95.44 340 MET A N 1
ATOM 2640 C CA . MET A 1 340 ? 14.752 10.161 -9.903 1.00 95.44 340 MET A CA 1
ATOM 2641 C C . MET A 1 340 ? 15.000 11.548 -10.510 1.00 95.44 340 MET A C 1
ATOM 2643 O O . MET A 1 340 ? 15.751 12.343 -9.948 1.00 95.44 340 MET A O 1
ATOM 2647 N N . SER A 1 341 ? 14.338 11.877 -11.618 1.00 94.88 341 SER A N 1
ATOM 2648 C CA . SER A 1 341 ? 14.433 13.187 -12.261 1.00 94.88 341 SER A CA 1
ATOM 2649 C C . SER A 1 341 ? 13.893 14.320 -11.393 1.00 94.88 341 SER A C 1
ATOM 2651 O O . SER A 1 341 ? 14.503 15.389 -11.354 1.00 94.88 341 SER A O 1
ATOM 2653 N N . ILE A 1 342 ? 12.782 14.115 -10.675 1.00 91.94 342 ILE A N 1
ATOM 2654 C CA . ILE A 1 342 ? 12.283 15.122 -9.726 1.00 91.94 342 ILE A CA 1
ATOM 2655 C C . ILE A 1 342 ? 13.254 15.316 -8.569 1.00 91.94 342 ILE A C 1
ATOM 2657 O O . ILE A 1 342 ? 13.487 16.461 -8.179 1.00 91.94 342 ILE A O 1
ATOM 2661 N N . LEU A 1 343 ? 13.807 14.232 -8.026 1.00 90.69 343 LEU A N 1
ATOM 2662 C CA . LEU A 1 343 ? 14.748 14.312 -6.914 1.00 90.69 343 LEU A CA 1
ATOM 2663 C C . LEU A 1 343 ? 16.022 15.049 -7.323 1.00 90.69 343 LEU A C 1
ATOM 2665 O O . LEU A 1 343 ? 16.399 16.005 -6.652 1.00 90.69 343 LEU A O 1
ATOM 2669 N N . LEU A 1 344 ? 16.609 14.680 -8.466 1.00 90.75 344 LEU A N 1
ATOM 2670 C CA . LEU A 1 344 ? 17.802 15.326 -9.013 1.00 90.75 344 LEU A CA 1
ATOM 2671 C C . LEU A 1 344 ? 17.568 16.820 -9.284 1.00 90.75 344 LEU A C 1
ATOM 2673 O O . LEU A 1 344 ? 18.364 17.659 -8.883 1.00 90.75 344 LEU A O 1
ATOM 2677 N N . ALA A 1 345 ? 16.443 17.179 -9.909 1.00 87.50 345 ALA A N 1
ATOM 2678 C CA . ALA A 1 345 ? 16.134 18.576 -10.225 1.00 87.50 345 ALA A CA 1
ATOM 2679 C C . ALA A 1 345 ? 15.888 19.462 -8.988 1.00 87.50 345 ALA A C 1
ATOM 2681 O O . ALA A 1 345 ? 15.774 20.680 -9.122 1.00 87.50 345 ALA A O 1
ATOM 2682 N N . ASN A 1 346 ? 15.733 18.869 -7.800 1.00 85.44 346 ASN A N 1
ATOM 2683 C CA . ASN A 1 346 ? 15.493 19.585 -6.547 1.00 85.44 346 ASN A CA 1
ATOM 2684 C C . ASN A 1 346 ? 16.513 19.193 -5.463 1.00 85.44 346 ASN A C 1
ATOM 2686 O O . ASN A 1 346 ? 16.243 19.407 -4.281 1.00 85.44 346 ASN A O 1
ATOM 2690 N N . GLU A 1 347 ? 17.669 18.641 -5.848 1.00 79.50 347 GLU A N 1
ATOM 2691 C CA . GLU A 1 347 ? 18.703 18.148 -4.926 1.00 79.50 347 GLU A CA 1
ATOM 2692 C C . GLU A 1 347 ? 19.152 19.244 -3.943 1.00 79.50 347 GLU A C 1
ATOM 2694 O O . GLU A 1 347 ? 19.146 19.022 -2.731 1.00 79.50 347 GLU A O 1
ATOM 2699 N N . ASP A 1 348 ? 19.381 20.466 -4.441 1.00 74.94 348 ASP A N 1
ATOM 2700 C CA . ASP A 1 348 ? 19.775 21.632 -3.634 1.00 74.94 348 ASP A CA 1
ATOM 2701 C C . ASP A 1 348 ? 18.731 22.040 -2.581 1.00 74.94 348 ASP A C 1
ATOM 2703 O O . ASP A 1 348 ? 19.083 22.543 -1.518 1.00 74.94 348 ASP A O 1
ATOM 2707 N N . GLN A 1 349 ? 17.437 21.843 -2.865 1.00 74.50 349 GLN A N 1
ATOM 2708 C CA . GLN A 1 349 ? 16.345 22.180 -1.936 1.00 74.50 349 GLN A CA 1
ATOM 2709 C C . GLN A 1 349 ? 16.116 21.085 -0.894 1.00 74.50 349 GLN A C 1
ATOM 2711 O O . GLN A 1 349 ? 15.566 21.350 0.174 1.00 74.50 349 GLN A O 1
ATOM 2716 N N . LEU A 1 350 ? 16.466 19.848 -1.239 1.00 70.44 350 LEU A N 1
ATOM 2717 C CA . LEU A 1 350 ? 16.157 18.660 -0.458 1.00 70.44 350 LEU A CA 1
ATOM 2718 C C . LEU A 1 350 ? 17.321 18.199 0.419 1.00 70.44 350 LEU A C 1
ATOM 2720 O O . LEU A 1 350 ? 17.074 17.412 1.331 1.00 70.44 350 LEU A O 1
ATOM 2724 N N . HIS A 1 351 ? 18.549 18.651 0.130 1.00 70.31 351 HIS A N 1
ATOM 2725 C CA . HIS A 1 351 ? 19.789 18.183 0.760 1.00 70.31 351 HIS A CA 1
ATOM 2726 C C . HIS A 1 351 ? 19.825 16.656 0.883 1.00 70.31 351 HIS A C 1
ATOM 2728 O O . HIS A 1 351 ? 20.107 16.121 1.951 1.00 70.31 351 HIS A O 1
ATOM 2734 N N . LEU A 1 352 ? 19.457 15.958 -0.196 1.00 80.25 352 LEU A N 1
ATOM 2735 C CA . LEU A 1 352 ? 19.192 14.526 -0.167 1.00 80.25 352 LEU A CA 1
ATOM 2736 C C . LEU A 1 352 ? 20.489 13.719 -0.313 1.00 80.25 352 LEU A C 1
ATOM 2738 O O . LEU A 1 352 ? 21.080 13.745 -1.391 1.00 80.25 352 LEU A O 1
ATOM 2742 N N . PRO A 1 353 ? 20.918 12.963 0.711 1.00 87.38 353 PRO A N 1
ATOM 2743 C CA . PRO A 1 353 ? 22.049 12.055 0.572 1.00 87.38 353 PRO A CA 1
ATOM 2744 C C . PRO A 1 353 ? 21.790 10.992 -0.505 1.00 87.38 353 PRO A C 1
ATOM 2746 O O . PRO A 1 353 ? 20.653 10.547 -0.692 1.00 87.38 353 PRO A O 1
ATOM 2749 N N . HIS A 1 354 ? 22.846 10.555 -1.201 1.00 91.00 354 HIS A N 1
ATOM 2750 C CA . HIS A 1 354 ? 22.735 9.556 -2.276 1.00 91.00 354 HIS A CA 1
ATOM 2751 C C . HIS A 1 354 ? 22.083 8.254 -1.797 1.00 91.00 354 HIS A C 1
ATOM 2753 O O . HIS A 1 354 ? 21.231 7.703 -2.484 1.00 91.00 354 HIS A O 1
ATOM 2759 N N . ASP A 1 355 ? 22.407 7.790 -0.591 1.00 89.69 355 ASP A N 1
ATOM 2760 C CA . ASP A 1 355 ? 21.811 6.583 -0.016 1.00 89.69 355 ASP A CA 1
ATOM 2761 C C . ASP A 1 355 ? 20.295 6.722 0.205 1.00 89.69 355 ASP A C 1
ATOM 2763 O O . ASP A 1 355 ? 19.556 5.760 -0.006 1.00 89.69 355 ASP A O 1
ATOM 2767 N N . VAL A 1 356 ? 19.807 7.917 0.556 1.00 90.38 356 VAL A N 1
ATOM 2768 C CA . VAL A 1 356 ? 18.365 8.187 0.649 1.00 90.38 356 VAL A CA 1
ATOM 2769 C C . VAL A 1 356 ? 17.730 8.217 -0.743 1.00 90.38 356 VAL A C 1
ATOM 2771 O O . VAL A 1 356 ? 16.639 7.683 -0.912 1.00 90.38 356 VAL A O 1
ATOM 2774 N N . LEU A 1 357 ? 18.400 8.776 -1.761 1.00 92.56 357 LEU A N 1
ATOM 2775 C CA . LEU A 1 357 ? 17.921 8.719 -3.151 1.00 92.56 357 LEU A CA 1
ATOM 2776 C C . LEU A 1 357 ? 17.767 7.269 -3.622 1.00 92.56 357 LEU A C 1
ATOM 2778 O O . LEU A 1 357 ? 16.735 6.918 -4.191 1.00 92.56 357 LEU A O 1
ATOM 2782 N N . VAL A 1 358 ? 18.765 6.424 -3.353 1.00 95.00 358 VAL A N 1
ATOM 2783 C CA . VAL A 1 358 ? 18.732 4.991 -3.678 1.00 95.00 358 VAL A CA 1
ATOM 2784 C C . VAL A 1 358 ? 17.549 4.314 -2.984 1.00 95.00 358 VAL A C 1
ATOM 2786 O O . VAL A 1 358 ? 16.776 3.616 -3.646 1.00 95.00 358 VAL A O 1
ATOM 2789 N N . ARG A 1 359 ? 17.359 4.554 -1.677 1.00 94.44 359 ARG A N 1
ATOM 2790 C CA . ARG A 1 359 ? 16.214 4.019 -0.922 1.00 94.44 359 ARG A CA 1
ATOM 2791 C C . ARG A 1 359 ? 14.876 4.516 -1.469 1.00 94.44 359 ARG A C 1
ATOM 2793 O O . ARG A 1 359 ? 13.961 3.714 -1.615 1.00 94.44 359 ARG A O 1
ATOM 2800 N N . GLU A 1 360 ? 14.756 5.793 -1.824 1.00 93.69 360 GLU A N 1
ATOM 2801 C CA . GLU A 1 360 ? 13.524 6.374 -2.376 1.00 93.69 360 GLU A CA 1
ATOM 2802 C C . GLU A 1 360 ? 13.174 5.746 -3.735 1.00 93.69 360 GLU A C 1
ATOM 2804 O O . GLU A 1 360 ? 12.041 5.317 -3.953 1.00 93.69 360 GLU A O 1
ATOM 2809 N N . VAL A 1 361 ? 14.153 5.604 -4.634 1.00 95.75 361 VAL A N 1
ATOM 2810 C CA . VAL A 1 361 ? 13.963 4.940 -5.935 1.00 95.75 361 VAL A CA 1
ATOM 2811 C C . VAL A 1 361 ? 13.568 3.476 -5.741 1.00 95.75 361 VAL A C 1
ATOM 2813 O O . VAL A 1 361 ? 12.602 3.018 -6.354 1.00 95.75 361 VAL A O 1
ATOM 2816 N N . ALA A 1 362 ? 14.255 2.751 -4.854 1.00 94.69 362 ALA A N 1
ATOM 2817 C CA . ALA A 1 362 ? 13.922 1.367 -4.529 1.00 94.69 362 ALA A CA 1
ATOM 2818 C C . ALA A 1 362 ? 12.526 1.239 -3.892 1.00 94.69 362 ALA A C 1
ATOM 2820 O O . ALA A 1 362 ? 11.783 0.312 -4.216 1.00 94.69 362 ALA A O 1
ATOM 2821 N N . PHE A 1 363 ? 12.127 2.191 -3.044 1.00 93.44 363 PHE A N 1
ATOM 2822 C CA . PHE A 1 363 ? 10.795 2.258 -2.449 1.00 93.44 363 PHE A CA 1
ATOM 2823 C C . PHE A 1 363 ? 9.706 2.463 -3.508 1.00 93.44 363 PHE A C 1
ATOM 2825 O O . PHE A 1 363 ? 8.714 1.734 -3.501 1.00 93.44 363 PHE A O 1
ATOM 2832 N N . TYR A 1 364 ? 9.873 3.405 -4.438 1.00 93.88 364 TYR A N 1
ATOM 2833 C CA . TYR A 1 364 ? 8.897 3.621 -5.512 1.00 93.88 364 TYR A CA 1
ATOM 2834 C C . TYR A 1 364 ? 8.804 2.428 -6.461 1.00 93.88 364 TYR A C 1
ATOM 2836 O O . TYR A 1 364 ? 7.703 2.058 -6.879 1.00 93.88 364 TYR A O 1
ATOM 2844 N N . LEU A 1 365 ? 9.940 1.793 -6.748 1.00 93.19 365 LEU A N 1
ATOM 2845 C CA . LEU A 1 365 ? 9.999 0.554 -7.511 1.00 93.19 365 LEU A CA 1
ATOM 2846 C C . LEU A 1 365 ? 9.205 -0.558 -6.812 1.00 93.19 365 LEU A C 1
ATOM 2848 O O . LEU A 1 365 ? 8.334 -1.183 -7.418 1.00 93.19 365 LEU A O 1
ATOM 2852 N N . LEU A 1 366 ? 9.446 -0.737 -5.511 1.00 90.38 366 LEU A N 1
ATOM 2853 C CA . LEU A 1 366 ? 8.762 -1.692 -4.645 1.00 90.38 366 LEU A CA 1
ATOM 2854 C C . LEU A 1 366 ? 7.255 -1.455 -4.574 1.00 90.38 366 LEU A C 1
ATOM 2856 O O . LEU A 1 366 ? 6.459 -2.367 -4.821 1.00 90.38 366 LEU A O 1
ATOM 2860 N N . ALA A 1 367 ? 6.864 -0.232 -4.231 1.00 87.31 367 ALA A N 1
ATOM 2861 C CA . ALA A 1 367 ? 5.475 0.153 -4.058 1.00 87.31 367 ALA A CA 1
ATOM 2862 C C . ALA A 1 367 ? 4.702 0.034 -5.376 1.00 87.31 367 ALA A C 1
ATOM 2864 O O . ALA A 1 367 ? 3.591 -0.502 -5.381 1.00 87.31 367 ALA A O 1
ATOM 2865 N N . GLY A 1 368 ? 5.299 0.486 -6.483 1.00 89.06 368 GLY A N 1
ATOM 2866 C CA . GLY A 1 368 ? 4.690 0.474 -7.809 1.00 89.06 368 GLY A CA 1
ATOM 2867 C C . GLY A 1 368 ? 4.569 -0.921 -8.417 1.00 89.06 368 GLY A C 1
ATOM 2868 O O . GLY A 1 368 ? 3.524 -1.233 -8.986 1.00 89.06 368 GLY A O 1
ATOM 2869 N N . ALA A 1 369 ? 5.590 -1.772 -8.272 1.00 90.38 369 ALA A N 1
ATOM 2870 C CA . ALA A 1 369 ? 5.617 -3.087 -8.909 1.00 90.38 369 ALA A CA 1
ATOM 2871 C C . ALA A 1 369 ? 4.820 -4.135 -8.122 1.00 90.38 369 ALA A C 1
ATOM 2873 O O . ALA A 1 369 ? 3.857 -4.706 -8.634 1.00 90.38 369 ALA A O 1
ATOM 2874 N N . HIS A 1 370 ? 5.189 -4.384 -6.863 1.00 86.19 370 HIS A N 1
ATOM 2875 C CA . HIS A 1 370 ? 4.705 -5.554 -6.124 1.00 86.19 370 HIS A CA 1
ATOM 2876 C C . HIS A 1 370 ? 3.213 -5.457 -5.769 1.00 86.19 370 HIS A C 1
ATOM 2878 O O . HIS A 1 370 ? 2.436 -6.393 -5.996 1.00 86.19 370 HIS A O 1
ATOM 2884 N N . THR A 1 371 ? 2.779 -4.305 -5.242 1.00 85.88 371 THR A N 1
ATOM 2885 C CA . THR A 1 371 ? 1.376 -4.136 -4.830 1.00 85.88 371 THR A CA 1
ATOM 2886 C C . THR A 1 371 ? 0.422 -4.149 -6.024 1.00 85.88 371 THR A C 1
ATOM 2888 O O . THR A 1 371 ? -0.665 -4.729 -5.920 1.00 85.88 371 THR A O 1
ATOM 2891 N N . SER A 1 372 ? 0.852 -3.587 -7.159 1.00 92.44 372 SER A N 1
ATOM 2892 C CA . SER A 1 372 ? 0.091 -3.545 -8.409 1.00 92.44 372 SER A CA 1
ATOM 2893 C C . SER A 1 372 ? 0.068 -4.895 -9.121 1.00 92.44 372 SER A C 1
ATOM 2895 O O . SER A 1 372 ? -0.979 -5.268 -9.637 1.00 92.44 372 SER A O 1
ATOM 2897 N N . ALA A 1 373 ? 1.158 -5.674 -9.105 1.00 91.19 373 ALA A N 1
ATOM 2898 C CA . ALA A 1 373 ? 1.188 -7.024 -9.688 1.00 91.19 373 ALA A CA 1
ATOM 2899 C C . ALA A 1 373 ? 0.211 -7.968 -8.973 1.00 91.19 373 ALA A C 1
ATOM 2901 O O . ALA A 1 373 ? -0.567 -8.697 -9.602 1.00 91.19 373 ALA A O 1
ATOM 2902 N N . THR A 1 374 ? 0.184 -7.882 -7.640 1.00 89.31 374 THR A N 1
ATOM 2903 C CA . THR A 1 374 ? -0.778 -8.617 -6.812 1.00 89.31 374 THR A CA 1
ATOM 2904 C C . THR A 1 374 ? -2.215 -8.195 -7.128 1.00 89.31 374 THR A C 1
ATOM 2906 O O . THR A 1 374 ? -3.092 -9.047 -7.290 1.00 89.31 374 THR A O 1
ATOM 2909 N N . ALA A 1 375 ? -2.473 -6.887 -7.241 1.00 93.31 375 ALA A N 1
ATOM 2910 C CA . ALA A 1 375 ? -3.794 -6.373 -7.593 1.00 93.31 375 ALA A CA 1
ATOM 2911 C C . ALA A 1 375 ? -4.216 -6.814 -9.003 1.00 93.31 375 ALA A C 1
ATOM 2913 O O . ALA A 1 375 ? -5.315 -7.331 -9.159 1.00 93.31 375 ALA A O 1
ATOM 2914 N N . PHE A 1 376 ? -3.338 -6.701 -10.002 1.00 94.19 376 PHE A N 1
ATOM 2915 C CA . PHE A 1 376 ? -3.581 -7.120 -11.385 1.00 94.19 376 PHE A CA 1
ATOM 2916 C C . PHE A 1 376 ? -4.033 -8.581 -11.470 1.00 94.19 376 PHE A C 1
ATOM 2918 O O . PHE A 1 376 ? -5.074 -8.878 -12.058 1.00 94.19 376 PHE A O 1
ATOM 2925 N N . THR A 1 377 ? -3.297 -9.478 -10.810 1.00 94.00 377 THR A N 1
ATOM 2926 C CA . THR A 1 377 ? -3.619 -10.911 -10.772 1.00 94.00 377 THR A CA 1
ATOM 2927 C C . THR A 1 377 ? -5.012 -11.146 -10.185 1.00 94.00 377 THR A C 1
ATOM 2929 O O . THR A 1 377 ? -5.824 -11.881 -10.750 1.00 94.00 377 THR A O 1
ATOM 2932 N N . ARG A 1 378 ? -5.328 -10.478 -9.068 1.00 95.62 378 ARG A N 1
ATOM 2933 C CA . ARG A 1 378 ? -6.639 -10.580 -8.408 1.00 95.62 378 ARG A CA 1
ATOM 2934 C C . ARG A 1 378 ? -7.762 -9.998 -9.262 1.00 95.62 378 ARG A C 1
ATOM 2936 O O . ARG A 1 378 ? -8.842 -10.575 -9.302 1.00 95.62 378 ARG A O 1
ATOM 2943 N N . VAL A 1 379 ? -7.513 -8.891 -9.961 1.00 96.69 379 VAL A N 1
ATOM 2944 C CA . VAL A 1 379 ? -8.497 -8.245 -10.839 1.00 96.69 379 VAL A CA 1
ATOM 2945 C C . VAL A 1 379 ? -8.857 -9.172 -11.987 1.00 96.69 379 VAL A C 1
ATOM 2947 O O . VAL A 1 379 ? -10.037 -9.429 -12.205 1.00 96.69 379 VAL A O 1
ATOM 2950 N N . ALA A 1 380 ? -7.858 -9.721 -12.679 1.00 95.31 380 ALA A N 1
ATOM 2951 C CA . ALA A 1 380 ? -8.089 -10.680 -13.751 1.00 95.31 380 ALA A CA 1
ATOM 2952 C C . ALA A 1 380 ? -8.843 -11.918 -13.238 1.00 95.31 380 ALA A C 1
ATOM 2954 O O . ALA A 1 380 ? -9.853 -12.302 -13.825 1.00 95.31 380 ALA A O 1
ATOM 2955 N N . HIS A 1 381 ? -8.429 -12.479 -12.095 1.00 95.88 381 HIS A N 1
ATOM 2956 C CA . HIS A 1 381 ? -9.126 -13.602 -11.466 1.00 95.88 381 HIS A CA 1
ATOM 2957 C C . HIS A 1 381 ? -10.601 -13.293 -11.156 1.00 95.88 381 HIS A C 1
ATOM 2959 O O . HIS A 1 381 ? -11.479 -14.078 -11.514 1.00 95.88 381 HIS A O 1
ATOM 2965 N N . ASN A 1 382 ? -10.889 -12.150 -10.527 1.00 97.44 382 ASN A N 1
ATOM 2966 C CA . ASN A 1 382 ? -12.256 -11.763 -10.173 1.00 97.44 382 ASN A CA 1
ATOM 2967 C C . ASN A 1 382 ? -13.113 -11.469 -11.404 1.00 97.44 382 ASN A C 1
ATOM 2969 O O . ASN A 1 382 ? -14.287 -11.824 -11.408 1.00 97.44 382 ASN A O 1
ATOM 2973 N N . ILE A 1 383 ? -12.541 -10.868 -12.454 1.00 97.19 383 ILE A N 1
ATOM 2974 C CA . ILE A 1 383 ? -13.241 -10.670 -13.728 1.00 97.19 383 ILE A CA 1
ATOM 2975 C C . ILE A 1 383 ? -13.617 -12.024 -14.329 1.00 97.19 383 ILE A C 1
ATOM 2977 O O . ILE A 1 383 ? -14.781 -12.224 -14.654 1.00 97.19 383 ILE A O 1
ATOM 2981 N N . PHE A 1 384 ? -12.679 -12.969 -14.443 1.00 95.88 384 PHE A N 1
ATOM 2982 C CA . PHE A 1 384 ? -12.977 -14.286 -15.017 1.00 95.88 384 PHE A CA 1
ATOM 2983 C C . PHE A 1 384 ? -14.041 -15.030 -14.210 1.00 95.88 384 PHE A C 1
ATOM 2985 O O . PHE A 1 384 ? -15.041 -15.465 -14.773 1.00 95.88 384 PHE A O 1
ATOM 2992 N N . LYS A 1 385 ? -13.898 -15.060 -12.882 1.00 97.19 385 LYS A N 1
ATOM 2993 C CA . LYS A 1 385 ? -14.886 -15.675 -11.991 1.00 97.19 385 LYS A CA 1
ATOM 2994 C C . LYS A 1 385 ? -16.261 -15.005 -12.084 1.00 97.19 385 LYS A C 1
ATOM 2996 O O . LYS A 1 385 ? -17.281 -15.682 -11.993 1.00 97.19 385 LYS A O 1
ATOM 3001 N N . TRP A 1 386 ? -16.304 -13.681 -12.239 1.00 97.31 386 TRP A N 1
ATOM 3002 C CA . TRP A 1 386 ? -17.557 -12.951 -12.425 1.00 97.31 386 TRP A CA 1
ATOM 3003 C C . TRP A 1 386 ? -18.238 -13.346 -13.731 1.00 97.31 386 TRP A C 1
ATOM 3005 O O . TRP A 1 386 ? -19.431 -13.621 -13.712 1.00 97.31 386 TRP A O 1
ATOM 3015 N N . LEU A 1 387 ? -17.484 -13.422 -14.831 1.00 96.94 387 LEU A N 1
ATOM 3016 C CA . LEU A 1 387 ? -18.008 -13.791 -16.147 1.00 96.94 387 LEU A CA 1
ATOM 3017 C C . LEU A 1 387 ? -18.511 -15.236 -16.215 1.00 96.94 387 LEU A C 1
ATOM 3019 O O . LEU A 1 387 ? -19.482 -15.493 -16.921 1.00 96.94 387 LEU A O 1
ATOM 3023 N N . ASP A 1 388 ? -17.904 -16.158 -15.462 1.00 96.81 388 ASP A N 1
ATOM 3024 C CA . ASP A 1 388 ? -18.411 -17.531 -15.342 1.00 96.81 388 ASP A CA 1
ATOM 3025 C C . ASP A 1 388 ? -19.824 -17.563 -14.731 1.00 96.81 388 ASP A C 1
ATOM 3027 O O . ASP A 1 388 ? -20.652 -18.392 -15.107 1.00 96.81 388 ASP A O 1
ATOM 3031 N N . ALA A 1 389 ? -20.109 -16.650 -13.795 1.00 96.56 389 ALA A N 1
ATOM 3032 C CA . ALA A 1 389 ? -21.409 -16.530 -13.135 1.00 96.56 389 ALA A CA 1
ATOM 3033 C C . ALA A 1 389 ? -22.391 -15.587 -13.861 1.00 96.56 389 ALA A C 1
ATOM 3035 O O . ALA A 1 389 ? -23.599 -15.780 -13.747 1.00 96.56 389 ALA A O 1
ATOM 3036 N N . HIS A 1 390 ? -21.880 -14.597 -14.599 1.00 96.38 390 HIS A N 1
ATOM 3037 C CA . HIS A 1 390 ? -22.632 -13.528 -15.271 1.00 96.38 390 HIS A CA 1
ATOM 3038 C C . HIS A 1 390 ? -22.181 -13.400 -16.736 1.00 96.38 390 HIS A C 1
ATOM 3040 O O . HIS A 1 390 ? -21.515 -12.425 -17.116 1.00 96.38 390 HIS A O 1
ATOM 3046 N N . PRO A 1 391 ? -22.486 -14.394 -17.589 1.00 96.38 391 PRO A N 1
ATOM 3047 C CA . PRO A 1 391 ? -22.028 -14.410 -18.976 1.00 96.38 391 PRO A CA 1
ATOM 3048 C C . PRO A 1 391 ? -22.541 -13.216 -19.798 1.00 96.38 391 PRO A C 1
ATOM 3050 O O . PRO A 1 391 ? -21.892 -12.834 -20.776 1.00 96.38 391 PRO A O 1
ATOM 3053 N N . GLU A 1 392 ? -23.650 -12.587 -19.400 1.00 95.19 392 GLU A N 1
ATOM 3054 C CA . GLU A 1 392 ? -24.201 -11.369 -20.002 1.00 95.19 392 GLU A CA 1
ATOM 3055 C C . GLU A 1 392 ? -23.238 -10.171 -19.956 1.00 95.19 392 GLU A C 1
ATOM 3057 O O . GLU A 1 392 ? -23.234 -9.351 -20.878 1.00 95.19 392 GLU A O 1
ATOM 3062 N N . ASP A 1 393 ? -22.355 -10.110 -18.953 1.00 95.25 393 ASP A N 1
ATOM 3063 C CA . ASP A 1 393 ? -21.374 -9.032 -18.789 1.00 95.25 393 ASP A CA 1
ATOM 3064 C C . ASP A 1 393 ? -20.113 -9.237 -19.659 1.00 95.25 393 ASP A C 1
ATOM 3066 O O . ASP A 1 393 ? -19.249 -8.360 -19.736 1.00 95.25 393 ASP A O 1
ATOM 3070 N N . SER A 1 394 ? -19.998 -10.357 -20.387 1.00 94.50 394 SER A N 1
ATOM 3071 C CA . SER A 1 394 ? -18.803 -10.702 -21.186 1.00 94.50 394 SER A CA 1
ATOM 3072 C C . SER A 1 394 ? -18.443 -9.654 -22.237 1.00 94.50 394 SER A C 1
ATOM 3074 O O . SER A 1 394 ? -17.263 -9.406 -22.508 1.00 94.50 394 SER A O 1
ATOM 3076 N N . ALA A 1 395 ? -19.452 -9.020 -22.840 1.00 94.75 395 ALA A N 1
ATOM 3077 C CA . ALA A 1 395 ? -19.227 -7.950 -23.806 1.00 94.75 395 ALA A CA 1
ATOM 3078 C C . ALA A 1 395 ? -18.611 -6.707 -23.140 1.00 94.75 395 ALA A C 1
ATOM 3080 O O . ALA A 1 395 ? -17.737 -6.068 -23.732 1.00 94.75 395 ALA A O 1
ATOM 3081 N N . LEU A 1 396 ? -18.998 -6.406 -21.893 1.00 93.56 396 LEU A N 1
ATOM 3082 C CA . LEU A 1 396 ? -18.594 -5.195 -21.176 1.00 93.56 396 LEU A CA 1
ATOM 3083 C C . LEU A 1 396 ? -17.087 -5.135 -20.940 1.00 93.56 396 LEU A C 1
ATOM 3085 O O . LEU A 1 396 ? -16.500 -4.070 -21.096 1.00 93.56 396 LEU A O 1
ATOM 3089 N N . VAL A 1 397 ? -16.430 -6.266 -20.670 1.00 92.25 397 VAL A N 1
ATOM 3090 C CA . VAL A 1 397 ? -14.963 -6.313 -20.506 1.00 92.25 397 VAL A CA 1
ATOM 3091 C C . VAL A 1 397 ? -14.226 -5.801 -21.749 1.00 92.25 397 VAL A C 1
ATOM 3093 O O . VAL A 1 397 ? -13.145 -5.225 -21.639 1.00 92.25 397 VAL A O 1
ATOM 3096 N N . ARG A 1 398 ? -14.810 -5.976 -22.941 1.00 89.75 398 ARG A N 1
ATOM 3097 C CA . ARG A 1 398 ? -14.205 -5.553 -24.214 1.00 89.75 398 ARG A CA 1
ATOM 3098 C C . ARG A 1 398 ? -14.636 -4.155 -24.641 1.00 89.75 398 ARG A C 1
ATOM 3100 O O . ARG A 1 398 ? -13.864 -3.455 -25.294 1.00 89.75 398 ARG A O 1
ATOM 3107 N N . THR A 1 399 ? -15.870 -3.765 -24.329 1.00 93.19 399 THR A N 1
ATOM 3108 C CA . THR A 1 399 ? -16.485 -2.547 -24.879 1.00 93.19 399 THR A CA 1
ATOM 3109 C C . THR A 1 399 ? -16.603 -1.403 -23.881 1.00 93.19 399 THR A C 1
ATOM 3111 O O . THR A 1 399 ? -16.736 -0.256 -24.300 1.00 93.19 399 THR A O 1
ATOM 3114 N N . ASP A 1 400 ? -16.547 -1.684 -22.579 1.00 91.75 400 ASP A N 1
ATOM 3115 C CA . ASP A 1 400 ? -16.737 -0.705 -21.513 1.00 91.75 400 ASP A CA 1
ATOM 3116 C C . ASP A 1 400 ? -15.538 -0.678 -20.554 1.00 91.75 400 ASP A C 1
ATOM 3118 O O . ASP A 1 400 ? -15.432 -1.443 -19.596 1.00 91.75 400 ASP A O 1
ATOM 3122 N N . ARG A 1 401 ? -14.644 0.295 -20.766 1.00 90.00 401 ARG A N 1
ATOM 3123 C CA . ARG A 1 401 ? -13.508 0.535 -19.861 1.00 90.00 401 ARG A CA 1
ATOM 3124 C C . ARG A 1 401 ? -13.958 0.845 -18.434 1.00 90.00 401 ARG A C 1
ATOM 3126 O O . ARG A 1 401 ? -13.238 0.529 -17.493 1.00 90.00 401 ARG A O 1
ATOM 3133 N N . SER A 1 402 ? -15.136 1.447 -18.260 1.00 90.38 402 SER A N 1
ATOM 3134 C CA . SER A 1 402 ? -15.659 1.773 -16.935 1.00 90.38 402 SER A CA 1
ATOM 3135 C C . SER A 1 402 ? -16.075 0.524 -16.160 1.00 90.38 402 SER A C 1
ATOM 3137 O O . SER A 1 402 ? -15.980 0.527 -14.936 1.00 90.38 402 SER A O 1
ATOM 3139 N N . PHE A 1 403 ? -16.489 -0.548 -16.843 1.00 93.75 403 PHE A N 1
ATOM 3140 C CA . PHE A 1 403 ? -16.759 -1.837 -16.211 1.00 93.75 403 PHE A CA 1
ATOM 3141 C C . PHE A 1 403 ? -15.472 -2.441 -15.647 1.00 93.75 403 PHE A C 1
ATOM 3143 O O . PHE A 1 403 ? -15.403 -2.701 -14.449 1.00 93.75 403 PHE A O 1
ATOM 3150 N N . VAL A 1 404 ? -14.417 -2.535 -16.465 1.00 93.62 404 VAL A N 1
ATOM 3151 C CA . VAL A 1 404 ? -13.096 -3.022 -16.020 1.00 93.62 404 VAL A CA 1
ATOM 3152 C C . VAL A 1 404 ? -12.563 -2.175 -14.860 1.00 93.62 404 VAL A C 1
ATOM 3154 O O . VAL A 1 404 ? -12.088 -2.711 -13.864 1.00 93.62 404 VAL A O 1
ATOM 3157 N N . GLN A 1 405 ? -12.730 -0.853 -14.935 1.00 93.00 405 GLN A N 1
ATOM 3158 C CA . GLN A 1 405 ? -12.370 0.082 -13.869 1.00 93.00 405 GLN A CA 1
ATOM 3159 C C . GLN A 1 405 ? -13.110 -0.205 -12.550 1.00 93.00 405 GLN A C 1
ATOM 3161 O O . GLN A 1 405 ? -12.504 -0.187 -11.478 1.00 93.00 405 GLN A O 1
ATOM 3166 N N . ARG A 1 406 ? -14.418 -0.496 -12.608 1.00 94.62 406 ARG A N 1
ATOM 3167 C CA . ARG A 1 406 ? -15.198 -0.881 -11.422 1.00 94.62 406 ARG A CA 1
ATOM 3168 C C . ARG A 1 406 ? -14.750 -2.230 -10.862 1.00 94.62 406 ARG A C 1
ATOM 3170 O O . ARG A 1 406 ? -14.613 -2.342 -9.648 1.00 94.62 406 ARG A O 1
ATOM 3177 N N . CYS A 1 407 ? -14.449 -3.211 -11.716 1.00 95.94 407 CYS A N 1
ATOM 3178 C CA . CYS A 1 407 ? -13.861 -4.484 -11.288 1.00 95.94 407 CYS A CA 1
ATOM 3179 C C . CYS A 1 407 ? -12.531 -4.273 -10.549 1.00 95.94 407 CYS A C 1
ATOM 3181 O O . CYS A 1 407 ? -12.292 -4.904 -9.516 1.00 95.94 407 CYS A O 1
ATOM 3183 N N . THR A 1 408 ? -11.686 -3.361 -11.038 1.00 95.75 408 THR A N 1
ATOM 3184 C CA . THR A 1 408 ? -10.430 -2.987 -10.378 1.00 95.75 408 THR A CA 1
ATOM 3185 C C . THR A 1 408 ? -10.677 -2.389 -8.998 1.00 95.75 408 THR A C 1
ATOM 3187 O O . THR A 1 408 ? -10.114 -2.863 -8.011 1.00 95.75 408 THR A O 1
ATOM 3190 N N . HIS A 1 409 ? -11.559 -1.392 -8.895 1.00 95.44 409 HIS A N 1
ATOM 3191 C CA . HIS A 1 409 ? -11.883 -0.755 -7.615 1.00 95.44 409 HIS A CA 1
ATOM 3192 C C . HIS A 1 409 ? -12.463 -1.738 -6.598 1.00 95.44 409 HIS A C 1
ATOM 3194 O O . HIS A 1 409 ? -12.016 -1.766 -5.451 1.00 95.44 409 HIS A O 1
ATOM 3200 N N . GLU A 1 410 ? -13.412 -2.568 -7.026 1.00 96.81 410 GLU A N 1
ATOM 3201 C CA . GLU A 1 410 ? -14.054 -3.558 -6.167 1.00 96.81 410 GLU A CA 1
ATOM 3202 C C . GLU A 1 410 ? -13.061 -4.627 -5.698 1.00 96.81 410 GLU A C 1
ATOM 3204 O O . GLU A 1 410 ? -13.053 -5.001 -4.525 1.00 96.81 410 GLU A O 1
ATOM 3209 N N . THR A 1 411 ? -12.157 -5.065 -6.579 1.00 96.94 411 THR A N 1
ATOM 3210 C CA . THR A 1 411 ? -11.076 -5.986 -6.207 1.00 96.94 411 THR A CA 1
ATOM 3211 C C . THR A 1 411 ? -10.157 -5.365 -5.162 1.00 96.94 411 THR A C 1
ATOM 3213 O O . THR A 1 411 ? -9.846 -6.013 -4.169 1.00 96.94 411 THR A O 1
ATOM 3216 N N . ILE A 1 412 ? -9.732 -4.113 -5.347 1.00 95.69 412 ILE A N 1
ATOM 3217 C CA . ILE A 1 412 ? -8.830 -3.432 -4.406 1.00 95.69 412 ILE A CA 1
ATOM 3218 C C . ILE A 1 412 ? -9.518 -3.196 -3.057 1.00 95.69 412 ILE A C 1
ATOM 3220 O O . ILE A 1 412 ? -8.869 -3.321 -2.016 1.00 95.69 412 ILE A O 1
ATOM 3224 N N . ARG A 1 413 ? -10.822 -2.883 -3.048 1.00 95.06 413 ARG A N 1
ATOM 3225 C CA . ARG A 1 413 ? -11.626 -2.799 -1.820 1.00 95.06 413 ARG A CA 1
ATOM 3226 C C . ARG A 1 413 ? -11.623 -4.143 -1.096 1.00 95.06 413 ARG A C 1
ATOM 3228 O O . ARG A 1 413 ? -11.246 -4.217 0.072 1.00 95.06 413 ARG A O 1
ATOM 3235 N N . LEU A 1 414 ? -12.043 -5.201 -1.787 1.00 94.88 414 LEU A N 1
ATOM 3236 C CA . LEU A 1 414 ? -12.245 -6.515 -1.189 1.00 94.88 414 LEU A CA 1
ATOM 3237 C C . LEU A 1 414 ? -10.913 -7.166 -0.789 1.00 94.88 414 LEU A C 1
ATOM 3239 O O . LEU A 1 414 ? -10.803 -7.786 0.266 1.00 94.88 414 LEU A O 1
ATOM 3243 N N . GLN A 1 415 ? -9.876 -7.021 -1.602 1.00 93.69 415 GLN A N 1
ATOM 3244 C CA . GLN A 1 415 ? -8.595 -7.704 -1.444 1.00 93.69 415 GLN A CA 1
ATOM 3245 C C . GLN A 1 415 ? -7.439 -6.693 -1.447 1.00 93.69 415 GLN A C 1
ATOM 3247 O O . GLN A 1 415 ? -6.627 -6.697 -2.382 1.00 93.69 415 GLN A O 1
ATOM 3252 N N . PRO A 1 416 ? -7.324 -5.842 -0.408 1.00 87.00 416 PRO A N 1
ATOM 3253 C CA . PRO A 1 416 ? -6.245 -4.869 -0.323 1.00 87.00 416 PRO A CA 1
ATOM 3254 C C . PRO A 1 416 ? -4.882 -5.574 -0.327 1.00 87.00 416 PRO A C 1
ATOM 3256 O O . PRO A 1 416 ? -4.717 -6.660 0.238 1.00 87.00 416 PRO A O 1
ATOM 3259 N N . SER A 1 417 ? -3.887 -4.966 -0.976 1.00 82.81 417 SER A N 1
ATOM 3260 C CA . SER A 1 417 ? -2.523 -5.516 -1.015 1.00 82.81 417 SER A CA 1
ATOM 3261 C C . SER A 1 417 ? -1.845 -5.470 0.359 1.00 82.81 417 SER A C 1
ATOM 3263 O O . SER A 1 417 ? -1.021 -6.330 0.651 1.00 82.81 417 SER A O 1
ATOM 3265 N N . SER A 1 418 ? -2.245 -4.530 1.226 1.00 77.75 418 SER A N 1
ATOM 3266 C CA . SER A 1 418 ? -1.921 -4.554 2.656 1.00 77.75 418 SER A CA 1
ATOM 3267 C C . SER A 1 418 ? -3.190 -4.803 3.478 1.00 77.75 418 SER A C 1
ATOM 3269 O O . SER A 1 418 ? -4.130 -4.014 3.376 1.00 77.75 418 SER A O 1
ATOM 3271 N N . PRO A 1 419 ? -3.250 -5.854 4.313 1.00 73.94 419 PRO A N 1
ATOM 3272 C CA . PRO A 1 419 ? -4.435 -6.150 5.117 1.00 73.94 419 PRO A CA 1
ATOM 3273 C C . PRO A 1 419 ? -4.611 -5.187 6.296 1.00 73.94 419 PRO A C 1
ATOM 3275 O O . PRO A 1 419 ? -5.712 -5.052 6.825 1.00 73.94 419 PRO A O 1
ATOM 3278 N N . VAL A 1 420 ? -3.539 -4.505 6.704 1.00 74.62 420 VAL A N 1
ATOM 3279 C CA . VAL A 1 420 ? -3.537 -3.546 7.810 1.00 74.62 420 VAL A CA 1
ATOM 3280 C C . VAL A 1 420 ? -2.727 -2.305 7.449 1.00 74.62 420 VAL A C 1
ATOM 3282 O O . VAL A 1 420 ? -1.803 -2.364 6.637 1.00 74.62 420 VAL A O 1
ATOM 3285 N N . ALA A 1 421 ? -3.024 -1.186 8.098 1.00 71.38 421 ALA A N 1
ATOM 3286 C CA . ALA A 1 421 ? -2.064 -0.098 8.250 1.00 71.38 421 ALA A CA 1
ATOM 3287 C C . ALA A 1 421 ? -1.821 0.177 9.728 1.00 71.38 421 ALA A C 1
ATOM 3289 O O . ALA A 1 421 ? -2.663 -0.117 10.575 1.00 71.38 421 ALA A O 1
ATOM 3290 N N . MET A 1 422 ? -0.670 0.762 10.043 1.00 73.75 422 MET A N 1
ATOM 3291 C CA . MET A 1 422 ? -0.303 1.062 11.422 1.00 73.75 422 MET A CA 1
ATOM 3292 C C . MET A 1 422 ? 0.166 2.504 11.570 1.00 73.75 422 MET A C 1
ATOM 3294 O O . MET A 1 422 ? 0.754 3.079 10.647 1.00 73.75 422 MET A O 1
ATOM 3298 N N . ARG A 1 423 ? -0.090 3.087 12.741 1.00 73.25 423 ARG A N 1
ATOM 3299 C CA . ARG A 1 423 ? 0.373 4.420 13.123 1.00 73.25 423 ARG A CA 1
ATOM 3300 C C . ARG A 1 423 ? 0.944 4.447 14.539 1.00 73.25 423 ARG A C 1
ATOM 3302 O O . ARG A 1 423 ? 0.468 3.709 15.392 1.00 73.25 423 ARG A O 1
ATOM 3309 N N . TRP A 1 424 ? 1.906 5.325 14.796 1.00 73.06 424 TRP A N 1
ATOM 3310 C CA . TRP A 1 424 ? 2.412 5.660 16.129 1.00 73.06 424 TRP A CA 1
ATOM 3311 C C . TRP A 1 424 ? 1.842 6.998 16.590 1.00 73.06 424 TRP A C 1
ATOM 3313 O O . TRP A 1 424 ? 1.924 7.973 15.847 1.00 73.06 424 TRP A O 1
ATOM 3323 N N . ALA A 1 425 ? 1.318 7.069 17.810 1.00 72.62 425 ALA A N 1
ATOM 3324 C CA . ALA A 1 425 ? 0.902 8.328 18.415 1.00 72.62 425 ALA A CA 1
ATOM 3325 C C . ALA A 1 425 ? 2.105 9.129 18.921 1.00 72.62 425 ALA A C 1
ATOM 3327 O O . ALA A 1 425 ? 2.826 8.684 19.807 1.00 72.62 425 ALA A O 1
ATOM 3328 N N . LEU A 1 426 ? 2.331 10.310 18.353 1.00 75.38 426 LEU A N 1
ATOM 3329 C CA . LEU A 1 426 ? 3.405 11.229 18.729 1.00 75.38 426 LEU A CA 1
ATOM 3330 C C . LEU A 1 426 ? 3.030 12.129 19.910 1.00 75.38 426 LEU A C 1
ATOM 3332 O O . LEU A 1 426 ? 3.916 12.649 20.582 1.00 75.38 426 LEU A O 1
ATOM 3336 N N . SER A 1 427 ? 1.736 12.284 20.176 1.00 76.25 427 SER A N 1
ATOM 3337 C CA . SER A 1 427 ? 1.157 13.035 21.291 1.00 76.25 427 SER A CA 1
ATOM 3338 C C . SER A 1 427 ? -0.082 12.296 21.814 1.00 76.25 427 SER A C 1
ATOM 3340 O O . SER A 1 427 ? -0.486 11.271 21.255 1.00 76.25 427 SER A O 1
ATOM 3342 N N . ASP A 1 428 ? -0.693 12.808 22.881 1.00 67.19 428 ASP A N 1
ATOM 3343 C CA . ASP A 1 428 ? -2.034 12.379 23.269 1.00 67.19 428 ASP A CA 1
ATOM 3344 C C . ASP A 1 428 ? -3.050 12.839 22.213 1.00 67.19 428 ASP A C 1
ATOM 3346 O O . ASP A 1 428 ? -3.249 14.034 21.989 1.00 67.19 428 ASP A O 1
ATOM 3350 N N . VAL A 1 429 ? -3.721 11.880 21.576 1.00 74.50 429 VAL A N 1
ATOM 3351 C CA . VAL A 1 429 ? -4.676 12.116 20.490 1.00 74.50 429 VAL A CA 1
ATOM 3352 C C . VAL A 1 429 ? -6.090 11.798 20.955 1.00 74.50 429 VAL A C 1
ATOM 3354 O O . VAL A 1 429 ? -6.364 10.702 21.435 1.00 74.50 429 VAL A O 1
ATOM 3357 N N . GLU A 1 430 ? -7.024 12.725 20.750 1.00 76.56 430 GLU A N 1
ATOM 3358 C CA . GLU A 1 430 ? -8.457 12.475 20.923 1.00 76.56 430 GLU A CA 1
ATOM 3359 C C . GLU A 1 430 ? -9.134 12.350 19.548 1.00 76.56 430 GLU A C 1
ATOM 3361 O O . GLU A 1 430 ? -9.086 13.262 18.717 1.00 76.56 430 GLU A O 1
ATOM 3366 N N . LEU A 1 431 ? -9.734 11.188 19.276 1.00 75.38 431 LEU A N 1
ATOM 3367 C CA . LEU A 1 431 ? -10.536 10.949 18.074 1.00 75.38 431 LEU A CA 1
ATOM 3368 C C . LEU A 1 431 ? -11.901 11.645 18.187 1.00 75.38 431 LEU A C 1
ATOM 3370 O O . LEU A 1 431 ? -12.334 11.998 19.282 1.00 75.38 431 LEU A O 1
ATOM 3374 N N . LYS A 1 432 ? -12.633 11.812 17.074 1.00 65.00 432 LYS A N 1
ATOM 3375 C CA . LYS A 1 432 ? -13.939 12.509 17.099 1.00 65.00 432 LYS A CA 1
ATOM 3376 C C . LYS A 1 432 ? -14.998 11.761 17.902 1.00 65.00 432 LYS A C 1
ATOM 3378 O O . LYS A 1 432 ? -15.962 12.361 18.370 1.00 65.00 432 LYS A O 1
ATOM 3383 N N . SER A 1 433 ? -14.814 10.461 18.077 1.00 62.62 433 SER A N 1
ATOM 3384 C CA . SER A 1 433 ? -15.607 9.635 18.981 1.00 62.62 433 SER A CA 1
ATOM 3385 C C . SER A 1 433 ? -15.421 9.975 20.463 1.00 62.62 433 SER A C 1
ATOM 3387 O O . SER A 1 433 ? -16.224 9.537 21.286 1.00 62.62 433 SER A O 1
ATOM 3389 N N . GLY A 1 434 ? -14.390 10.753 20.814 1.00 68.25 434 GLY A N 1
ATOM 3390 C CA . GLY A 1 434 ? -13.950 11.014 22.186 1.00 68.25 434 GLY A CA 1
ATOM 3391 C C . GLY A 1 434 ? -12.968 9.964 22.716 1.00 68.25 434 GLY A C 1
ATOM 3392 O O . GLY A 1 434 ? -12.589 10.009 23.889 1.00 68.25 434 GLY A O 1
ATOM 3393 N N . ARG A 1 435 ? -12.552 8.993 21.886 1.00 72.50 435 ARG A N 1
ATOM 3394 C CA . ARG A 1 435 ? -11.524 8.016 22.262 1.00 72.50 435 ARG A CA 1
ATOM 3395 C C . ARG A 1 435 ? -10.172 8.707 22.391 1.00 72.50 435 ARG A C 1
ATOM 3397 O O . ARG A 1 435 ? -9.718 9.358 21.455 1.00 72.50 435 ARG A O 1
ATOM 3404 N N . LYS A 1 436 ? -9.517 8.508 23.532 1.00 71.75 436 LYS A N 1
ATOM 3405 C CA . LYS A 1 436 ? -8.175 9.025 23.808 1.00 71.75 436 LYS A CA 1
ATOM 3406 C C . LYS A 1 436 ? -7.131 7.952 23.533 1.00 71.75 436 LYS A C 1
ATOM 3408 O O . LYS A 1 436 ? -7.270 6.818 23.985 1.00 71.75 436 LYS A O 1
ATOM 3413 N N . ILE A 1 437 ? -6.102 8.323 22.791 1.00 69.44 437 ILE A N 1
ATOM 3414 C CA . ILE A 1 437 ? -4.956 7.503 22.424 1.00 69.44 437 ILE A CA 1
ATOM 3415 C C . ILE A 1 437 ? -3.752 8.182 23.057 1.00 69.44 437 ILE A C 1
ATOM 3417 O O . ILE A 1 437 ? -3.441 9.317 22.712 1.00 69.44 437 ILE A O 1
ATOM 3421 N N . ALA A 1 438 ? -3.111 7.510 24.007 1.00 67.44 438 ALA A N 1
ATOM 3422 C CA . ALA A 1 438 ? -1.949 8.070 24.678 1.00 67.44 438 ALA A CA 1
ATOM 3423 C C . ALA A 1 438 ? -0.758 8.163 23.716 1.00 67.44 438 ALA A C 1
ATOM 3425 O O . ALA A 1 438 ? -0.586 7.293 22.851 1.00 67.44 438 ALA A O 1
ATOM 3426 N N . GLN A 1 439 ? 0.098 9.158 23.922 1.00 72.62 439 GLN A N 1
ATOM 3427 C CA . GLN A 1 439 ? 1.398 9.239 23.265 1.00 72.62 439 GLN A CA 1
ATOM 3428 C C . GLN A 1 439 ? 2.165 7.907 23.372 1.00 72.62 439 GLN A C 1
ATOM 3430 O O . GLN A 1 439 ? 2.155 7.233 24.403 1.00 72.62 439 GLN A O 1
ATOM 3435 N N . GLY A 1 440 ? 2.830 7.513 22.288 1.00 65.69 440 GLY A N 1
ATOM 3436 C CA . GLY A 1 440 ? 3.578 6.261 22.154 1.00 65.69 440 GLY A CA 1
ATOM 3437 C C . GLY A 1 440 ? 2.724 5.046 21.778 1.00 65.69 440 GLY A C 1
ATOM 3438 O O . GLY A 1 440 ? 3.273 3.987 21.475 1.00 65.69 440 GLY A O 1
ATOM 3439 N N . SER A 1 441 ? 1.394 5.174 21.751 1.00 66.75 441 SER A N 1
ATOM 3440 C CA . SER A 1 441 ? 0.507 4.072 21.372 1.00 66.75 441 SER A CA 1
ATOM 3441 C C . SER A 1 441 ? 0.644 3.703 19.896 1.00 66.75 441 SER A C 1
ATOM 3443 O O . SER A 1 441 ? 0.697 4.577 19.028 1.00 66.75 441 SER A O 1
ATOM 3445 N N . LYS A 1 442 ? 0.605 2.401 19.595 1.00 74.88 442 LYS A N 1
ATOM 3446 C CA . LYS A 1 442 ? 0.436 1.905 18.224 1.00 74.88 442 LYS A CA 1
ATOM 3447 C C . LYS A 1 442 ? -1.050 1.778 17.905 1.00 74.88 442 LYS A C 1
ATOM 3449 O O . LYS A 1 442 ? -1.782 1.106 18.628 1.00 74.88 442 LYS A O 1
ATOM 3454 N N . VAL A 1 443 ? -1.488 2.384 16.808 1.00 70.94 443 VAL A N 1
ATOM 3455 C CA . VAL A 1 443 ? -2.852 2.263 16.296 1.00 70.94 443 VAL A CA 1
ATOM 3456 C C . VAL A 1 443 ? -2.847 1.405 15.042 1.00 70.94 443 VAL A C 1
ATOM 3458 O O . VAL A 1 443 ? -2.166 1.727 14.070 1.00 70.94 443 VAL A O 1
ATOM 3461 N N . VAL A 1 444 ? -3.600 0.309 15.071 1.00 76.00 444 VAL A N 1
ATOM 3462 C CA . VAL A 1 444 ? -3.738 -0.625 13.951 1.00 76.00 444 VAL A CA 1
ATOM 3463 C C . VAL A 1 444 ? -5.083 -0.396 13.285 1.00 76.00 444 VAL A C 1
ATOM 3465 O O . VAL A 1 444 ? -6.109 -0.281 13.951 1.00 76.00 444 VAL A O 1
ATOM 3468 N N . ILE A 1 445 ? -5.064 -0.324 11.963 1.00 75.25 445 ILE A N 1
ATOM 3469 C CA . ILE A 1 445 ? -6.238 -0.113 11.136 1.00 75.25 445 ILE A CA 1
ATOM 3470 C C . ILE A 1 445 ? -6.399 -1.340 10.254 1.00 75.25 445 ILE A C 1
ATOM 3472 O O . ILE A 1 445 ? -5.605 -1.560 9.342 1.00 75.25 445 ILE A O 1
ATOM 3476 N N . ASP A 1 446 ? -7.420 -2.137 10.551 1.00 79.19 446 ASP A N 1
ATOM 3477 C CA . ASP A 1 446 ? -7.749 -3.344 9.801 1.00 79.19 446 ASP A CA 1
ATOM 3478 C C . ASP A 1 446 ? -8.452 -2.972 8.490 1.00 79.19 446 ASP A C 1
ATOM 3480 O O . ASP A 1 446 ? -9.629 -2.597 8.467 1.00 79.19 446 ASP A O 1
ATOM 3484 N N . LEU A 1 447 ? -7.694 -3.028 7.393 1.00 80.25 447 LEU A N 1
A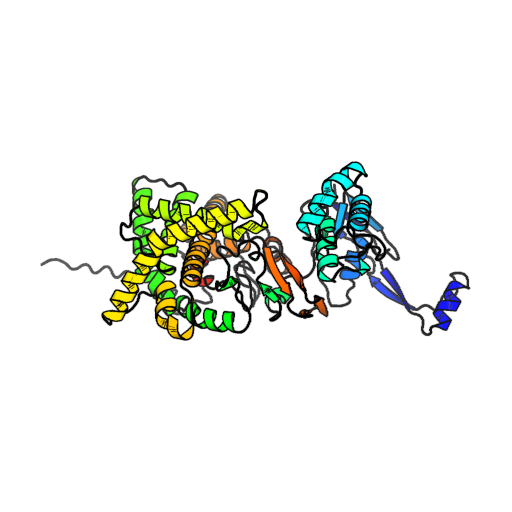TOM 3485 C CA . LEU A 1 447 ? -8.180 -2.685 6.063 1.00 80.25 447 LEU A CA 1
ATOM 3486 C C . LEU A 1 447 ? -9.103 -3.768 5.506 1.00 80.25 447 LEU A C 1
ATOM 3488 O O . LEU A 1 447 ? -10.061 -3.443 4.807 1.00 80.25 447 LEU A O 1
ATOM 3492 N N . LEU A 1 448 ? -8.859 -5.038 5.839 1.00 81.12 448 LEU A N 1
ATOM 3493 C CA . LEU A 1 448 ? -9.722 -6.141 5.420 1.00 81.12 448 LEU A CA 1
ATOM 3494 C C . LEU A 1 448 ? -11.121 -6.010 6.018 1.00 81.12 448 LEU A C 1
ATOM 3496 O O . LEU A 1 448 ? -12.102 -6.168 5.285 1.00 81.12 448 LEU A O 1
ATOM 3500 N N . ALA A 1 449 ? -11.200 -5.710 7.316 1.00 82.56 449 ALA A N 1
ATOM 3501 C CA . ALA A 1 449 ? -12.460 -5.570 8.033 1.00 82.56 449 ALA A CA 1
ATOM 3502 C C . ALA A 1 449 ? -13.207 -4.294 7.630 1.00 82.56 449 ALA A C 1
ATOM 3504 O O . ALA A 1 449 ? -14.381 -4.357 7.272 1.00 82.56 449 ALA A O 1
ATOM 3505 N N . VAL A 1 450 ? -12.537 -3.132 7.623 1.00 82.44 450 VAL A N 1
ATOM 3506 C CA . VAL A 1 450 ? -13.213 -1.854 7.326 1.00 82.44 450 VAL A CA 1
ATOM 3507 C C . VAL A 1 450 ? -13.747 -1.799 5.896 1.00 82.44 450 VAL A C 1
ATOM 3509 O O . VAL A 1 450 ? -14.795 -1.210 5.644 1.00 82.44 450 VAL A O 1
ATOM 3512 N N . ASN A 1 451 ? -13.066 -2.451 4.952 1.00 90.56 451 ASN A N 1
ATOM 3513 C CA . ASN A 1 451 ? -13.533 -2.522 3.575 1.00 90.56 451 ASN A CA 1
ATOM 3514 C C . ASN A 1 451 ? -14.708 -3.484 3.385 1.00 90.56 451 ASN A C 1
ATOM 3516 O O . ASN A 1 451 ? -15.318 -3.447 2.325 1.00 90.56 451 ASN A O 1
ATOM 3520 N N . ARG A 1 452 ? -15.041 -4.313 4.380 1.00 93.12 452 ARG A N 1
ATOM 3521 C CA . ARG A 1 452 ? -16.197 -5.228 4.399 1.00 93.12 452 ARG A CA 1
ATOM 3522 C C . ARG A 1 452 ? -17.305 -4.764 5.340 1.00 93.12 452 ARG A C 1
ATOM 3524 O O . ARG A 1 452 ? -18.234 -5.510 5.631 1.00 93.12 452 ARG A O 1
ATOM 3531 N N . ASP A 1 453 ? -17.226 -3.526 5.819 1.00 87.12 453 ASP A N 1
ATOM 3532 C CA . ASP A 1 453 ? -18.256 -2.977 6.687 1.00 87.12 453 ASP A CA 1
ATOM 3533 C C . ASP A 1 453 ? -19.595 -2.898 5.936 1.00 87.12 453 ASP A C 1
ATOM 3535 O O . ASP A 1 453 ? -19.786 -2.072 5.037 1.00 87.12 453 ASP A O 1
ATOM 3539 N N . LYS A 1 454 ? -20.541 -3.761 6.324 1.00 92.06 454 LYS A N 1
ATOM 3540 C CA . LYS A 1 454 ? -21.874 -3.859 5.714 1.00 92.06 454 LYS A CA 1
ATOM 3541 C C . LYS A 1 454 ? -22.698 -2.585 5.870 1.00 92.06 454 LYS A C 1
ATOM 3543 O O . LYS A 1 454 ? -23.584 -2.330 5.058 1.00 92.06 454 LYS A O 1
ATOM 3548 N N . THR A 1 455 ? -22.393 -1.753 6.866 1.00 86.50 455 THR A N 1
ATOM 3549 C CA . THR A 1 455 ? -23.058 -0.453 7.046 1.00 86.50 455 THR A CA 1
ATOM 3550 C C . THR A 1 455 ? -22.609 0.577 6.012 1.00 86.50 455 THR A C 1
ATOM 3552 O O . THR A 1 455 ? -23.333 1.532 5.738 1.00 86.50 455 THR A O 1
ATOM 3555 N N . VAL A 1 456 ? -21.433 0.369 5.413 1.00 84.06 456 VAL A N 1
ATOM 3556 C CA . VAL A 1 456 ? -20.850 1.248 4.397 1.00 84.06 456 VAL A CA 1
ATOM 3557 C C . VAL A 1 456 ? -21.072 0.690 2.996 1.00 84.06 456 VAL A C 1
ATOM 3559 O O . VAL A 1 456 ? -21.451 1.435 2.095 1.00 84.06 456 VAL A O 1
ATOM 3562 N N . PHE A 1 457 ? -20.829 -0.606 2.801 1.00 88.88 457 PHE A N 1
ATOM 3563 C CA . PHE A 1 457 ? -20.810 -1.224 1.475 1.00 88.88 457 PHE A CA 1
ATOM 3564 C C . PHE A 1 457 ? -22.065 -2.032 1.143 1.00 88.88 457 PHE A C 1
ATOM 3566 O O . PHE A 1 457 ? -22.207 -2.425 -0.008 1.00 88.88 457 PHE A O 1
ATOM 3573 N N . GLY A 1 458 ? -22.993 -2.215 2.085 1.00 89.44 458 GLY A N 1
ATOM 3574 C CA . GLY A 1 458 ? -24.225 -2.981 1.881 1.00 89.44 458 GLY A CA 1
ATOM 3575 C C . GLY A 1 458 ? -24.118 -4.434 2.350 1.00 89.44 458 GLY A C 1
ATOM 3576 O O . GLY A 1 458 ? -23.087 -4.875 2.851 1.00 89.44 458 GLY A O 1
ATOM 3577 N N . ALA A 1 459 ? -25.211 -5.189 2.221 1.00 93.12 459 ALA A N 1
ATOM 3578 C CA . ALA A 1 459 ? -25.298 -6.560 2.736 1.00 93.12 459 ALA A CA 1
ATOM 3579 C C . ALA A 1 459 ? -24.303 -7.529 2.067 1.00 93.12 459 ALA A C 1
ATOM 3581 O O . ALA A 1 459 ? -23.808 -8.441 2.726 1.00 93.12 459 ALA A O 1
ATOM 3582 N N . ASP A 1 460 ? -23.980 -7.281 0.799 1.00 94.06 460 ASP A N 1
ATOM 3583 C CA . ASP A 1 460 ? -23.044 -8.029 -0.045 1.00 94.06 460 ASP A CA 1
ATOM 3584 C C . ASP A 1 460 ? -21.596 -7.511 0.076 1.00 94.06 460 ASP A C 1
ATOM 3586 O O . ASP A 1 460 ? -20.797 -7.698 -0.834 1.00 94.06 460 ASP A O 1
ATOM 3590 N N . ALA A 1 461 ? -21.226 -6.811 1.159 1.00 92.62 461 ALA A N 1
ATOM 3591 C CA . ALA A 1 461 ? -19.886 -6.223 1.318 1.00 92.62 461 ALA A CA 1
ATOM 3592 C C . ALA A 1 461 ? -18.735 -7.247 1.237 1.00 92.62 461 ALA A C 1
ATOM 3594 O O . ALA A 1 461 ? -17.610 -6.879 0.883 1.00 92.62 461 ALA A O 1
ATOM 3595 N N . ASP A 1 462 ? -19.013 -8.511 1.555 1.00 94.94 462 ASP A N 1
ATOM 3596 C CA . ASP A 1 462 ? -18.060 -9.624 1.499 1.00 94.94 462 ASP A CA 1
ATOM 3597 C C . ASP A 1 462 ? -17.881 -10.187 0.079 1.00 94.94 462 ASP A C 1
ATOM 3599 O O . ASP A 1 462 ? -16.903 -10.889 -0.189 1.00 94.94 462 ASP A O 1
ATOM 3603 N N . ASP A 1 463 ? -18.790 -9.844 -0.832 1.00 95.44 463 ASP A N 1
ATOM 3604 C CA . ASP A 1 463 ? -18.837 -10.367 -2.189 1.00 95.44 463 ASP A CA 1
ATOM 3605 C C . ASP A 1 463 ? -18.201 -9.395 -3.185 1.00 95.44 463 ASP A C 1
ATOM 3607 O O . ASP A 1 463 ? -18.189 -8.172 -3.005 1.00 95.44 463 ASP A O 1
ATOM 3611 N N . PHE A 1 464 ? -17.663 -9.953 -4.268 1.00 97.38 464 PHE A N 1
ATOM 3612 C CA . PHE A 1 464 ? -17.208 -9.164 -5.404 1.00 97.38 464 PHE A CA 1
ATOM 3613 C C . PHE A 1 464 ? -18.420 -8.728 -6.231 1.00 97.38 464 PHE A C 1
ATOM 3615 O O . PHE A 1 464 ? -19.091 -9.569 -6.825 1.00 97.38 464 PHE A O 1
ATOM 3622 N N . ASN A 1 465 ? -18.680 -7.421 -6.284 1.00 95.69 465 ASN A N 1
ATOM 3623 C CA . ASN A 1 465 ? -19.759 -6.834 -7.070 1.00 95.69 465 ASN A CA 1
ATOM 3624 C C . ASN A 1 465 ? -19.256 -5.610 -7.871 1.00 95.69 465 ASN A C 1
ATOM 3626 O O . ASN A 1 465 ? -19.127 -4.515 -7.311 1.00 95.69 465 ASN A O 1
ATOM 3630 N N . PRO A 1 466 ? -19.001 -5.738 -9.188 1.00 93.94 466 PRO A N 1
ATOM 3631 C CA . PRO A 1 466 ? -18.529 -4.629 -10.022 1.00 93.94 466 PRO A CA 1
ATOM 3632 C C . PRO A 1 466 ? -19.603 -3.558 -10.277 1.00 93.94 466 PRO A C 1
ATOM 3634 O O . PRO A 1 466 ? -19.310 -2.510 -10.855 1.00 93.94 466 PRO A O 1
ATOM 3637 N N . HIS A 1 467 ? -20.844 -3.783 -9.844 1.00 92.06 467 HIS A N 1
ATOM 3638 C CA . HIS A 1 467 ? -21.950 -2.830 -9.947 1.00 92.06 467 HIS A CA 1
ATOM 3639 C C . HIS A 1 467 ? -22.255 -2.135 -8.610 1.00 92.06 467 HIS A C 1
ATOM 3641 O O . HIS A 1 467 ? -23.217 -1.370 -8.519 1.00 92.06 467 HIS A O 1
ATOM 3647 N N . ARG A 1 468 ? -21.427 -2.353 -7.574 1.00 91.69 468 ARG A N 1
ATOM 3648 C CA . ARG A 1 468 ? -21.612 -1.766 -6.241 1.00 91.69 468 ARG A CA 1
ATOM 3649 C C . ARG A 1 468 ? -21.667 -0.240 -6.288 1.00 91.69 468 ARG A C 1
ATOM 3651 O O . ARG A 1 468 ? -20.767 0.438 -6.789 1.00 91.69 468 ARG A O 1
ATOM 3658 N N . THR A 1 469 ? -22.695 0.314 -5.657 1.00 86.31 469 THR A N 1
ATOM 3659 C CA . THR A 1 469 ? -22.795 1.750 -5.387 1.00 86.31 469 THR A CA 1
ATOM 3660 C C . THR A 1 469 ? -22.232 2.066 -4.008 1.00 86.31 469 THR A C 1
ATOM 3662 O O . THR A 1 469 ? -22.667 1.477 -3.021 1.00 86.31 469 THR A O 1
ATOM 3665 N N . THR A 1 470 ? -21.306 3.020 -3.917 1.00 81.62 470 THR A N 1
ATOM 3666 C CA . THR A 1 470 ? -20.783 3.496 -2.630 1.00 81.62 470 THR A CA 1
ATOM 3667 C C . THR A 1 470 ? -21.488 4.776 -2.164 1.00 81.62 470 THR A C 1
ATOM 3669 O O . THR A 1 470 ? -21.866 5.604 -3.004 1.00 81.62 470 THR A O 1
ATOM 3672 N N . PRO A 1 471 ? -21.659 4.971 -0.840 1.00 78.94 471 PRO A N 1
ATOM 3673 C CA . PRO A 1 471 ? -22.176 6.217 -0.283 1.00 78.94 471 PRO A CA 1
ATOM 3674 C C . PRO A 1 471 ? -21.309 7.431 -0.638 1.00 78.94 471 PRO A C 1
ATOM 3676 O O . PRO A 1 471 ? -20.113 7.314 -0.919 1.00 78.94 471 PRO A O 1
ATOM 3679 N N . GLU A 1 472 ? -21.899 8.623 -0.580 1.00 79.12 472 GLU A N 1
ATOM 3680 C CA . GLU A 1 472 ? -21.165 9.870 -0.799 1.00 79.12 472 GLU A CA 1
ATOM 3681 C C . GLU A 1 472 ? -20.016 10.030 0.216 1.00 79.12 472 GLU A C 1
ATOM 3683 O O . GLU A 1 472 ? -20.159 9.752 1.408 1.00 79.12 472 GLU A O 1
ATOM 3688 N N . GLY A 1 473 ? -18.840 10.446 -0.263 1.00 75.31 473 GLY A N 1
ATOM 3689 C CA . GLY A 1 473 ? -17.639 10.587 0.569 1.00 75.31 473 GLY A CA 1
ATOM 3690 C C . GLY A 1 473 ? -16.952 9.267 0.953 1.00 75.31 473 GLY A C 1
ATOM 3691 O O . GLY A 1 473 ? -15.997 9.285 1.739 1.00 75.31 473 GLY A O 1
ATOM 3692 N N . VAL A 1 474 ? -17.404 8.131 0.411 1.00 81.69 474 VAL A N 1
ATOM 3693 C CA . VAL A 1 474 ? -16.750 6.822 0.531 1.00 81.69 474 VAL A CA 1
ATOM 3694 C C . VAL A 1 474 ? -16.108 6.456 -0.803 1.00 81.69 474 VAL A C 1
ATOM 3696 O O . VAL A 1 474 ? -16.765 6.442 -1.844 1.00 81.69 474 VAL A O 1
ATOM 3699 N N . SER A 1 475 ? -14.812 6.147 -0.769 1.00 86.00 475 SER A N 1
ATOM 3700 C CA . SER A 1 475 ? -14.093 5.714 -1.966 1.00 86.00 475 SER A CA 1
ATOM 3701 C C . SER A 1 475 ? -14.581 4.348 -2.462 1.00 86.00 475 SER A C 1
ATOM 3703 O O . SER A 1 475 ? -14.887 3.464 -1.660 1.00 86.00 475 SER A O 1
ATOM 3705 N N . GLN A 1 476 ? -14.578 4.151 -3.784 1.00 88.25 476 GLN A N 1
ATOM 3706 C CA . GLN A 1 476 ? -14.922 2.876 -4.426 1.00 88.25 476 GLN A CA 1
ATOM 3707 C C . GLN A 1 476 ? -13.957 1.742 -4.054 1.00 88.25 476 GLN A C 1
ATOM 3709 O O . GLN A 1 476 ? -14.372 0.596 -3.952 1.00 88.25 476 GLN A O 1
ATOM 3714 N N . TYR A 1 477 ? -12.692 2.068 -3.781 1.00 91.06 477 TYR A N 1
ATOM 3715 C CA . TYR A 1 477 ? -11.681 1.129 -3.284 1.00 91.06 477 TYR A CA 1
ATOM 3716 C C . TYR A 1 477 ? -11.584 1.106 -1.743 1.00 91.06 477 TYR A C 1
ATOM 3718 O O . TYR A 1 477 ? -10.607 0.613 -1.180 1.00 91.06 477 TYR A O 1
ATOM 3726 N N . GLY A 1 478 ? -12.559 1.689 -1.037 1.00 90.25 478 GLY A N 1
ATOM 3727 C CA . GLY A 1 478 ? -12.564 1.783 0.422 1.00 90.25 478 GLY A CA 1
ATOM 3728 C C . GLY A 1 478 ? -11.356 2.536 0.986 1.00 90.25 478 GLY A C 1
ATOM 3729 O O . GLY A 1 478 ? -10.994 3.609 0.504 1.00 90.25 478 GLY A O 1
ATOM 3730 N N . LEU A 1 479 ? -10.741 1.991 2.034 1.00 88.69 479 LEU A N 1
ATOM 3731 C CA . LEU A 1 479 ? -9.548 2.548 2.681 1.00 88.69 479 LEU A CA 1
ATOM 3732 C C . LEU A 1 479 ? -8.249 1.852 2.250 1.00 88.69 479 LEU A C 1
ATOM 3734 O O . LEU A 1 479 ? -7.220 2.069 2.882 1.00 88.69 479 LEU A O 1
ATOM 3738 N N . SER A 1 480 ? -8.256 1.057 1.174 1.00 90.31 480 SER A N 1
ATOM 3739 C CA . SER A 1 480 ? -7.082 0.281 0.733 1.00 90.31 480 SER A CA 1
ATOM 3740 C C . SER A 1 480 ? -5.848 1.131 0.414 1.00 90.31 480 SER A C 1
ATOM 3742 O O . SER A 1 480 ? -4.725 0.663 0.563 1.00 90.31 480 SER A O 1
ATOM 3744 N N . PHE A 1 481 ? -6.042 2.392 0.021 1.00 89.25 481 PHE A N 1
ATOM 3745 C CA . PHE A 1 481 ? -4.964 3.364 -0.202 1.00 89.25 481 PHE A CA 1
ATOM 3746 C C . PHE A 1 481 ? -4.707 4.283 1.003 1.00 89.25 481 PHE A C 1
ATOM 3748 O O . PHE A 1 481 ? -3.978 5.270 0.900 1.00 89.25 481 PHE A O 1
ATOM 3755 N N . GLY A 1 482 ? -5.294 3.975 2.159 1.00 83.81 482 GLY A N 1
ATOM 3756 C CA . GLY A 1 482 ? -5.255 4.813 3.348 1.00 83.81 482 GLY A CA 1
ATOM 3757 C C . GLY A 1 482 ? -6.057 6.107 3.189 1.00 83.81 482 GLY A C 1
ATOM 3758 O O . GLY A 1 482 ? -6.912 6.259 2.319 1.00 83.81 482 GLY A O 1
ATOM 3759 N N . SER A 1 483 ? -5.797 7.058 4.081 1.00 75.56 483 SER A N 1
ATOM 3760 C CA . SER A 1 483 ? -6.382 8.399 4.063 1.00 75.56 483 SER A CA 1
ATOM 3761 C C . SER A 1 483 ? -5.449 9.361 4.808 1.00 75.56 483 SER A C 1
ATOM 3763 O O . SER A 1 483 ? -4.570 8.934 5.556 1.00 75.56 483 SER A O 1
ATOM 3765 N N . GLY A 1 484 ? -5.659 10.667 4.636 1.00 74.06 484 GLY A N 1
ATOM 3766 C CA . GLY A 1 484 ? -4.904 11.699 5.346 1.00 74.06 484 GLY A CA 1
ATOM 3767 C C . GLY A 1 484 ? -3.530 11.965 4.732 1.00 74.06 484 GLY A C 1
ATOM 3768 O O . GLY A 1 484 ? -3.356 11.853 3.521 1.00 74.06 484 GLY A O 1
ATOM 3769 N N . MET A 1 485 ? -2.570 12.365 5.570 1.00 74.62 485 MET A N 1
ATOM 3770 C CA . MET A 1 485 ? -1.227 12.781 5.138 1.00 74.62 485 MET A CA 1
ATOM 3771 C C . MET A 1 485 ? -0.489 11.668 4.381 1.00 74.62 485 MET A C 1
ATOM 3773 O O . MET A 1 485 ? 0.119 11.937 3.350 1.00 74.62 485 MET A O 1
ATOM 3777 N N . HIS A 1 486 ? -0.612 10.428 4.857 1.00 79.50 486 HIS A N 1
ATOM 3778 C CA . HIS A 1 486 ? 0.062 9.245 4.312 1.00 79.50 486 HIS A CA 1
ATOM 3779 C C . HIS A 1 486 ? -0.838 8.427 3.376 1.00 79.50 486 HIS A C 1
ATOM 3781 O O . HIS A 1 486 ? -0.658 7.218 3.248 1.00 79.50 486 HIS A O 1
ATOM 3787 N N . ALA A 1 487 ? -1.841 9.050 2.748 1.00 83.50 487 ALA A N 1
ATOM 3788 C CA . ALA A 1 487 ? -2.587 8.388 1.681 1.00 83.50 487 ALA A CA 1
ATOM 3789 C C . ALA A 1 487 ? -1.640 8.027 0.521 1.00 83.50 487 ALA A C 1
ATOM 3791 O O . ALA A 1 487 ? -0.728 8.799 0.185 1.00 83.50 487 ALA A O 1
ATOM 3792 N N . CYS A 1 488 ? -1.859 6.862 -0.093 1.00 87.38 488 CYS A N 1
ATOM 3793 C CA . CYS A 1 488 ? -1.036 6.366 -1.192 1.00 87.38 488 CYS A CA 1
ATOM 3794 C C . CYS A 1 488 ? -0.930 7.420 -2.297 1.00 87.38 488 CYS A C 1
ATOM 3796 O O . CYS A 1 488 ? -1.935 7.935 -2.787 1.00 87.38 488 CYS A O 1
ATOM 3798 N N . ILE A 1 489 ? 0.303 7.752 -2.678 1.00 85.81 489 ILE A N 1
ATOM 3799 C CA . ILE A 1 489 ? 0.567 8.734 -3.731 1.00 85.81 489 ILE A CA 1
ATOM 3800 C C . ILE A 1 489 ? 0.179 8.223 -5.113 1.00 85.81 489 ILE A C 1
ATOM 3802 O O . ILE A 1 489 ? -0.347 8.976 -5.926 1.00 85.81 489 ILE A O 1
ATOM 3806 N N . GLY A 1 490 ? 0.365 6.924 -5.333 1.00 87.25 490 GLY A N 1
ATOM 3807 C CA . GLY A 1 490 ? 0.087 6.251 -6.591 1.00 87.25 490 GLY A CA 1
ATOM 3808 C C . GLY A 1 490 ? -1.339 5.730 -6.730 1.00 87.25 490 GLY A C 1
ATOM 3809 O O . GLY A 1 490 ? -1.569 4.952 -7.644 1.00 87.25 490 GLY A O 1
ATOM 3810 N N . GLN A 1 491 ? -2.292 6.103 -5.864 1.00 89.00 491 GLN A N 1
ATOM 3811 C CA . GLN A 1 491 ? -3.643 5.513 -5.889 1.00 89.00 491 GLN A CA 1
ATOM 3812 C C . GLN A 1 491 ? -4.320 5.631 -7.265 1.00 89.00 491 GLN A C 1
ATOM 3814 O O . GLN A 1 491 ? -4.837 4.645 -7.772 1.00 89.00 491 GLN A O 1
ATOM 3819 N N . ASP A 1 492 ? -4.236 6.797 -7.909 1.00 86.25 492 ASP A N 1
ATOM 3820 C CA . ASP A 1 492 ? -4.840 7.043 -9.224 1.00 86.25 492 ASP A CA 1
ATOM 3821 C C . ASP A 1 492 ? -4.112 6.276 -10.334 1.00 86.25 492 ASP A C 1
ATOM 3823 O O . ASP A 1 492 ? -4.731 5.889 -11.320 1.00 86.25 492 ASP A O 1
ATOM 3827 N N . LEU A 1 493 ? -2.803 6.062 -10.173 1.00 87.12 493 LEU A N 1
ATOM 3828 C CA . LEU A 1 493 ? -1.983 5.312 -11.119 1.00 87.12 493 LEU A CA 1
ATOM 3829 C C . LEU A 1 493 ? -2.265 3.808 -11.027 1.00 87.12 493 LEU A C 1
ATOM 3831 O O . LEU A 1 493 ? -2.340 3.131 -12.045 1.00 87.12 493 LEU A O 1
ATOM 3835 N N . ALA A 1 494 ? -2.424 3.302 -9.803 1.00 88.81 494 ALA A N 1
ATOM 3836 C CA . ALA A 1 494 ? -2.617 1.887 -9.515 1.00 88.81 494 ALA A CA 1
ATOM 3837 C C . ALA A 1 494 ? -4.066 1.440 -9.731 1.00 88.81 494 ALA A C 1
ATOM 3839 O O . ALA A 1 494 ? -4.313 0.397 -10.330 1.00 88.81 494 ALA A O 1
ATOM 3840 N N . ALA A 1 495 ? -5.032 2.212 -9.226 1.00 88.25 495 ALA A N 1
ATOM 3841 C CA . ALA A 1 495 ? -6.438 1.881 -9.382 1.00 88.25 495 ALA A CA 1
ATOM 3842 C C . ALA A 1 495 ? -7.009 2.388 -10.696 1.00 88.25 495 ALA A C 1
ATOM 3844 O O . ALA A 1 495 ? -7.866 1.701 -11.226 1.00 88.25 495 ALA A O 1
ATOM 3845 N N . GLY A 1 496 ? -6.547 3.523 -11.230 1.00 84.19 496 GLY A N 1
ATOM 3846 C CA . GLY A 1 496 ? -7.248 4.285 -12.264 1.00 84.19 496 GLY A CA 1
ATOM 3847 C C . GLY A 1 496 ? -8.241 5.285 -11.654 1.00 84.19 496 GLY A C 1
ATOM 3848 O O . GLY A 1 496 ? -8.481 5.300 -10.447 1.00 84.19 496 GLY A O 1
ATOM 3849 N N . ARG A 1 497 ? -8.824 6.157 -12.486 1.00 73.88 497 ARG A N 1
ATOM 3850 C CA . ARG A 1 497 ? -9.833 7.138 -12.045 1.00 73.88 497 ARG A CA 1
ATOM 3851 C C . ARG A 1 497 ? -11.242 6.661 -12.354 1.00 73.88 497 ARG A C 1
ATOM 3853 O O . ARG A 1 497 ? -11.523 6.169 -13.445 1.00 73.88 497 ARG A O 1
ATOM 3860 N N . GLY A 1 498 ? -12.150 6.855 -11.400 1.00 60.91 498 GLY A N 1
ATOM 3861 C CA . GLY A 1 498 ? -13.553 6.503 -11.575 1.00 60.91 498 GLY A CA 1
ATOM 3862 C C . GLY A 1 498 ? -14.257 7.383 -12.620 1.00 60.91 498 GLY A C 1
ATOM 3863 O O . GLY A 1 498 ? -13.881 8.539 -12.825 1.00 60.91 498 GLY A O 1
ATOM 3864 N N . PRO A 1 499 ? -15.344 6.894 -13.243 1.00 48.91 499 PRO A N 1
ATOM 3865 C CA . PRO A 1 499 ? -16.108 7.655 -14.235 1.00 48.91 499 PRO A CA 1
ATOM 3866 C C . PRO A 1 499 ? -16.744 8.952 -13.698 1.00 48.91 499 PRO A C 1
ATOM 3868 O O . PRO A 1 499 ? -17.088 9.815 -14.497 1.00 48.91 499 PRO A O 1
ATOM 3871 N N . ARG A 1 500 ? -16.879 9.128 -12.372 1.00 46.69 500 ARG A N 1
ATOM 3872 C CA . ARG A 1 500 ? -17.344 10.390 -11.756 1.00 46.69 500 ARG A CA 1
ATOM 3873 C C . ARG A 1 500 ? -16.258 11.476 -11.690 1.00 46.69 500 ARG A C 1
ATOM 3875 O O . ARG A 1 500 ? -16.598 12.654 -11.693 1.00 46.69 500 ARG A O 1
ATOM 3882 N N . ASP A 1 501 ? -14.982 11.089 -11.684 1.00 43.53 501 ASP A N 1
ATOM 3883 C CA . ASP A 1 501 ? -13.828 12.007 -11.630 1.00 43.53 501 ASP A CA 1
ATOM 3884 C C . ASP A 1 501 ? -13.304 12.368 -13.030 1.00 43.53 501 ASP A C 1
ATOM 3886 O O . ASP A 1 501 ? -12.555 13.328 -13.235 1.00 43.53 501 ASP A O 1
ATOM 3890 N N . LEU A 1 502 ? -13.744 11.608 -14.029 1.00 39.88 502 LEU A N 1
ATOM 3891 C CA . LEU A 1 502 ? -13.607 11.909 -15.439 1.00 39.88 502 LEU A CA 1
ATOM 3892 C C . LEU A 1 502 ? -14.695 12.924 -15.817 1.00 39.88 502 LEU A C 1
ATOM 3894 O O . LEU A 1 502 ? -15.815 12.556 -16.153 1.00 39.88 502 LEU A O 1
ATOM 3898 N N . GLY A 1 503 ? -14.380 14.223 -15.742 1.00 33.88 503 GLY A N 1
ATOM 3899 C CA . GLY A 1 503 ? -15.297 15.285 -16.182 1.00 33.88 503 GLY A CA 1
ATOM 3900 C C . GLY A 1 503 ? -15.892 15.020 -17.584 1.00 33.88 503 GLY A C 1
ATOM 3901 O O . GLY A 1 503 ? -15.334 14.227 -18.348 1.00 33.88 503 GLY A O 1
ATOM 3902 N N . PRO A 1 504 ? -16.978 15.715 -17.981 1.00 31.70 504 PRO A N 1
ATOM 3903 C CA . PRO A 1 504 ? -17.900 15.328 -19.068 1.00 31.70 504 PRO A CA 1
ATOM 3904 C C . PRO A 1 504 ? -17.304 15.148 -20.484 1.00 31.70 504 PRO A C 1
ATOM 3906 O O . PRO A 1 504 ? -18.030 14.845 -21.424 1.00 31.70 504 PRO A O 1
ATOM 3909 N N . ARG A 1 505 ? -15.991 15.317 -20.673 1.00 37.69 505 ARG A N 1
ATOM 3910 C CA . ARG A 1 505 ? -15.277 15.132 -21.946 1.00 37.69 505 ARG A CA 1
ATOM 3911 C C . ARG A 1 505 ? -14.566 13.783 -22.113 1.00 37.69 505 ARG A C 1
ATOM 3913 O O . ARG A 1 505 ? -14.137 13.493 -23.224 1.00 37.69 505 ARG A O 1
ATOM 3920 N N . ALA A 1 506 ? -14.418 12.965 -21.071 1.00 36.62 506 ALA A N 1
ATOM 3921 C CA . ALA A 1 506 ? -13.553 11.777 -21.129 1.00 36.62 506 ALA A CA 1
ATOM 3922 C C . ALA A 1 506 ? -14.247 10.471 -21.579 1.00 36.62 506 ALA A C 1
ATOM 3924 O O . ALA A 1 506 ? -13.563 9.489 -21.847 1.00 36.62 506 ALA A O 1
ATOM 3925 N N . LEU A 1 507 ? -15.576 10.462 -21.730 1.00 33.22 507 LEU A N 1
ATOM 3926 C CA . LEU A 1 507 ? -16.348 9.284 -22.162 1.00 33.22 507 LEU A CA 1
ATOM 3927 C C . LEU A 1 507 ? -16.828 9.348 -23.620 1.00 33.22 507 LEU A C 1
ATOM 3929 O O . LEU A 1 507 ? -17.688 8.569 -24.022 1.00 33.22 507 LEU A O 1
ATOM 3933 N N . ALA A 1 508 ? -16.277 10.242 -24.446 1.00 26.22 508 ALA A N 1
ATOM 3934 C CA . ALA A 1 508 ? -16.516 10.140 -25.880 1.00 26.22 508 ALA A CA 1
ATOM 3935 C C . ALA A 1 508 ? -15.720 8.935 -26.420 1.00 26.22 508 ALA A C 1
ATOM 3937 O O . ALA A 1 508 ? -14.487 8.969 -26.353 1.00 26.22 508 ALA A O 1
ATOM 3938 N N . PRO A 1 509 ? -16.361 7.886 -26.975 1.00 32.56 509 PRO A N 1
ATOM 3939 C CA . PRO A 1 509 ? -15.630 6.870 -27.712 1.00 32.56 509 PRO A CA 1
ATOM 3940 C C . PRO A 1 509 ? -14.904 7.591 -28.844 1.00 32.56 509 PRO A C 1
ATOM 3942 O O . PRO A 1 509 ? -15.530 8.241 -29.689 1.00 32.56 509 PRO A O 1
ATOM 3945 N N . GLY A 1 510 ? -13.572 7.541 -28.819 1.00 28.62 510 GLY A N 1
ATOM 3946 C CA . GLY A 1 510 ? -12.748 8.064 -29.892 1.00 28.62 510 GLY A CA 1
ATOM 3947 C C . GLY A 1 510 ? -13.220 7.430 -31.191 1.00 28.62 510 GLY A C 1
ATOM 3948 O O . GLY A 1 510 ? -12.985 6.250 -31.430 1.00 28.62 510 GLY A O 1
ATOM 3949 N N . ARG A 1 511 ? -13.929 8.205 -32.018 1.00 26.75 511 ARG A N 1
ATOM 3950 C CA . ARG A 1 511 ? -14.218 7.830 -33.398 1.00 26.75 511 ARG A CA 1
ATOM 3951 C C . ARG A 1 511 ? -12.867 7.626 -34.069 1.00 26.75 511 ARG A C 1
ATOM 3953 O O . ARG A 1 511 ? -12.216 8.601 -34.442 1.00 26.75 511 ARG A O 1
ATOM 3960 N N . ALA A 1 512 ? -12.457 6.372 -34.219 1.00 25.25 512 ALA A N 1
ATOM 3961 C CA . ALA A 1 512 ? -11.428 5.986 -35.162 1.00 25.25 512 ALA A CA 1
ATOM 3962 C C . ALA A 1 512 ? -11.903 6.447 -36.547 1.00 25.25 512 ALA A C 1
ATOM 3964 O O . ALA A 1 512 ? -12.737 5.812 -37.190 1.00 25.25 512 ALA A O 1
ATOM 3965 N N . ARG A 1 513 ? -11.438 7.619 -36.988 1.00 23.14 513 ARG A N 1
ATOM 3966 C CA . ARG A 1 513 ? -11.577 8.029 -38.383 1.00 23.14 513 ARG A CA 1
ATOM 3967 C C . ARG A 1 513 ? -10.552 7.228 -39.169 1.00 23.14 513 ARG A C 1
ATOM 3969 O O . ARG A 1 513 ? -9.407 7.642 -39.305 1.00 23.14 513 ARG A O 1
ATOM 3976 N N . VAL A 1 514 ? -10.988 6.086 -39.688 1.00 22.92 514 VAL A N 1
ATOM 3977 C CA . VAL A 1 514 ? -10.306 5.408 -40.788 1.00 22.92 514 VAL A CA 1
ATOM 3978 C C . VAL A 1 514 ? -10.295 6.378 -41.972 1.00 22.92 514 VAL A C 1
ATOM 3980 O O . VAL A 1 514 ? -11.329 6.642 -42.585 1.00 22.92 514 VAL A O 1
ATOM 3983 N N . ARG A 1 515 ? -9.135 6.971 -42.269 1.00 22.44 515 ARG A N 1
ATOM 3984 C CA . ARG A 1 515 ? -8.898 7.654 -43.545 1.00 22.44 515 ARG A CA 1
ATOM 3985 C C . ARG A 1 515 ? -8.508 6.589 -44.564 1.00 22.44 515 ARG A C 1
ATOM 3987 O O . ARG A 1 515 ? -7.379 6.117 -44.564 1.00 22.44 515 ARG A O 1
ATOM 3994 N N . LEU A 1 516 ? -9.441 6.236 -45.443 1.00 24.08 516 LEU A N 1
ATOM 3995 C CA . LEU A 1 516 ? -9.117 5.574 -46.704 1.00 24.08 516 LEU A CA 1
ATOM 3996 C C . LEU A 1 516 ? -8.581 6.640 -47.666 1.00 24.08 516 LEU A C 1
ATOM 3998 O O . LEU A 1 516 ? -9.357 7.392 -48.255 1.00 24.08 516 LEU A O 1
ATOM 4002 N N . SER A 1 517 ? -7.261 6.733 -47.819 1.00 24.64 517 SER A N 1
ATOM 4003 C CA . SER A 1 517 ? -6.664 7.420 -48.966 1.00 24.64 517 SER A CA 1
ATOM 4004 C C . SER A 1 517 ? -6.557 6.422 -50.116 1.00 24.64 517 SER A C 1
ATOM 4006 O O . SER A 1 517 ? -5.778 5.473 -50.051 1.00 24.64 517 SER A O 1
ATOM 4008 N N . ARG A 1 518 ? -7.364 6.624 -51.163 1.00 23.20 518 ARG A N 1
ATOM 4009 C CA . ARG A 1 518 ? -7.179 5.941 -52.447 1.00 23.20 518 ARG A CA 1
ATOM 4010 C C . ARG A 1 518 ? -5.853 6.404 -53.046 1.00 23.20 518 ARG A C 1
ATOM 4012 O O . ARG A 1 518 ? -5.667 7.601 -53.244 1.00 23.20 518 ARG A O 1
ATOM 4019 N N . LEU A 1 519 ? -4.978 5.448 -53.335 1.00 27.28 519 LEU A N 1
ATOM 4020 C CA . LEU A 1 519 ? -3.851 5.633 -54.240 1.00 27.28 519 LEU A CA 1
ATOM 4021 C C . LEU A 1 519 ? -4.396 6.047 -55.618 1.00 27.28 519 LEU A C 1
ATOM 4023 O O . LEU A 1 519 ? -5.270 5.371 -56.170 1.00 27.28 519 LEU A O 1
ATOM 4027 N N . ARG A 1 520 ? -3.903 7.170 -56.135 1.00 32.59 520 ARG A N 1
ATOM 4028 C CA . ARG A 1 520 ? -3.713 7.394 -57.566 1.00 32.59 520 ARG A CA 1
ATOM 4029 C C . ARG A 1 520 ? -2.223 7.510 -57.801 1.00 32.59 520 ARG A C 1
ATOM 4031 O O . ARG A 1 520 ? -1.580 8.159 -56.945 1.00 32.59 520 ARG A O 1
#

pLDDT: mean 80.17, std 16.13, range [22.44, 98.0]

Foldseek 3Di:
DWFKWWFQFWAWDWDDPDPVLVVVCVVDPPPPRPTDTDILGGGDTDTHHQVGDDDDDDAQSNCPLVVLCCQQVVDPTPDTDMDGDWFEFEPSDQQPQADQQFFLLRSLLVLLVVRVDDSVRSVVLSVVLCVQLVCVVRRRPGNVVDDPSSSRSSSVSSSVSDDTSHYHDDDFFLLLADQLWFFDQQPLLCLQQPPALLRDHDPLNVVLCVLLLVCLDPVNVCCCVPPNLPVLLCVLCVVQVVVVHDDLLVSLLLSQLSSLCLQLLWDDVVSDPVSSVLSVVLLVLSVCSRNLSPDPDDSVVSSVVNNVSLVVCCVPTVVVSLVVLVVCVVVVHDGRSHNLNSCVVCCVVNVDDPSNSSSNSSVSSNVRRPQLSVLSSQLVVQVVVVCVVVVVCVVCVVVPPLLSLLSSLLSCLQPQSDQKTKTARCAFDQGPSRDTDHHGDMDIRGSNVQSQPCVFFNPCSNPRDSPTDGDPPAGSNGCSQHDHSSRNSCCCVRSNDHPVVVPPPPPDPPPPPPDDDDDD